Protein AF-0000000073405275 (afdb_homodimer)

pLDDT: mean 96.32, std 6.4, range [46.25, 98.94]

Radius of gyration: 22.39 Å; Cα contacts (8 Å, |Δi|>4): 841; chains: 2; bounding box: 41×74×59 Å

Secondary structure (DSSP, 8-state):
----SEEEEE-S---HHHHHHHTTT--EEEEEHHHHHHHHHHHHHHHHTS--SEEEEEEEE-S-HHHHHHHHHHHTTT-S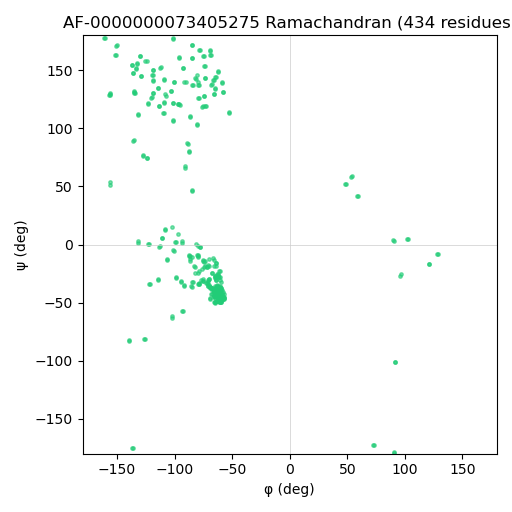EEEEESTT-IIIIIHHHHHHHHHTT-EEEEEEE-SSTT--GGGHHHHHHHHHHH--SEEEE-TT-HHHHHHHHHH-TTSEEEE--BSTTSBPTTHHHHTT-SEEEE-HHHHTSSSHHHHHHHHHHHHHHHHHHHHHHH-/----SEEEEE-S---HHHHHHHTTT--EEEE-HHHHHHHHHHHHHHHHTS--SEEEEEEEE-S-HHHHHHHHHHHTTT-SEEEEEGGG-IIIIIHHHHHHHHHTT-EEEEEEE-SSTT--GGGHHHHHHHHHHH--SEEEE-TT-HHHHHHHHHH-TTSEEEE--BSTTSBPTTHHHHTT-SEEEE-HHHHTSSSHHHHHHHHHHHHHHHHHHHHHHH-

Nearest PDB structures (foldseek):
  4dbd-assembly1_A-2  TM=9.816E-01  e=1.666E-25  Saccharolobus solfataricus 98/2
  3ve9-assembly1_B  TM=9.575E-01  e=3.473E-22  Metallosphaera sedula DSM 5348
  3li1-assembly1_B  TM=9.166E-01  e=6.851E-17  Methanothermobacter thermautotrophicus str. Delta H
  3nqc-assembly1_A  TM=9.061E-01  e=9.723E-17  Methanothermobacter thermautotrophicus
  3lhw-assembly1_B  TM=9.179E-01  e=1.742E-16  Methanothermobacter thermautotrophicus str. Delta H

InterPro domains:
  IPR001754 Orotidine 5'-phosphate decarboxylase domain [PF00215] (5-199)
  IPR001754 Orotidine 5'-phosphate decarboxylase domain [SM00934] (5-203)
  IPR011060 Ribulose-phosphate binding barrel [SSF51366] (3-207)
  IPR013785 Aldolase-type TIM barrel [G3DSA:3.20.20.70] (2-218)
  IPR014732 Orotidine 5'-phosphate decarboxylase [PTHR32119] (3-201)
  IPR018089 Orotidine 5'-phosphate decarboxylase, active site [PS00156] (55-68)

Organism: Sulfolobus acidocaldarius (strain ATCC 33909 / DSM 639 / JCM 8929 / NBRC 15157 / NCIMB 11770) (NCBI:txid330779)

Sequence (438 aa):
MEKARIILALDKILPINLLKDFTTHINKIKISYVTLLEGGLGYLKDIRKLDWDEIIFDLKLADIDSTMISIVKNLEQFADSYISHSFIGYEGALDKLKNYLDSRNKGLYLVLSMSHKGWNDDYYKYLKSIVNVTKPKGIVVGATKPLMLKLARSDFPNTIIISPGVGVQGAKIGEAICNGADYEIIGRSIYDSGEPLKTLIEFIDNQKVTINECKVRQTMEKARIILALDKILPINLLKDFTTHINKIKISYVTLLEGGLGYLKDIRKLDWDEIIFDLKLADIDSTMISIVKNLEQFADSYISHSFIGYEGALDKLKNYLDSRNKGLYLVLSMSHKGWNDDYYKYLKSIVNVTKPKGIVVGATKPLMLKLARSDFPNTIIISPGVGVQGAKIGEAICNGADYEIIGRSIYDSGEPLKTLIEFIDNQKVTINECKVRQT

Solvent-accessible surface area (backbone atoms only — not comparable to full-atom values): 22194 Å² total; per-residue (Å²): 127,89,63,46,59,42,27,40,41,37,63,52,88,70,60,66,68,57,54,53,59,45,43,79,50,29,36,36,36,30,38,29,58,43,23,47,71,73,44,38,68,67,47,47,54,58,57,61,73,46,76,59,79,37,36,30,34,49,64,39,42,63,60,47,22,72,61,48,43,50,42,47,65,75,44,49,94,66,41,44,26,38,30,26,47,32,78,52,28,40,51,58,14,44,52,55,38,49,53,54,33,53,77,66,76,33,42,39,29,31,45,66,40,65,50,46,79,24,40,67,71,87,48,40,69,61,36,49,54,39,47,66,72,65,61,51,60,23,36,29,36,15,29,57,34,54,69,58,27,39,49,48,29,68,77,37,76,86,50,44,26,39,17,38,31,38,51,84,71,62,17,58,69,28,49,37,48,65,27,49,28,62,27,39,31,39,32,61,72,28,68,68,41,98,50,34,70,61,43,45,54,50,49,48,53,46,23,53,51,40,40,55,52,47,55,55,69,77,97,126,88,63,46,57,41,29,40,40,37,64,53,87,70,61,67,69,57,54,53,58,46,43,79,51,27,36,37,36,31,39,28,60,42,22,46,72,74,46,38,68,68,47,47,54,59,57,60,72,44,78,60,80,36,36,31,34,49,64,39,42,64,60,48,22,71,60,48,44,50,42,48,65,75,43,47,93,65,41,43,25,37,30,29,47,32,78,54,25,40,50,57,15,44,52,55,36,50,53,54,32,52,76,67,76,32,40,39,29,32,45,67,40,65,49,47,80,24,40,65,70,86,46,39,67,61,35,50,54,41,47,68,73,64,62,53,60,24,36,29,37,14,29,58,34,53,68,58,27,40,51,49,29,69,77,36,76,84,49,45,26,39,18,39,31,40,49,84,70,61,18,59,68,29,49,37,47,66,28,50,29,63,27,39,31,40,30,61,71,29,69,70,41,98,49,34,70,60,43,45,54,48,49,48,52,47,23,54,52,40,40,55,53,45,55,54,69,75,98

Foldseek 3Di:
DPAFLEEAECQDDDDLVVLLLCVVRHAHYEYEVNHCVVPPPVSLVSNQPHRHPFYEYEHQAQDFQVVVLVVCVVCVVRGQEYEYELVSADPRHLVNNLVSCVVVNHFYEYEQADQDPPTDNVCNVVSLVSCVVNVTQAYEHELNCLVVLLVVCVSPVPHAYEYECDDPNDHDAQSSVLSRHSHYYDYCQQPVDPHRSVSVVVSSVRNVVSNVVSVVVVD/DPAFQEEAEPQDDDDLVVLLLCVVRHAHYEYEVNHCVVVPPVSLVSNQPHRHPFYEYEHQAQDFQVVVLVVCVVCVVRGQEYEYELVNADPRHLVNNLVSCVVVNHFYEYEQADADPPTDNVCNVVSLVSCVVNVTQAYEHELNCLVVLLVVCVSPVPHAYEYECDDPNDHDAQSSVLSRHSHYYDYCQQPVDPHNSVSVVVSSVRNVVSNVVSVVVVD

Structure (mmCIF, N/CA/C/O backbone):
data_AF-0000000073405275-model_v1
#
loop_
_entity.id
_entity.type
_entity.pdbx_description
1 polymer "Orotidine 5'-phosphate decarboxylase"
#
loop_
_atom_site.group_PDB
_atom_site.id
_atom_site.type_symbol
_atom_site.label_atom_id
_atom_site.label_alt_id
_atom_site.label_comp_id
_atom_site.label_asym_id
_atom_site.label_entity_id
_atom_site.label_seq_id
_atom_site.pdbx_PDB_ins_code
_atom_site.Cartn_x
_atom_site.Cartn_y
_atom_site.Cartn_z
_atom_site.occupancy
_atom_site.B_iso_or_equiv
_atom_site.auth_seq_id
_atom_site.auth_comp_id
_atom_site.auth_asym_id
_atom_site.auth_atom_id
_atom_site.pdbx_PDB_model_num
ATOM 1 N N . MET A 1 1 ? -1.025 -35.688 -7.875 1 46.25 1 MET A N 1
ATOM 2 C CA . MET A 1 1 ? -1.124 -34.969 -9.141 1 46.25 1 MET A CA 1
ATOM 3 C C . MET A 1 1 ? -0.434 -33.625 -9.047 1 46.25 1 MET A C 1
ATOM 5 O O . MET A 1 1 ? -0.536 -32.938 -8.023 1 46.25 1 MET A O 1
ATOM 9 N N . GLU A 1 2 ? 0.557 -33.375 -9.906 1 62.47 2 GLU A N 1
ATOM 10 C CA . GLU A 1 2 ? 1.338 -32.156 -9.852 1 62.47 2 GLU A CA 1
ATOM 11 C C . GLU A 1 2 ? 0.432 -30.922 -9.852 1 62.47 2 GLU A C 1
ATOM 13 O O . GLU A 1 2 ? -0.482 -30.812 -10.672 1 62.47 2 GLU A O 1
ATOM 18 N N . LYS A 1 3 ? 0.371 -30.141 -8.781 1 78.44 3 LYS A N 1
ATOM 19 C CA . LYS A 1 3 ? -0.537 -29 -8.664 1 78.44 3 LYS A CA 1
ATOM 20 C C . LYS A 1 3 ? -0.188 -27.906 -9.68 1 78.44 3 LYS A C 1
ATOM 22 O O . LYS A 1 3 ? 0.967 -27.781 -10.094 1 78.44 3 LYS A O 1
ATOM 27 N N . ALA A 1 4 ? -1.257 -27.312 -10.133 1 90.88 4 ALA A N 1
ATOM 28 C CA . ALA A 1 4 ? -1.198 -26.328 -11.211 1 90.88 4 ALA A CA 1
ATOM 29 C C . ALA A 1 4 ? -0.367 -25.125 -10.789 1 90.88 4 ALA A C 1
ATOM 31 O O . ALA A 1 4 ? -0.192 -24.859 -9.602 1 90.88 4 ALA A O 1
ATOM 32 N N . ARG A 1 5 ? 0.29 -24.5 -11.742 1 97 5 ARG A N 1
ATOM 33 C CA . ARG A 1 5 ? 1.104 -23.312 -11.523 1 97 5 ARG A CA 1
ATOM 34 C C . ARG A 1 5 ? 0.249 -22.047 -11.562 1 97 5 ARG A C 1
ATOM 36 O O . ARG A 1 5 ? 0.575 -21.094 -12.266 1 97 5 ARG A O 1
ATOM 43 N N . ILE A 1 6 ? -0.882 -22.188 -10.82 1 98.19 6 ILE A N 1
ATOM 44 C CA . ILE A 1 6 ? -1.828 -21.078 -10.711 1 98.19 6 ILE A CA 1
ATOM 45 C C . ILE A 1 6 ? -1.973 -20.672 -9.25 1 98.19 6 ILE A C 1
ATOM 47 O O . ILE A 1 6 ? -2.127 -21.516 -8.375 1 98.19 6 ILE A O 1
ATOM 51 N N . ILE A 1 7 ? -1.786 -19.406 -8.945 1 98.69 7 ILE A N 1
ATOM 52 C CA . ILE A 1 7 ? -2.148 -18.812 -7.668 1 98.69 7 ILE A CA 1
ATOM 53 C C . ILE A 1 7 ? -3.51 -18.125 -7.793 1 98.69 7 ILE A C 1
ATOM 55 O O . ILE A 1 7 ? -3.697 -17.25 -8.633 1 98.69 7 ILE A O 1
ATOM 59 N N . LEU A 1 8 ? -4.449 -18.516 -7.027 1 98.38 8 LEU A N 1
ATOM 60 C CA . LEU A 1 8 ? -5.762 -17.875 -7.051 1 98.38 8 LEU A CA 1
ATOM 61 C C . LEU A 1 8 ? -5.723 -16.531 -6.348 1 98.38 8 LEU A C 1
ATOM 63 O O . LEU A 1 8 ? -5.371 -16.438 -5.172 1 98.38 8 LEU A O 1
ATOM 67 N N . ALA A 1 9 ? -6.027 -15.484 -7.098 1 98.25 9 ALA A N 1
ATOM 68 C CA . ALA A 1 9 ? -6.168 -14.164 -6.5 1 98.25 9 ALA A CA 1
ATOM 69 C C . ALA A 1 9 ? -7.535 -14 -5.844 1 98.25 9 ALA A C 1
ATOM 71 O O . ALA A 1 9 ? -8.539 -13.781 -6.527 1 98.25 9 ALA A O 1
ATOM 72 N N . LEU A 1 10 ? -7.562 -14.07 -4.59 1 97.69 10 LEU A N 1
ATOM 73 C CA . LEU A 1 10 ? -8.797 -13.906 -3.832 1 97.69 10 LEU A CA 1
ATOM 74 C C . LEU A 1 10 ? -9.039 -12.438 -3.488 1 97.69 10 LEU A C 1
ATOM 76 O O . LEU A 1 10 ? -8.719 -11.992 -2.385 1 97.69 10 LEU A O 1
ATOM 80 N N . ASP A 1 11 ? -9.664 -11.695 -4.348 1 95.75 11 ASP A N 1
ATOM 81 C CA . ASP A 1 11 ? -9.898 -10.266 -4.191 1 95.75 11 ASP A CA 1
ATOM 82 C C . ASP A 1 11 ? -11.367 -9.969 -3.904 1 95.75 11 ASP A C 1
ATOM 84 O O . ASP A 1 11 ? -11.844 -8.852 -4.129 1 95.75 11 ASP A O 1
ATOM 88 N N . LYS A 1 12 ? -12.117 -10.938 -3.602 1 94.81 12 LYS A N 1
ATOM 89 C CA . LYS A 1 12 ? -13.484 -10.859 -3.102 1 94.81 12 LYS A CA 1
ATOM 90 C C . LYS A 1 12 ? -13.805 -12.047 -2.195 1 94.81 12 LYS A C 1
ATOM 92 O O . LYS A 1 12 ? -13.031 -13 -2.111 1 94.81 12 LYS A O 1
ATOM 97 N N . ILE A 1 13 ? -14.938 -11.984 -1.562 1 97.12 13 ILE A N 1
ATOM 98 C CA . ILE A 1 13 ? -15.359 -13.078 -0.697 1 97.12 13 ILE A CA 1
ATOM 99 C C . ILE A 1 13 ? -15.938 -14.211 -1.545 1 97.12 13 ILE A C 1
ATOM 101 O O . ILE A 1 13 ? -16.828 -13.984 -2.375 1 97.12 13 ILE A O 1
ATOM 105 N N . LEU A 1 14 ? -15.43 -15.391 -1.374 1 98 14 LEU A N 1
ATOM 106 C CA . LEU A 1 14 ? -15.938 -16.609 -1.996 1 98 14 LEU A CA 1
ATOM 107 C C . LEU A 1 14 ? -16.391 -17.609 -0.94 1 98 14 LEU A C 1
ATOM 109 O O . LEU A 1 14 ? -15.859 -17.625 0.172 1 98 14 LEU A O 1
ATOM 113 N N . PRO A 1 15 ? -17.375 -18.453 -1.252 1 97.88 15 PRO A N 1
ATOM 114 C CA . PRO A 1 15 ? -17.781 -19.5 -0.307 1 97.88 15 PRO A CA 1
ATOM 115 C C . PRO A 1 15 ? -16.641 -20.438 0.059 1 97.88 15 PRO A C 1
ATOM 117 O O . PRO A 1 15 ? -15.883 -20.859 -0.818 1 97.88 15 PRO A O 1
ATOM 120 N N . ILE A 1 16 ? -16.594 -20.781 1.341 1 98.44 16 ILE A N 1
ATOM 121 C CA . ILE A 1 16 ? -15.508 -21.609 1.853 1 98.44 16 ILE A CA 1
ATOM 122 C C . ILE A 1 16 ? -15.539 -22.984 1.177 1 98.44 16 ILE A C 1
ATOM 124 O O . ILE A 1 16 ? -14.492 -23.562 0.906 1 98.44 16 ILE A O 1
ATOM 128 N N . ASN A 1 17 ? -16.703 -23.469 0.895 1 98.06 17 ASN A N 1
ATOM 129 C CA . ASN A 1 17 ? -16.812 -24.766 0.237 1 98.06 17 ASN A CA 1
ATOM 130 C C . ASN A 1 17 ? -16.219 -24.734 -1.169 1 98.06 17 ASN A C 1
ATOM 132 O O . ASN A 1 17 ? -15.633 -25.734 -1.628 1 98.06 17 ASN A O 1
ATOM 136 N N . LEU A 1 18 ? -16.406 -23.656 -1.854 1 98.31 18 LEU A N 1
ATOM 137 C CA . LEU A 1 18 ? -15.797 -23.5 -3.172 1 98.31 18 LEU A CA 1
ATOM 138 C C . LEU A 1 18 ? -14.281 -23.484 -3.068 1 98.31 18 LEU A C 1
ATOM 140 O O . LEU A 1 18 ? -13.586 -24.109 -3.873 1 98.31 18 LEU A O 1
ATOM 144 N N . LEU A 1 19 ? -13.734 -22.75 -2.115 1 98.56 19 LEU A N 1
ATOM 145 C CA . LEU A 1 19 ? -12.289 -22.688 -1.894 1 98.56 19 LEU A CA 1
ATOM 146 C C . LEU A 1 19 ? -11.734 -24.062 -1.562 1 98.56 19 LEU A C 1
ATOM 148 O O . LEU A 1 19 ? -10.633 -24.422 -2.002 1 98.56 19 LEU A O 1
ATOM 152 N N . LYS A 1 20 ? -12.508 -24.766 -0.779 1 98.19 20 LYS A N 1
ATOM 153 C CA . LYS A 1 20 ? -12.109 -26.125 -0.471 1 98.19 20 LYS A CA 1
ATOM 154 C C . LYS A 1 20 ? -11.977 -26.969 -1.742 1 98.19 20 LYS A C 1
ATOM 156 O O . LYS A 1 20 ? -11.016 -27.719 -1.9 1 98.19 20 LYS A O 1
ATOM 161 N N . ASP A 1 21 ? -12.945 -26.812 -2.596 1 97.62 21 ASP A N 1
ATOM 162 C CA . ASP A 1 21 ? -12.883 -27.516 -3.875 1 97.62 21 ASP A CA 1
ATOM 163 C C . ASP A 1 21 ? -11.641 -27.094 -4.668 1 97.62 21 ASP A C 1
ATOM 165 O O . ASP A 1 21 ? -11 -27.938 -5.312 1 97.62 21 ASP A O 1
ATOM 169 N N . PHE A 1 22 ? -11.281 -25.859 -4.68 1 97.81 22 PHE A N 1
ATOM 170 C CA . PHE A 1 22 ? -10.117 -25.344 -5.402 1 97.81 22 PHE A CA 1
ATOM 171 C C . PHE A 1 22 ? -8.836 -26 -4.91 1 97.81 22 PHE A C 1
ATOM 173 O O . PHE A 1 22 ? -7.906 -26.203 -5.684 1 97.81 22 PHE A O 1
ATOM 180 N N . THR A 1 23 ? -8.773 -26.359 -3.607 1 97.06 23 THR A N 1
ATOM 181 C CA . THR A 1 23 ? -7.555 -26.906 -3.016 1 97.06 23 THR A CA 1
ATOM 182 C C . THR A 1 23 ? -7.195 -28.25 -3.65 1 97.06 23 THR A C 1
ATOM 184 O O . THR A 1 23 ? -6.051 -28.703 -3.549 1 97.06 23 THR A O 1
ATOM 187 N N . THR A 1 24 ? -8.102 -28.859 -4.281 1 96.19 24 THR A N 1
ATOM 188 C CA . THR A 1 24 ? -7.832 -30.125 -4.934 1 96.19 24 THR A CA 1
ATOM 189 C C . THR A 1 24 ? -7.043 -29.922 -6.223 1 96.19 24 THR A C 1
ATOM 191 O O . THR A 1 24 ? -6.457 -30.859 -6.754 1 96.19 24 THR A O 1
ATOM 194 N N . HIS A 1 25 ? -6.969 -28.672 -6.703 1 96.75 25 HIS A N 1
ATOM 195 C CA . HIS A 1 25 ? -6.395 -28.406 -8.016 1 96.75 25 HIS A CA 1
ATOM 196 C C . HIS A 1 25 ? -5.219 -27.438 -7.918 1 96.75 25 HIS A C 1
ATOM 198 O O . HIS A 1 25 ? -4.309 -27.469 -8.75 1 96.75 25 HIS A O 1
ATOM 204 N N . ILE A 1 26 ? -5.281 -26.484 -6.977 1 97.44 26 ILE A N 1
ATOM 205 C CA . ILE A 1 26 ? -4.23 -25.5 -6.777 1 97.44 26 ILE A CA 1
ATOM 206 C C . ILE A 1 26 ? -3.842 -25.453 -5.301 1 97.44 26 ILE A C 1
ATOM 208 O O . ILE A 1 26 ? -4.602 -25.891 -4.438 1 97.44 26 ILE A O 1
ATOM 212 N N . ASN A 1 27 ? -2.635 -24.859 -5.016 1 96.69 27 ASN A N 1
ATOM 213 C CA . ASN A 1 27 ? -2.162 -24.969 -3.639 1 96.69 27 ASN A CA 1
ATOM 214 C C . ASN A 1 27 ? -1.715 -23.625 -3.086 1 96.69 27 ASN A C 1
ATOM 216 O O . ASN A 1 27 ? -1.189 -23.547 -1.975 1 96.69 27 ASN A O 1
ATOM 220 N N . LYS A 1 28 ? -1.845 -22.578 -3.895 1 98.56 28 LYS A N 1
ATOM 221 C CA . LYS A 1 28 ? -1.475 -21.25 -3.443 1 98.56 28 LYS A CA 1
ATOM 222 C C . LYS A 1 28 ? -2.598 -20.25 -3.703 1 98.56 28 LYS A C 1
ATOM 224 O O . LYS A 1 28 ? -3.281 -20.328 -4.727 1 98.56 28 LYS A O 1
ATOM 229 N N . ILE A 1 29 ? -2.76 -19.312 -2.818 1 98.75 29 ILE A N 1
ATOM 230 C CA . ILE A 1 29 ? -3.713 -18.219 -3.002 1 98.75 29 ILE A CA 1
ATOM 231 C C . ILE A 1 29 ? -3.078 -16.891 -2.57 1 98.75 29 ILE A C 1
ATOM 233 O O . ILE A 1 29 ? -2.107 -16.891 -1.809 1 98.75 29 ILE A O 1
ATOM 237 N N . LYS A 1 30 ? -3.539 -15.898 -3.09 1 98.75 30 LYS A N 1
ATOM 238 C CA . LYS A 1 30 ? -3.191 -14.57 -2.602 1 98.75 30 LYS A CA 1
ATOM 239 C C . LYS A 1 30 ? -4.43 -13.82 -2.115 1 98.75 30 LYS A C 1
ATOM 241 O O . LYS A 1 30 ? -5.504 -13.93 -2.713 1 98.75 30 LYS A O 1
ATOM 246 N N . ILE A 1 31 ? -4.305 -13.086 -1.056 1 98.44 31 ILE A N 1
ATOM 247 C CA . ILE A 1 31 ? -5.387 -12.344 -0.413 1 98.44 31 ILE A CA 1
ATOM 248 C C . ILE A 1 31 ? -5.066 -10.852 -0.428 1 98.44 31 ILE A C 1
ATOM 250 O O . ILE A 1 31 ? -3.963 -10.438 -0.064 1 98.44 31 ILE A O 1
ATOM 254 N N . SER A 1 32 ? -6 -10.047 -0.867 1 97.25 32 SER A N 1
ATOM 255 C CA . SER A 1 32 ? -5.82 -8.602 -0.912 1 97.25 32 SER A CA 1
ATOM 256 C C . SER A 1 32 ? -6.527 -7.922 0.257 1 97.25 32 SER A C 1
ATOM 258 O O . SER A 1 32 ? -7.238 -8.57 1.023 1 97.25 32 SER A O 1
ATOM 260 N N . TYR A 1 33 ? -6.363 -6.598 0.333 1 96.75 33 TYR A N 1
ATOM 261 C CA . TYR A 1 33 ? -7.051 -5.824 1.358 1 96.75 33 TYR A CA 1
ATOM 262 C C . TYR A 1 33 ? -8.562 -5.871 1.156 1 96.75 33 TYR A C 1
ATOM 264 O O . TYR A 1 33 ? -9.328 -5.773 2.119 1 96.75 33 TYR A O 1
ATOM 272 N N . VAL A 1 34 ? -8.992 -6.031 -0.076 1 96.69 34 VAL A N 1
ATOM 273 C CA . VAL A 1 34 ? -10.422 -6.09 -0.358 1 96.69 34 VAL A CA 1
ATOM 274 C C . VAL A 1 34 ? -11.047 -7.258 0.398 1 96.69 34 VAL A C 1
ATOM 276 O O . VAL A 1 34 ? -12.047 -7.086 1.104 1 96.69 34 VAL A O 1
ATOM 279 N N . THR A 1 35 ? -10.406 -8.398 0.262 1 97.12 35 THR A N 1
ATOM 280 C CA . THR A 1 35 ? -10.883 -9.594 0.95 1 97.12 35 THR A CA 1
ATOM 281 C C . THR A 1 35 ? -10.773 -9.43 2.463 1 97.12 35 THR A C 1
ATOM 283 O O . THR A 1 35 ? -11.664 -9.844 3.203 1 97.12 35 THR A O 1
ATOM 286 N N . LEU A 1 36 ? -9.719 -8.844 2.92 1 96.44 36 LEU A N 1
ATOM 287 C CA . LEU A 1 36 ? -9.508 -8.617 4.344 1 96.44 36 LEU A CA 1
ATOM 288 C C . LEU A 1 36 ? -10.586 -7.707 4.918 1 96.44 36 LEU A C 1
ATOM 290 O O . LEU A 1 36 ? -11.156 -8 5.973 1 96.44 36 LEU A O 1
ATOM 294 N N . LEU A 1 37 ? -10.906 -6.645 4.207 1 95.31 37 LEU A N 1
ATOM 295 C CA . LEU A 1 37 ? -11.859 -5.645 4.668 1 95.31 37 LEU A CA 1
ATOM 296 C C . LEU A 1 37 ? -13.281 -6.207 4.656 1 95.31 37 LEU A C 1
ATOM 298 O O . LEU A 1 37 ? -14.062 -5.945 5.57 1 95.31 37 LEU A O 1
ATOM 302 N N . GLU A 1 38 ? -13.594 -7.031 3.703 1 95.5 38 GLU A N 1
ATOM 303 C CA . GLU A 1 38 ? -14.953 -7.539 3.543 1 95.5 38 GLU A CA 1
ATOM 304 C C . GLU A 1 38 ? -15.188 -8.773 4.402 1 95.5 38 GLU A C 1
ATOM 306 O O . GLU A 1 38 ? -16.281 -8.961 4.949 1 95.5 38 GLU A O 1
ATOM 311 N N . GLY A 1 39 ? -14.18 -9.586 4.543 1 95.44 39 GLY A N 1
ATOM 312 C CA . GLY A 1 39 ? -14.344 -10.875 5.191 1 95.44 39 GLY A CA 1
ATOM 313 C C . GLY A 1 39 ? -14.008 -10.852 6.668 1 95.44 39 GLY A C 1
ATOM 314 O O . GLY A 1 39 ? -14.508 -11.672 7.441 1 95.44 39 GLY A O 1
ATOM 315 N N . GLY A 1 40 ? -13.055 -10 7.004 1 93.19 40 GLY A N 1
ATOM 316 C CA . GLY A 1 40 ? -12.641 -9.922 8.398 1 93.19 40 GLY A CA 1
ATOM 317 C C . GLY A 1 40 ? -11.828 -11.125 8.844 1 93.19 40 GLY A C 1
ATOM 318 O O . GLY A 1 40 ? -11.453 -11.969 8.031 1 93.19 40 GLY A O 1
ATOM 319 N N . LEU A 1 41 ? -11.562 -11.18 10.156 1 92.88 41 LEU A N 1
ATOM 320 C CA . LEU A 1 41 ? -10.695 -12.203 10.734 1 92.88 41 LEU A CA 1
ATOM 321 C C . LEU A 1 41 ? -11.359 -13.578 10.68 1 92.88 41 LEU A C 1
ATOM 323 O O . LEU A 1 41 ? -10.68 -14.594 10.516 1 92.88 41 LEU A O 1
ATOM 327 N N . GLY A 1 42 ? -12.641 -13.625 10.875 1 95.44 42 GLY A N 1
ATOM 328 C CA . GLY A 1 42 ? -13.352 -14.891 10.805 1 95.44 42 GLY A CA 1
ATOM 329 C C . GLY A 1 42 ? -13.18 -15.594 9.469 1 95.44 42 GLY A C 1
ATOM 330 O O . GLY A 1 42 ? -12.922 -16.797 9.422 1 95.44 42 GLY A O 1
ATOM 331 N N . TYR A 1 43 ? -13.32 -14.828 8.406 1 97.69 43 TYR A N 1
ATOM 332 C CA . TYR A 1 43 ? -13.141 -15.375 7.062 1 97.69 43 TYR A CA 1
ATOM 333 C C . TYR A 1 43 ? -11.719 -15.883 6.867 1 97.69 43 TYR A C 1
ATOM 335 O O . TYR A 1 43 ? -11.516 -16.953 6.285 1 97.69 43 TYR A O 1
ATOM 343 N N . LEU A 1 44 ? -10.742 -15.164 7.379 1 97.75 44 LEU A N 1
ATOM 344 C CA . LEU A 1 44 ? -9.336 -15.555 7.266 1 97.75 44 LEU A CA 1
ATOM 345 C C . LEU A 1 44 ? -9.07 -16.844 8.031 1 97.75 44 LEU A C 1
ATOM 347 O O . LEU A 1 44 ? -8.297 -17.688 7.57 1 97.75 44 LEU A O 1
ATOM 351 N N . LYS A 1 45 ? -9.664 -16.953 9.156 1 98 45 LYS A N 1
ATOM 352 C CA . LYS A 1 45 ? -9.531 -18.188 9.953 1 98 45 LYS A CA 1
ATOM 353 C C . LYS A 1 45 ? -10.039 -19.391 9.172 1 98 45 LYS A C 1
ATOM 355 O O . LYS A 1 45 ? -9.406 -20.453 9.195 1 98 45 LYS A O 1
ATOM 360 N N . ASP A 1 46 ? -11.141 -19.219 8.578 1 98.5 46 ASP A N 1
ATOM 361 C CA . ASP A 1 46 ? -11.734 -20.312 7.801 1 98.5 46 ASP A CA 1
ATOM 362 C C . ASP A 1 46 ? -10.852 -20.688 6.609 1 98.5 46 ASP A C 1
ATOM 364 O O . ASP A 1 46 ? -10.703 -21.859 6.289 1 98.5 46 ASP A O 1
ATOM 368 N N . ILE A 1 47 ? -10.273 -19.719 5.949 1 98.5 47 ILE A N 1
ATOM 369 C CA . ILE A 1 47 ? -9.375 -19.953 4.824 1 98.5 47 ILE A CA 1
ATOM 370 C C . ILE A 1 47 ? -8.148 -20.734 5.293 1 98.5 47 ILE A C 1
ATOM 372 O O . ILE A 1 47 ? -7.695 -21.656 4.613 1 98.5 47 ILE A O 1
ATOM 376 N N . ARG A 1 48 ? -7.641 -20.328 6.418 1 98.19 48 ARG A N 1
ATOM 377 C CA . ARG A 1 48 ? -6.414 -20.906 6.961 1 98.19 48 ARG A CA 1
ATOM 378 C C . ARG A 1 48 ? -6.594 -22.391 7.273 1 98.19 48 ARG A C 1
ATOM 380 O O . ARG A 1 48 ? -5.633 -23.156 7.242 1 98.19 48 ARG A O 1
ATOM 387 N N . LYS A 1 49 ? -7.805 -22.828 7.523 1 98.25 49 LYS A N 1
ATOM 388 C CA . LYS A 1 49 ? -8.094 -24.219 7.852 1 98.25 49 LYS A CA 1
ATOM 389 C C . LYS A 1 49 ? -7.988 -25.109 6.617 1 98.25 49 LYS A C 1
ATOM 391 O O . LYS A 1 49 ? -7.914 -26.344 6.73 1 98.25 49 LYS A O 1
ATOM 396 N N . LEU A 1 50 ? -8.039 -24.531 5.48 1 98.38 50 LEU A N 1
ATOM 397 C CA . LEU A 1 50 ? -7.973 -25.297 4.238 1 98.38 50 LEU A CA 1
ATOM 398 C C . LEU A 1 50 ? -6.535 -25.688 3.918 1 98.38 50 LEU A C 1
ATOM 400 O O . LEU A 1 50 ? -5.598 -25.156 4.508 1 98.38 50 LEU A O 1
ATOM 404 N N . ASP A 1 51 ? -6.289 -26.609 2.965 1 96.38 51 ASP A N 1
ATOM 405 C CA . ASP A 1 51 ? -4.988 -27.219 2.689 1 96.38 51 ASP A CA 1
ATOM 406 C C . ASP A 1 51 ? -4.223 -26.422 1.636 1 96.38 51 ASP A C 1
ATOM 408 O O . ASP A 1 51 ? -3.93 -26.938 0.554 1 96.38 51 ASP A O 1
ATOM 412 N N . TRP A 1 52 ? -3.816 -25.203 1.993 1 98.12 52 TRP A N 1
ATOM 413 C CA . TRP A 1 52 ? -2.984 -24.375 1.13 1 98.12 52 TRP A CA 1
ATOM 414 C C . TRP A 1 52 ? -1.505 -24.594 1.428 1 98.12 52 TRP A C 1
ATOM 416 O O . TRP A 1 52 ? -1.103 -24.656 2.592 1 98.12 52 TRP A O 1
ATOM 426 N N . ASP A 1 53 ? -0.675 -24.641 0.42 1 97.81 53 ASP A N 1
ATOM 427 C CA . ASP A 1 53 ? 0.775 -24.672 0.588 1 97.81 53 ASP A CA 1
ATOM 428 C C . ASP A 1 53 ? 1.312 -23.297 0.968 1 97.81 53 ASP A C 1
ATOM 430 O O . ASP A 1 53 ? 2.336 -23.188 1.647 1 97.81 53 ASP A O 1
ATOM 434 N N . GLU A 1 54 ? 0.596 -22.297 0.451 1 98.62 54 GLU A N 1
ATOM 435 C CA . GLU A 1 54 ? 1.043 -20.922 0.716 1 98.62 54 GLU A CA 1
ATOM 436 C C . GLU A 1 54 ? -0.108 -19.938 0.587 1 98.62 54 GLU A C 1
ATOM 438 O O . GLU A 1 54 ? -0.855 -19.969 -0.393 1 98.62 54 GLU A O 1
ATOM 443 N N . ILE A 1 55 ? -0.268 -19.141 1.531 1 98.88 55 ILE A N 1
ATOM 444 C CA . ILE A 1 55 ? -1.166 -17.984 1.513 1 98.88 55 ILE A CA 1
ATOM 445 C C . ILE A 1 55 ? -0.351 -16.703 1.464 1 98.88 55 ILE A C 1
ATOM 447 O O . ILE A 1 55 ? 0.355 -16.359 2.418 1 98.88 55 ILE A O 1
ATOM 451 N N . ILE A 1 56 ? -0.455 -16 0.358 1 98.94 56 ILE A N 1
ATOM 452 C CA . ILE A 1 56 ? 0.298 -14.781 0.129 1 98.94 56 ILE A CA 1
ATOM 453 C C . ILE A 1 56 ? -0.602 -13.57 0.37 1 98.94 56 ILE A C 1
ATOM 455 O O . ILE A 1 56 ? -1.67 -13.453 -0.235 1 98.94 56 ILE A O 1
ATOM 459 N N . PHE A 1 57 ? -0.23 -12.734 1.26 1 98.88 57 PHE A N 1
ATOM 460 C CA . PHE A 1 57 ? -0.957 -11.484 1.425 1 98.88 57 PHE A CA 1
ATOM 461 C C . PHE A 1 57 ? -0.414 -10.414 0.483 1 98.88 57 PHE A C 1
ATOM 463 O O . PHE A 1 57 ? 0.72 -9.961 0.643 1 98.88 57 PHE A O 1
ATOM 470 N N . ASP A 1 58 ? -1.25 -10.109 -0.475 1 98.75 58 ASP A N 1
ATOM 471 C CA . ASP A 1 58 ? -0.92 -9.062 -1.437 1 98.75 58 ASP A CA 1
ATOM 472 C C . ASP A 1 58 ? -1.364 -7.691 -0.929 1 98.75 58 ASP A C 1
ATOM 474 O O . ASP A 1 58 ? -2.359 -7.141 -1.404 1 98.75 58 ASP A O 1
ATOM 478 N N . LEU A 1 59 ? -0.595 -7.121 -0.061 1 98.31 59 LEU A N 1
ATOM 479 C CA . LEU A 1 59 ? -0.952 -5.883 0.615 1 98.31 59 LEU A CA 1
ATOM 480 C C . LEU A 1 59 ? -0.249 -4.691 -0.027 1 98.31 59 LEU A C 1
ATOM 482 O O . LEU A 1 59 ? -0.4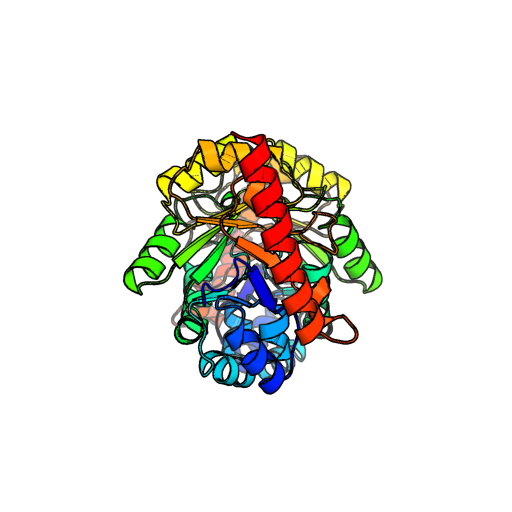78 -3.543 0.365 1 98.31 59 LEU A O 1
ATOM 486 N N . LYS A 1 60 ? 0.613 -5.031 -0.97 1 98.75 60 LYS A N 1
ATOM 487 C CA . LYS A 1 60 ? 1.398 -3.982 -1.612 1 98.75 60 LYS A CA 1
ATOM 488 C C . LYS A 1 60 ? 2.031 -3.057 -0.576 1 98.75 60 LYS A C 1
ATOM 490 O O . LYS A 1 60 ? 1.903 -1.835 -0.669 1 98.75 60 LYS A O 1
ATOM 495 N N . LEU A 1 61 ? 2.729 -3.629 0.378 1 98.88 61 LEU A N 1
ATOM 496 C CA . LEU A 1 61 ? 3.379 -2.826 1.407 1 98.88 61 LEU A CA 1
ATOM 497 C C . LEU A 1 61 ? 4.348 -1.824 0.785 1 98.88 61 LEU A C 1
ATOM 499 O O . LEU A 1 61 ? 5.148 -2.186 -0.079 1 98.88 61 LEU A O 1
ATOM 503 N N . ALA A 1 62 ? 4.238 -0.565 1.221 1 98.75 62 ALA A N 1
ATOM 504 C CA . ALA A 1 62 ? 5.023 0.507 0.614 1 98.75 62 ALA A CA 1
ATOM 505 C C . ALA A 1 62 ? 5.199 1.674 1.582 1 98.75 62 ALA A C 1
ATOM 507 O O . ALA A 1 62 ? 4.93 2.824 1.232 1 98.75 62 ALA A O 1
ATOM 508 N N . ASP A 1 63 ? 5.645 1.438 2.787 1 98.44 63 ASP A N 1
ATOM 509 C CA . ASP A 1 63 ? 5.828 2.422 3.852 1 98.44 63 ASP A CA 1
ATOM 510 C C . ASP A 1 63 ? 7.164 2.217 4.562 1 98.44 63 ASP A C 1
ATOM 512 O O . ASP A 1 63 ? 7.98 1.398 4.137 1 98.44 63 ASP A O 1
ATOM 516 N N . ILE A 1 64 ? 7.402 2.969 5.59 1 97.94 64 ILE A N 1
ATOM 517 C CA . ILE A 1 64 ? 8.586 2.752 6.414 1 97.94 64 ILE A CA 1
ATOM 518 C C . ILE A 1 64 ? 8.445 1.438 7.18 1 97.94 64 ILE A C 1
ATOM 520 O O . ILE A 1 64 ? 7.348 0.903 7.312 1 97.94 64 ILE A O 1
ATOM 524 N N . ASP A 1 65 ? 9.555 0.932 7.699 1 98.25 65 ASP A N 1
ATOM 525 C CA . ASP A 1 65 ? 9.664 -0.39 8.305 1 98.25 65 ASP A CA 1
ATOM 526 C C . ASP A 1 65 ? 8.719 -0.528 9.5 1 98.25 65 ASP A C 1
ATOM 528 O O . ASP A 1 65 ? 7.969 -1.501 9.586 1 98.25 65 ASP A O 1
ATOM 532 N N . SER A 1 66 ? 8.617 0.479 10.375 1 96.5 66 SER A N 1
ATOM 533 C CA . SER A 1 66 ? 7.805 0.367 11.586 1 96.5 66 SER A CA 1
ATOM 534 C C . SER A 1 66 ? 6.336 0.145 11.25 1 96.5 66 SER A C 1
ATOM 536 O O . SER A 1 66 ? 5.676 -0.702 11.852 1 96.5 66 SER A O 1
ATOM 538 N N . THR A 1 67 ? 5.852 0.844 10.242 1 97.31 67 THR A N 1
ATOM 539 C CA . THR A 1 67 ? 4.461 0.711 9.82 1 97.31 67 THR A CA 1
ATOM 540 C C . THR A 1 67 ? 4.219 -0.654 9.18 1 97.31 67 THR A C 1
ATOM 542 O O . THR A 1 67 ? 3.268 -1.352 9.539 1 97.31 67 THR A O 1
ATOM 545 N N . MET A 1 68 ? 5.117 -1.057 8.289 1 98.62 68 MET A N 1
ATOM 546 C CA . MET A 1 68 ? 4.93 -2.324 7.586 1 98.62 68 MET A CA 1
ATOM 547 C C . MET A 1 68 ? 5.008 -3.498 8.555 1 98.62 68 MET A C 1
ATOM 549 O O . MET A 1 68 ? 4.203 -4.43 8.477 1 98.62 68 MET A O 1
ATOM 553 N N . ILE A 1 69 ? 5.918 -3.443 9.484 1 98.69 69 ILE A N 1
ATOM 554 C CA . ILE A 1 69 ? 6.074 -4.508 10.469 1 98.69 69 ILE A CA 1
ATOM 555 C C . ILE A 1 69 ? 4.832 -4.578 11.359 1 98.69 69 ILE A C 1
ATOM 557 O O . ILE A 1 69 ? 4.34 -5.668 11.664 1 98.69 69 ILE A O 1
ATOM 561 N N . SER A 1 70 ? 4.285 -3.432 11.734 1 98.06 70 SER A N 1
ATOM 562 C CA . SER A 1 70 ? 3.059 -3.418 12.523 1 98.06 70 SER A CA 1
ATOM 563 C C . SER A 1 70 ? 1.904 -4.066 11.773 1 98.06 70 SER A C 1
ATOM 565 O O . SER A 1 70 ? 1.106 -4.801 12.359 1 98.06 70 SER A O 1
ATOM 567 N N . ILE A 1 71 ? 1.828 -3.822 10.492 1 98.12 71 ILE A N 1
ATOM 568 C CA . ILE A 1 71 ? 0.771 -4.395 9.672 1 98.12 71 ILE A CA 1
ATOM 569 C C . ILE A 1 71 ? 0.917 -5.914 9.625 1 98.12 71 ILE A C 1
ATOM 571 O O . ILE A 1 71 ? -0.041 -6.645 9.898 1 98.12 71 ILE A O 1
ATOM 575 N N . VAL A 1 72 ? 2.158 -6.395 9.32 1 98.44 72 VAL A N 1
ATOM 576 C CA . VAL A 1 72 ? 2.33 -7.832 9.125 1 98.44 72 VAL A CA 1
ATOM 577 C C . VAL A 1 72 ? 2.193 -8.555 10.461 1 98.44 72 VAL A C 1
ATOM 579 O O . VAL A 1 72 ? 1.715 -9.695 10.508 1 98.44 72 VAL A O 1
ATOM 582 N N . LYS A 1 73 ? 2.559 -7.887 11.539 1 97.62 73 LYS A N 1
ATOM 583 C CA . LYS A 1 73 ? 2.387 -8.469 12.859 1 97.62 73 LYS A CA 1
ATOM 584 C C . LYS A 1 73 ? 0.917 -8.766 13.148 1 97.62 73 LYS A C 1
ATOM 586 O O . LYS A 1 73 ? 0.59 -9.789 13.758 1 97.62 73 LYS A O 1
ATOM 591 N N . ASN A 1 74 ? 0.026 -7.945 12.688 1 96.38 74 ASN A N 1
ATOM 592 C CA . ASN A 1 74 ? -1.407 -8.094 12.914 1 96.38 74 ASN A CA 1
ATOM 593 C C . ASN A 1 74 ? -1.979 -9.266 12.125 1 96.38 74 ASN A C 1
ATOM 595 O O . ASN A 1 74 ? -3.047 -9.789 12.461 1 96.38 74 ASN A O 1
ATOM 599 N N . LEU A 1 75 ? -1.249 -9.727 11.117 1 97.31 75 LEU A N 1
ATOM 600 C CA . LEU A 1 75 ? -1.835 -10.68 10.18 1 97.31 75 LEU A CA 1
ATOM 601 C C . LEU A 1 75 ? -1.006 -11.961 10.109 1 97.31 75 LEU A C 1
ATOM 603 O O . LEU A 1 75 ? -1.329 -12.875 9.352 1 97.31 75 LEU A O 1
ATOM 607 N N . GLU A 1 76 ? 0.051 -12.039 10.859 1 96.81 76 GLU A N 1
ATOM 608 C CA . GLU A 1 76 ? 1.108 -13.031 10.68 1 96.81 76 GLU A CA 1
ATOM 609 C C . GLU A 1 76 ? 0.571 -14.445 10.852 1 96.81 76 GLU A C 1
ATOM 611 O O . GLU A 1 76 ? 1.068 -15.383 10.227 1 96.81 76 GLU A O 1
ATOM 616 N N . GLN A 1 77 ? -0.471 -14.656 11.625 1 97.06 77 GLN A N 1
ATOM 617 C CA . GLN A 1 77 ? -0.993 -16 11.867 1 97.06 77 GLN A CA 1
ATOM 618 C C . GLN A 1 77 ? -1.739 -16.531 10.648 1 97.06 77 GLN A C 1
ATOM 620 O O . GLN A 1 77 ? -1.99 -17.734 10.539 1 97.06 77 GLN A O 1
ATOM 625 N N . PHE A 1 78 ? -2.045 -15.641 9.742 1 98.06 78 PHE A N 1
ATOM 626 C CA . PHE A 1 78 ? -2.873 -16.031 8.609 1 98.06 78 PHE A CA 1
ATOM 627 C C . PHE A 1 78 ? -2.039 -16.125 7.336 1 98.06 78 PHE A C 1
ATOM 629 O O . PHE A 1 78 ? -2.49 -16.688 6.328 1 98.06 78 PHE A O 1
ATOM 636 N N . ALA A 1 79 ? -0.84 -15.633 7.316 1 98.31 79 ALA A N 1
ATOM 637 C CA . ALA A 1 79 ? -0.087 -15.453 6.078 1 98.31 79 ALA A CA 1
ATOM 638 C C . ALA A 1 79 ? 1.198 -16.281 6.094 1 98.31 79 ALA A C 1
ATOM 640 O O . ALA A 1 79 ? 1.832 -16.438 7.141 1 98.31 79 ALA A O 1
ATOM 641 N N . ASP A 1 80 ? 1.57 -16.766 4.93 1 98.81 80 ASP A N 1
ATOM 642 C CA . ASP A 1 80 ? 2.873 -17.406 4.754 1 98.81 80 ASP A CA 1
ATOM 643 C C . ASP A 1 80 ? 3.877 -16.438 4.137 1 98.81 80 ASP A C 1
ATOM 645 O O . ASP A 1 80 ? 5.086 -16.562 4.34 1 98.81 80 ASP A O 1
ATOM 649 N N . SER A 1 81 ? 3.379 -15.5 3.363 1 98.94 81 SER A N 1
ATOM 650 C CA . SER A 1 81 ? 4.211 -14.547 2.639 1 98.94 81 SER A CA 1
ATOM 651 C C . SER A 1 81 ? 3.475 -13.227 2.42 1 98.94 81 SER A C 1
ATOM 653 O O . SER A 1 81 ? 2.254 -13.156 2.582 1 98.94 81 SER A O 1
ATOM 655 N N . TYR A 1 82 ? 4.234 -12.203 2.094 1 98.94 82 TYR A N 1
ATOM 656 C CA . TYR A 1 82 ? 3.703 -10.867 1.844 1 98.94 82 TYR A CA 1
ATOM 657 C C . TYR A 1 82 ? 4.297 -10.273 0.572 1 98.94 82 TYR A C 1
ATOM 659 O O . TYR A 1 82 ? 5.418 -10.617 0.186 1 98.94 82 TYR A O 1
ATOM 667 N N . ILE A 1 83 ? 3.539 -9.406 -0.079 1 98.94 83 ILE A N 1
ATOM 668 C CA . ILE A 1 83 ? 4.043 -8.672 -1.236 1 98.94 83 ILE A CA 1
ATOM 669 C C . ILE A 1 83 ? 4.285 -7.211 -0.858 1 98.94 83 ILE A C 1
ATOM 671 O O . ILE A 1 83 ? 3.42 -6.566 -0.26 1 98.94 83 ILE A O 1
ATOM 675 N N . SER A 1 84 ? 5.438 -6.691 -1.123 1 98.94 84 SER A N 1
ATOM 676 C CA . SER A 1 84 ? 5.82 -5.289 -0.97 1 98.94 84 SER A CA 1
ATOM 677 C C . SER A 1 84 ? 6.348 -4.715 -2.281 1 98.94 84 SER A C 1
ATOM 679 O O . SER A 1 84 ? 6.746 -5.465 -3.178 1 98.94 84 SER A O 1
ATOM 681 N N . HIS A 1 85 ? 6.285 -3.457 -2.367 1 98.94 85 HIS A N 1
ATOM 682 C CA . HIS A 1 85 ? 6.914 -2.801 -3.508 1 98.94 85 HIS A CA 1
ATOM 683 C C . HIS A 1 85 ? 8.422 -2.656 -3.297 1 98.94 85 HIS A C 1
ATOM 685 O O . HIS A 1 85 ? 8.867 -2.348 -2.191 1 98.94 85 HIS A O 1
ATOM 691 N N . SER A 1 86 ? 9.148 -2.756 -4.371 1 98.75 86 SER A N 1
ATOM 692 C CA . SER A 1 86 ? 10.594 -2.543 -4.324 1 98.75 86 SER A CA 1
ATOM 693 C C . SER A 1 86 ? 10.938 -1.058 -4.375 1 98.75 86 SER A C 1
ATOM 695 O O . SER A 1 86 ? 11.969 -0.635 -3.854 1 98.75 86 SER A O 1
ATOM 697 N N . PHE A 1 87 ? 10.086 -0.218 -4.914 1 98.5 87 PHE A N 1
ATOM 698 C CA . PHE A 1 87 ? 10.445 1.163 -5.215 1 98.5 87 PHE A CA 1
ATOM 699 C C . PHE A 1 87 ? 10.625 1.966 -3.932 1 98.5 87 PHE A C 1
ATOM 701 O O . PHE A 1 87 ? 11.18 3.064 -3.951 1 98.5 87 PHE A O 1
ATOM 708 N N . ILE A 1 88 ? 10.195 1.414 -2.768 1 98.56 88 ILE A N 1
ATOM 709 C CA . ILE A 1 88 ? 10.258 2.174 -1.523 1 98.56 88 ILE A CA 1
ATOM 710 C C . ILE A 1 88 ? 11.68 2.135 -0.97 1 98.56 88 ILE A C 1
ATOM 712 O O . ILE A 1 88 ? 12.008 2.863 -0.03 1 98.56 88 ILE A O 1
ATOM 716 N N . GLY A 1 89 ? 12.547 1.263 -1.542 1 98.75 89 GLY A N 1
ATOM 717 C CA . GLY A 1 89 ? 13.945 1.271 -1.148 1 98.75 89 GLY A CA 1
ATOM 718 C C . GLY A 1 89 ? 14.25 0.331 0.004 1 98.75 89 GLY A C 1
ATOM 719 O O . GLY A 1 89 ? 13.352 -0.34 0.516 1 98.75 89 GLY A O 1
ATOM 720 N N . TYR A 1 90 ? 15.523 0.333 0.385 1 98.75 90 TYR A N 1
ATOM 721 C CA . TYR A 1 90 ? 16.031 -0.707 1.272 1 98.75 90 TYR A CA 1
ATOM 722 C C . TYR A 1 90 ? 16.172 -0.188 2.699 1 98.75 90 TYR A C 1
ATOM 724 O O . TYR A 1 90 ? 15.352 -0.502 3.562 1 98.75 90 TYR A O 1
ATOM 732 N N . GLU A 1 91 ? 16.969 0.802 2.996 1 98.5 91 GLU A N 1
ATOM 733 C CA . GLU A 1 91 ? 17.297 1.267 4.344 1 98.5 91 GLU A CA 1
ATOM 734 C C . GLU A 1 91 ? 16.109 2.016 4.961 1 98.5 91 GLU A C 1
ATOM 736 O O . GLU A 1 91 ? 15.641 3.004 4.402 1 98.5 91 GLU A O 1
ATOM 741 N N . GLY A 1 92 ? 15.625 1.485 6.059 1 98.06 92 GLY A N 1
ATOM 742 C CA . GLY A 1 92 ? 14.523 2.119 6.762 1 98.06 92 GLY A CA 1
ATOM 743 C C . GLY A 1 92 ? 13.156 1.646 6.289 1 98.06 92 GLY A C 1
ATOM 744 O O . GLY A 1 92 ? 12.133 2.16 6.73 1 98.06 92 GLY A O 1
ATOM 745 N N . ALA A 1 93 ? 13.203 0.677 5.367 1 98.56 93 ALA A N 1
ATOM 746 C CA . ALA A 1 93 ? 11.969 0.111 4.828 1 98.56 93 ALA A CA 1
ATOM 747 C C . ALA A 1 93 ? 12.086 -1.4 4.656 1 98.56 93 ALA A C 1
ATOM 749 O O . ALA A 1 93 ? 11.797 -2.162 5.582 1 98.56 93 ALA A O 1
ATOM 750 N N . LEU A 1 94 ? 12.688 -1.849 3.514 1 98.94 94 LEU A N 1
ATOM 751 C CA . LEU A 1 94 ? 12.688 -3.27 3.184 1 98.94 94 LEU A CA 1
ATOM 752 C C . LEU A 1 94 ? 13.695 -4.031 4.043 1 98.94 94 LEU A C 1
ATOM 754 O O . LEU A 1 94 ? 13.508 -5.219 4.316 1 98.94 94 LEU A O 1
ATOM 758 N N . ASP A 1 95 ? 14.812 -3.35 4.469 1 98.88 95 ASP A N 1
ATOM 759 C CA . ASP A 1 95 ? 15.844 -4.027 5.25 1 98.88 95 ASP A CA 1
ATOM 760 C C . ASP A 1 95 ? 15.266 -4.594 6.547 1 98.88 95 ASP A C 1
ATOM 762 O O . ASP A 1 95 ? 15.406 -5.785 6.824 1 98.88 95 ASP A O 1
ATOM 766 N N . LYS A 1 96 ? 14.5 -3.816 7.277 1 98.81 96 LYS A N 1
ATOM 767 C CA . LYS A 1 96 ? 13.953 -4.258 8.562 1 98.81 96 LYS A CA 1
ATOM 768 C C . LYS A 1 96 ? 12.734 -5.156 8.359 1 98.81 96 LYS A C 1
ATOM 770 O O . LYS A 1 96 ? 12.508 -6.082 9.141 1 98.81 96 LYS A O 1
ATOM 775 N N . LEU A 1 97 ? 11.953 -4.879 7.332 1 98.88 97 LEU A N 1
ATOM 776 C CA . LEU A 1 97 ? 10.836 -5.77 7.023 1 98.88 97 LEU A CA 1
ATOM 777 C C . LEU A 1 97 ? 11.328 -7.176 6.711 1 98.88 97 LEU A C 1
ATOM 779 O O . LEU A 1 97 ? 10.805 -8.156 7.238 1 98.88 97 LEU A O 1
ATOM 783 N N . LYS A 1 98 ? 12.344 -7.246 5.82 1 98.94 98 LYS A N 1
ATOM 784 C CA . LYS A 1 98 ? 12.93 -8.531 5.438 1 98.94 98 LYS A CA 1
ATOM 785 C C . LYS A 1 98 ? 13.461 -9.273 6.656 1 98.94 98 LYS A C 1
ATOM 787 O O . LYS A 1 98 ? 13.227 -10.477 6.805 1 98.94 98 LYS A O 1
ATOM 792 N N . ASN A 1 99 ? 14.18 -8.57 7.484 1 98.88 99 ASN A N 1
ATOM 793 C CA . ASN A 1 99 ? 14.727 -9.18 8.695 1 98.88 99 ASN A CA 1
ATOM 794 C C . ASN A 1 99 ? 13.625 -9.719 9.602 1 98.88 99 ASN A C 1
ATOM 796 O O . ASN A 1 99 ? 13.734 -10.828 10.133 1 98.88 99 ASN A O 1
ATOM 800 N N . TYR A 1 100 ? 12.602 -8.969 9.797 1 98.88 100 TYR A N 1
ATOM 801 C CA . TYR A 1 100 ? 11.484 -9.391 10.633 1 98.88 100 TYR A CA 1
ATOM 802 C C . TYR A 1 100 ? 10.82 -10.641 10.062 1 98.88 100 TYR A C 1
ATOM 804 O O . TYR A 1 100 ? 10.578 -11.602 10.797 1 98.88 100 TYR A O 1
ATOM 812 N N . LEU A 1 101 ? 10.5 -10.641 8.766 1 98.88 101 LEU A N 1
ATOM 813 C CA . LEU A 1 101 ? 9.82 -11.766 8.133 1 98.88 101 LEU A CA 1
ATOM 814 C C . LEU A 1 101 ? 10.688 -13.023 8.18 1 98.88 101 LEU A C 1
ATOM 816 O O . LEU A 1 101 ? 10.188 -14.117 8.445 1 98.88 101 LEU A O 1
ATOM 820 N N . ASP A 1 102 ? 11.992 -12.867 7.93 1 98.81 102 ASP A N 1
ATOM 821 C CA . ASP A 1 102 ? 12.914 -14 8.016 1 98.81 102 ASP A CA 1
ATOM 822 C C . ASP A 1 102 ? 12.898 -14.617 9.414 1 98.81 102 ASP A C 1
ATOM 824 O O . ASP A 1 102 ? 12.891 -15.836 9.555 1 98.81 102 ASP A O 1
ATOM 828 N N . SER A 1 103 ? 12.891 -13.742 10.391 1 98.69 103 SER A N 1
ATOM 829 C CA . SER A 1 103 ? 12.906 -14.227 11.766 1 98.69 103 SER A CA 1
ATOM 830 C C . SER A 1 103 ? 11.641 -15.008 12.094 1 98.69 103 SER A C 1
ATOM 832 O O . SER A 1 103 ? 11.617 -15.766 13.07 1 98.69 103 SER A O 1
ATOM 834 N N . ARG A 1 104 ? 10.602 -14.898 11.289 1 98.44 104 ARG A N 1
ATOM 835 C CA . ARG A 1 104 ? 9.328 -15.57 11.508 1 98.44 104 ARG A CA 1
ATOM 836 C C . ARG A 1 104 ? 9.109 -16.656 10.461 1 98.44 104 ARG A C 1
ATOM 838 O O . ARG A 1 104 ? 8.016 -17.234 10.375 1 98.44 104 ARG A O 1
ATOM 845 N N . ASN A 1 105 ? 10.117 -16.906 9.617 1 98.31 105 ASN A N 1
ATOM 846 C CA . ASN A 1 105 ? 10.039 -17.891 8.531 1 98.31 105 ASN A CA 1
ATOM 847 C C . ASN A 1 105 ? 8.906 -17.562 7.566 1 98.31 105 ASN A C 1
ATOM 849 O O . ASN A 1 105 ? 8.117 -18.438 7.207 1 98.31 105 ASN A O 1
ATOM 853 N N . LYS A 1 106 ? 8.805 -16.312 7.293 1 98.81 106 LYS A N 1
ATOM 854 C CA . LYS A 1 106 ? 7.809 -15.852 6.332 1 98.81 106 LYS A CA 1
ATOM 855 C C . LYS A 1 106 ? 8.469 -15.305 5.07 1 98.81 106 LYS A C 1
ATOM 857 O O . LYS A 1 106 ? 9.586 -14.789 5.125 1 98.81 106 LYS A O 1
ATOM 862 N N . GLY A 1 107 ? 7.754 -15.398 3.945 1 98.81 107 GLY A N 1
ATOM 863 C CA . GLY A 1 107 ? 8.305 -14.977 2.666 1 98.81 107 GLY A CA 1
ATOM 864 C C . GLY A 1 107 ? 7.988 -13.539 2.322 1 98.81 107 GLY A C 1
ATOM 865 O O . GLY A 1 107 ? 6.973 -12.992 2.76 1 98.81 107 GLY A O 1
ATOM 866 N N . LEU A 1 108 ? 8.875 -12.953 1.549 1 98.94 108 LEU A N 1
ATOM 867 C CA . LEU A 1 108 ? 8.68 -11.625 0.978 1 98.94 108 LEU A CA 1
ATOM 868 C C . LEU A 1 108 ? 8.781 -11.672 -0.542 1 98.94 108 LEU A C 1
ATOM 870 O O . LEU A 1 108 ? 9.75 -12.195 -1.089 1 98.94 108 LEU A O 1
ATOM 874 N N . TYR A 1 109 ? 7.723 -11.258 -1.199 1 98.94 109 TYR A N 1
ATOM 875 C CA . TYR A 1 109 ? 7.758 -11 -2.635 1 98.94 109 TYR A CA 1
ATOM 876 C C . TYR A 1 109 ? 7.883 -9.508 -2.918 1 98.94 109 TYR A C 1
ATOM 878 O O . TYR A 1 109 ? 7.246 -8.688 -2.252 1 98.94 109 TYR A O 1
ATOM 886 N N . LEU A 1 110 ? 8.695 -9.156 -3.922 1 98.94 110 LEU A N 1
ATOM 887 C CA . LEU A 1 110 ? 8.844 -7.754 -4.289 1 98.94 110 LEU A CA 1
ATOM 888 C C . LEU A 1 110 ? 8.297 -7.496 -5.691 1 98.94 110 LEU A C 1
ATOM 890 O O . LEU A 1 110 ? 8.57 -8.258 -6.617 1 98.94 110 LEU A O 1
ATOM 894 N N . VAL A 1 111 ? 7.562 -6.484 -5.84 1 98.88 111 VAL A N 1
ATOM 895 C CA . VAL A 1 111 ? 7.051 -6.074 -7.145 1 98.88 111 VAL A CA 1
ATOM 896 C C . VAL A 1 111 ? 8.172 -5.445 -7.965 1 98.88 111 VAL A C 1
ATOM 898 O O . VAL A 1 111 ? 8.812 -4.488 -7.527 1 98.88 111 VAL A O 1
ATOM 901 N N . LEU A 1 112 ? 8.336 -5.934 -9.125 1 98.5 112 LEU A N 1
ATOM 902 C CA . LEU A 1 112 ? 9.383 -5.426 -10.008 1 98.5 112 LEU A CA 1
ATOM 903 C C . LEU A 1 112 ? 8.773 -4.758 -11.234 1 98.5 112 LEU A C 1
ATOM 905 O O . LEU A 1 112 ? 9.398 -3.883 -11.844 1 98.5 112 LEU A O 1
ATOM 909 N N . SER A 1 113 ? 7.609 -5.266 -11.617 1 98.25 113 SER A N 1
ATOM 910 C CA . SER A 1 113 ? 6.898 -4.727 -12.773 1 98.25 113 SER A CA 1
ATOM 911 C C . SER A 1 113 ? 5.406 -5.023 -12.688 1 98.25 113 SER A C 1
ATOM 913 O O . SER A 1 113 ? 5.004 -6.18 -12.523 1 98.25 113 SER A O 1
ATOM 915 N N . MET A 1 114 ? 4.633 -3.971 -12.844 1 97.94 114 MET A N 1
ATOM 916 C CA . MET A 1 114 ? 3.188 -4.168 -12.758 1 97.94 114 MET A CA 1
ATOM 917 C C . MET A 1 114 ? 2.578 -4.344 -14.148 1 97.94 114 MET A C 1
ATOM 919 O O . MET A 1 114 ? 3.17 -3.928 -15.148 1 97.94 114 MET A O 1
ATOM 923 N N . SER A 1 115 ? 1.419 -4.879 -14.18 1 96.62 115 SER A N 1
ATOM 924 C CA . SER A 1 115 ? 0.814 -5.367 -15.414 1 96.62 115 SER A CA 1
ATOM 925 C C . SER A 1 115 ? 0.143 -4.23 -16.188 1 96.62 115 SER A C 1
ATOM 927 O O . SER A 1 115 ? -0.117 -4.355 -17.375 1 96.62 115 SER A O 1
ATOM 929 N N . HIS A 1 116 ? -0.137 -3.109 -15.484 1 96.81 116 HIS A N 1
ATOM 930 C CA . HIS A 1 116 ? -0.949 -2.08 -16.125 1 96.81 116 HIS A CA 1
ATOM 931 C C . HIS A 1 116 ? -0.091 -1.151 -16.969 1 96.81 116 HIS A C 1
ATOM 933 O O . HIS A 1 116 ? 1.113 -1.023 -16.734 1 96.81 116 HIS A O 1
ATOM 939 N N . LYS A 1 117 ? -0.686 -0.444 -17.891 1 95.38 117 LYS A N 1
ATOM 940 C CA . LYS A 1 117 ? -0.026 0.361 -18.922 1 95.38 117 LYS A CA 1
ATOM 941 C C . LYS A 1 117 ? 0.764 1.507 -18.297 1 95.38 117 LYS A C 1
ATOM 943 O O . LYS A 1 117 ? 1.817 1.893 -18.797 1 95.38 117 LYS A O 1
ATOM 948 N N . GLY A 1 118 ? 0.326 1.979 -17.203 1 97.44 118 GLY A N 1
ATOM 949 C CA . GLY A 1 118 ? 0.903 3.176 -16.609 1 97.44 118 GLY A CA 1
ATOM 950 C C . GLY A 1 118 ? 2.189 2.906 -15.852 1 97.44 118 GLY A C 1
ATOM 951 O O . GLY A 1 118 ? 2.885 3.84 -15.445 1 97.44 118 GLY A O 1
ATOM 952 N N . TRP A 1 119 ? 2.533 1.666 -15.664 1 97.94 119 TRP A N 1
ATOM 953 C CA . TRP A 1 119 ? 3.787 1.336 -14.992 1 97.94 119 TRP A CA 1
ATOM 954 C C . TRP A 1 119 ? 4.98 1.722 -15.859 1 97.94 119 TRP A C 1
ATOM 956 O O . TRP A 1 119 ? 4.98 1.489 -17.062 1 97.94 119 TRP A O 1
ATOM 966 N N . ASN A 1 120 ? 5.969 2.293 -15.242 1 97.06 120 ASN A N 1
ATOM 967 C CA . ASN A 1 120 ? 7.168 2.725 -15.953 1 97.06 120 ASN A CA 1
ATOM 968 C C . ASN A 1 120 ? 8.32 1.738 -15.766 1 97.06 120 ASN A C 1
ATOM 970 O O . ASN A 1 120 ? 8.977 1.742 -14.727 1 97.06 120 ASN A O 1
ATOM 974 N N . ASP A 1 121 ? 8.641 1.007 -16.75 1 96.81 121 ASP A N 1
ATOM 975 C CA . ASP A 1 121 ? 9.68 -0.017 -16.656 1 96.81 121 ASP A CA 1
ATOM 976 C C . ASP A 1 121 ? 11.07 0.594 -16.812 1 96.81 121 ASP A C 1
ATOM 978 O O . ASP A 1 121 ? 12.078 -0.102 -16.672 1 96.81 121 ASP A O 1
ATOM 982 N N . ASP A 1 122 ? 11.133 1.922 -17 1 95.69 122 ASP A N 1
ATOM 983 C CA . ASP A 1 122 ? 12.422 2.586 -17.125 1 95.69 122 ASP A CA 1
ATOM 984 C C . ASP A 1 122 ? 13.211 2.508 -15.82 1 95.69 122 ASP A C 1
ATOM 986 O O . ASP A 1 122 ? 14.43 2.713 -15.805 1 95.69 122 ASP A O 1
ATOM 990 N N . TYR A 1 123 ? 12.547 2.139 -14.797 1 95.44 123 TYR A N 1
ATOM 991 C CA . TYR A 1 123 ? 13.211 2.131 -13.5 1 95.44 123 TYR A CA 1
ATOM 992 C C . TYR A 1 123 ? 13.609 0.716 -13.102 1 95.44 123 TYR A C 1
ATOM 994 O O . TYR A 1 123 ? 14 0.474 -11.953 1 95.44 123 TYR A O 1
ATOM 1002 N N . TYR A 1 124 ? 13.594 -0.142 -14.023 1 97.81 124 TYR A N 1
ATOM 1003 C CA . TYR A 1 124 ? 13.891 -1.549 -13.773 1 97.81 124 TYR A CA 1
ATOM 1004 C C . TYR A 1 124 ? 15.273 -1.712 -13.156 1 97.81 124 TYR A C 1
ATOM 1006 O O . TYR A 1 124 ? 15.461 -2.521 -12.242 1 97.81 124 TYR A O 1
ATOM 1014 N N . LYS A 1 125 ? 16.266 -0.964 -13.633 1 97.94 125 LYS A N 1
ATOM 1015 C CA . LYS A 1 125 ? 17.625 -1.096 -13.109 1 97.94 125 LYS A CA 1
ATOM 1016 C C . LYS A 1 125 ? 17.672 -0.806 -11.617 1 97.94 125 LYS A C 1
ATOM 1018 O O . LYS A 1 125 ? 18.328 -1.522 -10.859 1 97.94 125 LYS A O 1
ATOM 1023 N N . TYR A 1 126 ? 16.984 0.247 -11.219 1 98.19 126 TYR A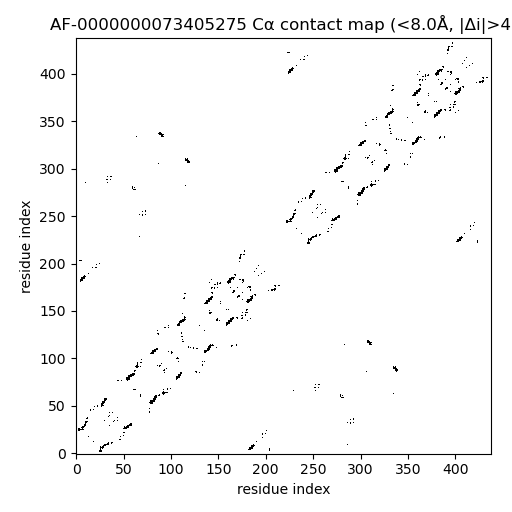 N 1
ATOM 1024 C CA . TYR A 1 126 ? 16.906 0.587 -9.805 1 98.19 126 TYR A CA 1
ATOM 1025 C C . TYR A 1 126 ? 16.203 -0.511 -9.016 1 98.19 126 TYR A C 1
ATOM 1027 O O . TYR A 1 126 ? 16.703 -0.972 -7.988 1 98.19 126 TYR A O 1
ATOM 1035 N N . LEU A 1 127 ? 15.102 -0.919 -9.508 1 98.62 127 LEU A N 1
ATOM 1036 C CA . LEU A 1 127 ? 14.32 -1.938 -8.812 1 98.62 127 LEU A CA 1
ATOM 1037 C C . LEU A 1 127 ? 15.102 -3.242 -8.711 1 98.62 127 LEU A C 1
ATOM 1039 O O . LEU A 1 127 ? 15.047 -3.93 -7.684 1 98.62 127 LEU A O 1
ATOM 1043 N N . LYS A 1 128 ? 15.836 -3.572 -9.781 1 98.75 128 LYS A N 1
ATOM 1044 C CA . LYS A 1 128 ? 16.719 -4.738 -9.773 1 98.75 128 LYS A CA 1
ATOM 1045 C C . LYS A 1 128 ? 17.734 -4.648 -8.641 1 98.75 128 LYS A C 1
ATOM 1047 O O . LYS A 1 128 ? 17.984 -5.637 -7.949 1 98.75 128 LYS A O 1
ATOM 1052 N N . SER A 1 129 ? 18.344 -3.508 -8.469 1 98.75 129 SER A N 1
ATOM 1053 C CA . SER A 1 129 ? 19.328 -3.326 -7.41 1 98.75 129 SER A CA 1
ATOM 1054 C C . SER A 1 129 ? 18.703 -3.543 -6.035 1 98.75 129 SER A C 1
ATOM 1056 O O . SER A 1 129 ? 19.359 -4.078 -5.133 1 98.75 129 SER A O 1
ATOM 1058 N N . ILE A 1 130 ? 17.469 -3.109 -5.828 1 98.88 130 ILE A N 1
ATOM 1059 C CA . ILE A 1 130 ? 16.766 -3.299 -4.566 1 98.88 130 ILE A CA 1
ATOM 1060 C C . ILE A 1 130 ? 16.516 -4.789 -4.328 1 98.88 130 ILE A C 1
ATOM 1062 O O . ILE A 1 130 ? 16.703 -5.281 -3.211 1 98.88 130 ILE A O 1
ATOM 1066 N N . VAL A 1 131 ? 16.094 -5.512 -5.371 1 98.81 131 VAL A N 1
ATOM 1067 C CA . VAL A 1 131 ? 15.883 -6.949 -5.262 1 98.81 131 VAL A CA 1
ATOM 1068 C C . VAL A 1 131 ? 17.188 -7.645 -4.883 1 98.81 131 VAL A C 1
ATOM 1070 O O . VAL A 1 131 ? 17.203 -8.531 -4.023 1 98.81 131 VAL A O 1
ATOM 1073 N N . ASN A 1 132 ? 18.312 -7.223 -5.496 1 98.81 132 ASN A N 1
ATOM 1074 C CA . ASN A 1 132 ? 19.609 -7.82 -5.254 1 98.81 132 ASN A CA 1
ATOM 1075 C C . ASN A 1 132 ? 20.031 -7.688 -3.793 1 98.81 132 ASN A C 1
ATOM 1077 O O . ASN A 1 132 ? 20.625 -8.609 -3.221 1 98.81 132 ASN A O 1
ATOM 1081 N N . VAL A 1 133 ? 19.734 -6.559 -3.209 1 98.75 133 VAL A N 1
ATOM 1082 C CA . VAL A 1 133 ? 20.188 -6.32 -1.842 1 98.75 133 VAL A CA 1
ATOM 1083 C C . VAL A 1 133 ? 19.203 -6.938 -0.857 1 98.75 133 VAL A C 1
ATOM 1085 O O . VAL A 1 133 ? 19.594 -7.441 0.196 1 98.75 133 VAL A O 1
ATOM 1088 N N . THR A 1 134 ? 17.891 -6.984 -1.178 1 98.88 134 THR A N 1
ATOM 1089 C CA . THR A 1 134 ? 16.859 -7.457 -0.267 1 98.88 134 THR A CA 1
ATOM 1090 C C . THR A 1 134 ? 16.828 -8.984 -0.234 1 98.88 134 THR A C 1
ATOM 1092 O O . THR A 1 134 ? 16.484 -9.578 0.787 1 98.88 134 THR A O 1
ATOM 1095 N N . LYS A 1 135 ? 17.141 -9.656 -1.383 1 98.69 135 LYS A N 1
ATOM 1096 C CA . LYS A 1 135 ? 17.109 -11.102 -1.54 1 98.69 135 LYS A CA 1
ATOM 1097 C C . LYS A 1 135 ? 15.758 -11.68 -1.119 1 98.69 135 LYS A C 1
ATOM 1099 O O . LYS A 1 135 ? 15.695 -12.562 -0.261 1 98.69 135 LYS A O 1
ATOM 1104 N N . PRO A 1 136 ? 14.688 -11.234 -1.751 1 98.88 136 PRO A N 1
ATOM 1105 C CA . PRO A 1 136 ? 13.359 -11.742 -1.41 1 98.88 136 PRO A CA 1
ATOM 1106 C C . PRO A 1 136 ? 13.156 -13.195 -1.815 1 98.88 136 PRO A C 1
ATOM 1108 O O . PRO A 1 136 ? 13.977 -13.758 -2.549 1 98.88 136 PRO A O 1
ATOM 1111 N N . LYS A 1 137 ? 12.062 -13.82 -1.302 1 98.81 137 LYS A N 1
ATOM 1112 C CA . LYS A 1 137 ? 11.641 -15.156 -1.708 1 98.81 137 LYS A CA 1
ATOM 1113 C C . LYS A 1 137 ? 11.297 -15.195 -3.193 1 98.81 137 LYS A C 1
ATOM 1115 O O . LYS A 1 137 ? 11.562 -16.188 -3.873 1 98.81 137 LYS A O 1
ATOM 1120 N N . GLY A 1 138 ? 10.688 -14.109 -3.668 1 98.94 138 GLY A N 1
ATOM 1121 C CA . GLY A 1 138 ? 10.273 -14.023 -5.059 1 98.94 138 GLY A CA 1
ATOM 1122 C C . GLY A 1 138 ? 10.039 -12.602 -5.527 1 98.94 138 GLY A C 1
ATOM 1123 O O . GLY A 1 138 ? 10.203 -11.656 -4.758 1 98.94 138 GLY A O 1
ATOM 1124 N N . ILE A 1 139 ? 9.711 -12.523 -6.828 1 98.94 139 ILE A N 1
ATOM 1125 C CA . ILE A 1 139 ? 9.43 -11.219 -7.422 1 98.94 139 ILE A CA 1
ATOM 1126 C C . ILE A 1 139 ? 8.141 -11.289 -8.234 1 98.94 139 ILE A C 1
ATOM 1128 O O . ILE A 1 139 ? 7.715 -12.375 -8.648 1 98.94 139 ILE A O 1
ATOM 1132 N N . VAL A 1 140 ? 7.508 -10.172 -8.406 1 98.94 140 VAL A N 1
ATOM 1133 C CA . VAL A 1 140 ? 6.262 -10.039 -9.156 1 98.94 140 VAL A CA 1
ATOM 1134 C C . VAL A 1 140 ? 6.527 -9.297 -10.469 1 98.94 140 VAL A C 1
ATOM 1136 O O . VAL A 1 140 ? 7.047 -8.18 -10.461 1 98.94 140 VAL A O 1
ATOM 1139 N N . VAL A 1 141 ? 6.215 -9.906 -11.57 1 98.81 141 VAL A N 1
ATOM 1140 C CA . VAL A 1 141 ? 6.324 -9.32 -12.898 1 98.81 141 VAL A CA 1
ATOM 1141 C C . VAL A 1 141 ? 5.059 -9.617 -13.703 1 98.81 141 VAL A C 1
ATOM 1143 O O . VAL A 1 141 ? 4.637 -10.773 -13.805 1 98.81 141 VAL A O 1
ATOM 1146 N N . GLY A 1 142 ? 4.488 -8.625 -14.289 1 98.25 142 GLY A N 1
ATOM 1147 C CA . GLY A 1 142 ? 3.209 -8.758 -14.969 1 98.25 142 GLY A CA 1
ATOM 1148 C C . GLY A 1 142 ? 3.273 -9.656 -16.188 1 98.25 142 GLY A C 1
ATOM 1149 O O . GLY A 1 142 ? 4.219 -9.578 -16.984 1 98.25 142 GLY A O 1
ATOM 1150 N N . ALA A 1 143 ? 2.26 -10.414 -16.391 1 98 143 ALA A N 1
ATOM 1151 C CA . ALA A 1 143 ? 2.162 -11.336 -17.516 1 98 143 ALA A CA 1
ATOM 1152 C C . ALA A 1 143 ? 1.943 -10.578 -18.828 1 98 143 ALA A C 1
ATOM 1154 O O . ALA A 1 143 ? 2.184 -11.109 -19.906 1 98 143 ALA A O 1
ATOM 1155 N N . THR A 1 144 ? 1.502 -9.375 -18.719 1 97.44 144 THR A N 1
ATOM 1156 C CA . THR A 1 144 ? 1.244 -8.531 -19.875 1 97.44 144 THR A CA 1
ATOM 1157 C C . THR A 1 144 ? 2.549 -7.965 -20.438 1 97.44 144 THR A C 1
ATOM 1159 O O . THR A 1 144 ? 2.543 -7.27 -21.453 1 97.44 144 THR A O 1
ATOM 1162 N N . LYS A 1 145 ? 3.645 -8.281 -19.781 1 97.12 145 LYS A N 1
ATOM 1163 C CA . LYS A 1 145 ? 4.953 -7.762 -20.156 1 97.12 145 LYS A CA 1
ATOM 1164 C C . LYS A 1 145 ? 5.941 -8.898 -20.422 1 97.12 145 LYS A C 1
ATOM 1166 O O . LYS A 1 145 ? 6.922 -9.062 -19.688 1 97.12 145 LYS A O 1
ATOM 1171 N N . PRO A 1 146 ? 5.781 -9.555 -21.547 1 97.06 146 PRO A N 1
ATOM 1172 C CA . PRO A 1 146 ? 6.609 -10.734 -21.828 1 97.06 146 PRO A CA 1
ATOM 1173 C C . PRO A 1 146 ? 8.102 -10.414 -21.844 1 97.06 146 PRO A C 1
ATOM 1175 O O . PRO A 1 146 ? 8.906 -11.203 -21.344 1 97.06 146 PRO A O 1
ATOM 1178 N N . LEU A 1 147 ? 8.5 -9.297 -22.344 1 97.62 147 LEU A N 1
ATOM 1179 C CA . LEU A 1 147 ? 9.914 -8.938 -22.422 1 97.62 147 LEU A CA 1
ATOM 1180 C C . LEU A 1 147 ? 10.484 -8.688 -21.016 1 97.62 147 LEU A C 1
ATOM 1182 O O . LEU A 1 147 ? 11.633 -9.031 -20.75 1 97.62 147 LEU A O 1
ATOM 1186 N N . MET A 1 148 ? 9.68 -8.094 -20.156 1 98.31 148 MET A N 1
ATOM 1187 C CA . MET A 1 148 ? 10.102 -7.859 -18.781 1 98.31 148 MET A CA 1
ATOM 1188 C C . MET A 1 148 ? 10.258 -9.18 -18.016 1 98.31 148 MET A C 1
ATOM 1190 O O . MET A 1 148 ? 11.164 -9.328 -17.203 1 98.31 148 MET A O 1
ATOM 1194 N N . LEU A 1 149 ? 9.367 -10.094 -18.297 1 98.56 149 LEU A N 1
ATOM 1195 C CA . LEU A 1 149 ? 9.445 -11.406 -17.672 1 98.56 149 LEU A CA 1
ATOM 1196 C C . LEU A 1 149 ? 10.742 -12.109 -18.047 1 98.56 149 LEU A C 1
ATOM 1198 O O . LEU A 1 149 ? 11.438 -12.648 -17.188 1 98.56 149 LEU A O 1
ATOM 1202 N N . LYS A 1 150 ? 11.062 -12.078 -19.297 1 98.5 150 LYS A N 1
ATOM 1203 C CA . LYS A 1 150 ? 12.297 -12.695 -19.781 1 98.5 150 LYS A CA 1
ATOM 1204 C C . LYS A 1 150 ? 13.516 -12.031 -19.141 1 98.5 150 LYS A C 1
ATOM 1206 O O . LYS A 1 150 ? 14.453 -12.719 -18.719 1 98.5 150 LYS A O 1
ATOM 1211 N N . LEU A 1 151 ? 13.461 -10.742 -19.109 1 98.75 151 LEU A N 1
ATOM 1212 C CA . LEU A 1 151 ? 14.562 -9.977 -18.516 1 98.75 151 LEU A CA 1
ATOM 1213 C C . LEU A 1 151 ? 14.734 -10.328 -17.047 1 98.75 151 LEU A C 1
ATOM 1215 O O . LEU A 1 151 ? 15.852 -10.562 -16.594 1 98.75 151 LEU A O 1
ATOM 1219 N N . ALA A 1 152 ? 13.688 -10.336 -16.266 1 98.81 152 ALA A N 1
ATOM 1220 C CA . ALA A 1 152 ? 13.727 -10.664 -14.844 1 98.81 152 ALA A CA 1
ATOM 1221 C C . ALA A 1 152 ? 14.25 -12.078 -14.625 1 98.81 152 ALA A C 1
ATOM 1223 O O . ALA A 1 152 ? 15.055 -12.312 -13.719 1 98.81 152 ALA A O 1
ATOM 1224 N N . ARG A 1 153 ? 13.805 -13.016 -15.422 1 98.75 153 ARG A N 1
ATOM 1225 C CA . ARG A 1 153 ? 14.266 -14.398 -15.297 1 98.75 153 ARG A CA 1
ATOM 1226 C C . ARG A 1 153 ? 15.766 -14.492 -15.547 1 98.75 153 ARG A C 1
ATOM 1228 O O . ARG A 1 153 ? 16.484 -15.195 -14.82 1 98.75 153 ARG A O 1
ATOM 1235 N N . SER A 1 154 ? 16.188 -13.812 -16.547 1 98.69 154 SER A N 1
ATOM 1236 C CA . SER A 1 154 ? 17.625 -13.789 -16.844 1 98.69 154 SER A CA 1
ATOM 1237 C C . SER A 1 154 ? 18.406 -13.219 -15.672 1 98.69 154 SER A C 1
ATOM 1239 O O . SER A 1 154 ? 19.469 -13.75 -15.312 1 98.69 154 SER A O 1
ATOM 1241 N N . ASP A 1 155 ? 17.984 -12.164 -15.102 1 98.75 155 ASP A N 1
ATOM 1242 C CA . ASP A 1 155 ? 18.672 -11.469 -14.023 1 98.75 155 ASP A CA 1
ATOM 1243 C C . ASP A 1 155 ? 18.609 -12.258 -12.719 1 98.75 155 ASP A C 1
ATOM 1245 O O . ASP A 1 155 ? 19.516 -12.188 -11.891 1 98.75 155 ASP A O 1
ATOM 1249 N N . PHE A 1 156 ? 17.469 -12.969 -12.547 1 98.75 156 PHE A N 1
ATOM 1250 C CA . PHE A 1 156 ? 17.234 -13.719 -11.32 1 98.75 156 PHE A CA 1
ATOM 1251 C C . PHE A 1 156 ? 16.875 -15.164 -11.633 1 98.75 156 PHE A C 1
ATOM 1253 O O . PHE A 1 156 ? 15.742 -15.602 -11.375 1 98.75 156 PHE A O 1
ATOM 1260 N N . PRO A 1 157 ? 17.781 -16.016 -11.984 1 98.38 157 PRO A N 1
ATOM 1261 C CA . PRO A 1 157 ? 17.516 -17.359 -12.508 1 98.38 157 PRO A CA 1
ATOM 1262 C C . PRO A 1 157 ? 16.906 -18.281 -11.461 1 98.38 157 PRO A C 1
ATOM 1264 O O . PRO A 1 157 ? 16.188 -19.219 -11.805 1 98.38 157 PRO A O 1
ATOM 1267 N N . ASN A 1 158 ? 17.141 -18 -10.203 1 98 158 ASN A N 1
ATOM 1268 C CA . ASN A 1 158 ? 16.703 -18.938 -9.172 1 98 158 ASN A CA 1
ATOM 1269 C C . ASN A 1 158 ? 15.602 -18.359 -8.305 1 98 158 ASN A C 1
ATOM 1271 O O . ASN A 1 158 ? 15.133 -19 -7.359 1 98 158 ASN A O 1
ATOM 1275 N N . THR A 1 159 ? 15.203 -17.125 -8.539 1 98.75 159 THR A N 1
ATOM 1276 C CA . THR A 1 159 ? 14.172 -16.453 -7.75 1 98.75 159 THR A CA 1
ATOM 1277 C C . THR A 1 159 ? 12.781 -16.797 -8.273 1 98.75 159 THR A C 1
ATOM 1279 O O . THR A 1 159 ? 12.562 -16.859 -9.484 1 98.75 159 THR A O 1
ATOM 1282 N N . ILE A 1 160 ? 11.844 -17.062 -7.379 1 98.88 160 ILE A N 1
ATOM 1283 C CA . ILE A 1 160 ? 10.477 -17.359 -7.785 1 98.88 160 ILE A CA 1
ATOM 1284 C C . ILE A 1 160 ? 9.852 -16.125 -8.43 1 98.88 160 ILE A C 1
ATOM 1286 O O . ILE A 1 160 ? 9.961 -15.016 -7.906 1 98.88 160 ILE A O 1
ATOM 1290 N N . ILE A 1 161 ? 9.273 -16.297 -9.602 1 98.94 161 ILE A N 1
ATOM 1291 C CA . ILE A 1 161 ? 8.562 -15.211 -10.273 1 98.94 161 ILE A CA 1
ATOM 1292 C C . ILE A 1 161 ? 7.074 -15.539 -10.336 1 98.94 161 ILE A C 1
ATOM 1294 O O . ILE A 1 161 ? 6.68 -16.562 -10.891 1 98.94 161 ILE A O 1
ATOM 1298 N N . ILE A 1 162 ? 6.25 -14.711 -9.734 1 98.94 162 ILE A N 1
ATOM 1299 C CA . ILE A 1 162 ? 4.801 -14.844 -9.82 1 98.94 162 ILE A CA 1
ATOM 1300 C C . ILE A 1 162 ? 4.23 -13.711 -10.672 1 98.94 162 ILE A C 1
ATOM 1302 O O . ILE A 1 162 ? 4.73 -12.578 -10.633 1 98.94 162 ILE A O 1
ATOM 1306 N N . SER A 1 163 ? 3.205 -14.055 -11.477 1 98.81 163 SER A N 1
ATOM 1307 C CA . SER A 1 163 ? 2.859 -13.125 -12.555 1 98.81 163 SER A CA 1
ATOM 1308 C C . SER A 1 163 ? 1.359 -12.859 -12.594 1 98.81 163 SER A C 1
ATOM 1310 O O . SER A 1 163 ? 0.577 -13.727 -12.977 1 98.81 163 SER A O 1
ATOM 1312 N N . PRO A 1 164 ? 0.967 -11.68 -12.289 1 98.25 164 PRO A N 1
ATOM 1313 C CA . PRO A 1 164 ? -0.428 -11.266 -12.445 1 98.25 164 PRO A CA 1
ATOM 1314 C C . PRO A 1 164 ? -0.739 -10.781 -13.867 1 98.25 164 PRO A C 1
ATOM 1316 O O . PRO A 1 164 ? 0.171 -10.625 -14.68 1 98.25 164 PRO A O 1
ATOM 1319 N N . GLY A 1 165 ? -1.998 -10.547 -14.133 1 96.06 165 GLY A N 1
ATOM 1320 C CA . GLY A 1 165 ? -2.391 -9.914 -15.383 1 96.06 165 GLY A CA 1
ATOM 1321 C C . GLY A 1 165 ? -2.934 -10.891 -16.406 1 96.06 165 GLY A C 1
ATOM 1322 O O . GLY A 1 165 ? -3.229 -10.508 -17.547 1 96.06 165 GLY A O 1
ATOM 1323 N N . VAL A 1 166 ? -3.086 -12.148 -16.031 1 95.75 166 VAL A N 1
ATOM 1324 C CA . VAL A 1 166 ? -3.623 -13.164 -16.922 1 95.75 166 VAL A CA 1
ATOM 1325 C C . VAL A 1 166 ? -5.145 -13.047 -16.984 1 95.75 166 VAL A C 1
ATOM 1327 O O . VAL A 1 166 ? -5.805 -12.867 -15.961 1 95.75 166 VAL A O 1
ATOM 1330 N N . GLY A 1 167 ? -5.738 -13.156 -18.219 1 91 167 GLY A N 1
ATOM 1331 C CA . GLY A 1 167 ? -7.18 -13.109 -18.375 1 91 167 GLY A CA 1
ATOM 1332 C C . GLY A 1 167 ? -7.707 -11.711 -18.625 1 91 167 GLY A C 1
ATOM 1333 O O . GLY A 1 167 ? -7.57 -11.18 -19.734 1 91 167 GLY A O 1
ATOM 1334 N N . VAL A 1 168 ? -8.258 -11.031 -17.609 1 83.12 168 VAL A N 1
ATOM 1335 C CA . VAL A 1 168 ? -8.969 -9.766 -17.719 1 83.12 168 VAL A CA 1
ATOM 1336 C C . VAL A 1 168 ? -8.031 -8.68 -18.25 1 83.12 168 VAL A C 1
ATOM 1338 O O . VAL A 1 168 ? -8.438 -7.832 -19.047 1 83.12 168 VAL A O 1
ATOM 1341 N N . GLN A 1 169 ? -6.793 -8.75 -17.828 1 84.56 169 GLN A N 1
ATOM 1342 C CA . GLN A 1 169 ? -5.836 -7.723 -18.234 1 84.56 169 GLN A CA 1
ATOM 1343 C C . GLN A 1 169 ? -5.215 -8.047 -19.594 1 84.56 169 GLN A C 1
ATOM 1345 O O . GLN A 1 169 ? -4.445 -7.254 -20.141 1 84.56 169 GLN A O 1
ATOM 1350 N N . GLY A 1 170 ? -5.438 -9.242 -20.078 1 88.38 170 GLY A N 1
ATOM 1351 C CA . GLY A 1 170 ? -5.172 -9.445 -21.5 1 88.38 170 GLY A CA 1
ATOM 1352 C C . GLY A 1 170 ? -4.141 -10.523 -21.766 1 88.38 170 GLY A C 1
ATOM 1353 O O . GLY A 1 170 ? -4.004 -10.992 -22.891 1 88.38 170 GLY A O 1
ATOM 1354 N N . ALA A 1 171 ? -3.363 -10.922 -20.781 1 93.56 171 ALA A N 1
ATOM 1355 C CA . ALA A 1 171 ? -2.361 -11.953 -21.031 1 93.56 171 ALA A CA 1
ATOM 1356 C C . ALA A 1 171 ? -3.014 -13.328 -21.172 1 93.56 171 ALA A C 1
ATOM 1358 O O . ALA A 1 171 ? -3.961 -13.648 -20.453 1 93.56 171 ALA A O 1
ATOM 1359 N N . LYS A 1 172 ? -2.477 -14.109 -22.047 1 94.44 172 LYS A N 1
ATOM 1360 C CA . LYS A 1 172 ? -2.963 -15.469 -22.266 1 94.44 172 LYS A CA 1
ATOM 1361 C C . LYS A 1 172 ? -2.4 -16.438 -21.219 1 94.44 172 LYS A C 1
ATOM 1363 O O . LYS A 1 172 ? -1.217 -16.359 -20.891 1 94.44 172 LYS A O 1
ATOM 1368 N N . ILE A 1 173 ? -3.254 -17.359 -20.828 1 96.56 173 ILE A N 1
ATOM 1369 C CA . ILE A 1 173 ? -2.854 -18.312 -19.797 1 96.56 173 ILE A CA 1
ATOM 1370 C C . ILE A 1 173 ? -1.716 -19.188 -20.328 1 96.56 173 ILE A C 1
ATOM 1372 O O . ILE A 1 173 ? -1.741 -19.625 -21.484 1 96.56 173 ILE A O 1
ATOM 1376 N N . GLY A 1 174 ? -0.717 -19.359 -19.5 1 96.75 174 GLY A N 1
ATOM 1377 C CA . GLY A 1 174 ? 0.434 -20.172 -19.859 1 96.75 174 GLY A CA 1
ATOM 1378 C C . GLY A 1 174 ? 1.59 -19.344 -20.406 1 96.75 174 GLY A C 1
ATOM 1379 O O . GLY A 1 174 ? 2.75 -19.75 -20.297 1 96.75 174 GLY A O 1
ATOM 1380 N N . GLU A 1 175 ? 1.348 -18.219 -20.984 1 96.38 175 GLU A N 1
ATOM 1381 C CA . GLU A 1 175 ? 2.371 -17.422 -21.656 1 96.38 175 GLU A CA 1
ATOM 1382 C C . GLU A 1 175 ? 3.381 -16.859 -20.656 1 96.38 175 GLU A C 1
ATOM 1384 O O . GLU A 1 175 ? 4.566 -16.719 -20.969 1 96.38 175 GLU A O 1
ATOM 1389 N N . ALA A 1 176 ? 2.879 -16.438 -19.484 1 98.06 176 ALA A N 1
ATOM 1390 C CA . ALA A 1 176 ? 3.807 -15.93 -18.484 1 98.06 176 ALA A CA 1
ATOM 1391 C C . ALA A 1 176 ? 4.844 -16.984 -18.109 1 98.06 176 ALA A C 1
ATOM 1393 O O . ALA A 1 176 ? 6.016 -16.672 -17.891 1 98.06 176 ALA A O 1
ATOM 1394 N N . ILE A 1 177 ? 4.426 -18.234 -18 1 97.56 177 ILE A N 1
ATOM 1395 C CA . ILE A 1 177 ? 5.328 -19.344 -17.672 1 97.56 177 ILE A CA 1
ATOM 1396 C C . ILE A 1 177 ? 6.344 -19.531 -18.797 1 97.56 177 ILE A C 1
ATOM 1398 O O . ILE A 1 177 ? 7.539 -19.672 -18.547 1 97.56 177 ILE A O 1
ATOM 1402 N N . CYS A 1 178 ? 5.859 -19.406 -20.016 1 96.75 178 CYS A N 1
ATOM 1403 C CA . CYS A 1 178 ? 6.723 -19.516 -21.188 1 96.75 178 CYS A CA 1
ATOM 1404 C C . CYS A 1 178 ? 7.785 -18.422 -21.188 1 96.75 178 CYS A C 1
ATOM 1406 O O . CYS A 1 178 ? 8.891 -18.625 -21.688 1 96.75 178 CYS A O 1
ATOM 1408 N N . ASN A 1 179 ? 7.441 -17.344 -20.578 1 97.25 179 ASN A N 1
ATOM 1409 C CA . ASN A 1 179 ? 8.336 -16.188 -20.609 1 97.25 179 ASN A CA 1
ATOM 1410 C C . ASN A 1 179 ? 9.156 -16.094 -19.328 1 97.25 179 ASN A C 1
ATOM 1412 O O . ASN A 1 179 ? 9.891 -15.117 -19.141 1 97.25 179 ASN A O 1
ATOM 1416 N N . GLY A 1 180 ? 9.008 -17.078 -18.344 1 97.5 180 GLY A N 1
ATOM 1417 C CA . GLY A 1 180 ? 9.961 -17.109 -17.25 1 97.5 180 GLY A CA 1
ATOM 1418 C C . GLY A 1 180 ? 9.289 -17.141 -15.883 1 97.5 180 GLY A C 1
ATOM 1419 O O . GLY A 1 180 ? 9.953 -17.375 -14.867 1 97.5 180 GLY A O 1
ATOM 1420 N N . ALA A 1 181 ? 8.008 -16.969 -15.828 1 98.56 181 ALA A N 1
ATOM 1421 C CA . ALA A 1 181 ? 7.32 -17 -14.539 1 98.56 181 ALA A CA 1
ATOM 1422 C C . ALA A 1 181 ? 7.219 -18.422 -13.992 1 98.56 181 ALA A C 1
ATOM 1424 O O . ALA A 1 181 ? 7.266 -19.375 -14.758 1 98.56 181 ALA A O 1
ATOM 1425 N N . ASP A 1 182 ? 7.141 -18.531 -12.734 1 98.31 182 ASP A N 1
ATOM 1426 C CA . ASP A 1 182 ? 6.902 -19.828 -12.094 1 98.31 182 ASP A CA 1
ATOM 1427 C C . ASP A 1 182 ? 5.41 -20.062 -11.875 1 98.31 182 ASP A C 1
ATOM 1429 O O . ASP A 1 182 ? 4.941 -21.203 -11.938 1 98.31 182 ASP A O 1
ATOM 1433 N N . TYR A 1 183 ? 4.691 -19 -11.57 1 98.5 183 TYR A N 1
ATOM 1434 C CA . TYR A 1 183 ? 3.254 -19.078 -11.336 1 98.5 183 TYR A CA 1
ATOM 1435 C C . TYR A 1 183 ? 2.521 -17.938 -12.031 1 98.5 183 TYR A C 1
ATOM 1437 O O . TYR A 1 183 ? 3.07 -16.844 -12.18 1 98.5 183 TYR A O 1
ATOM 1445 N N . GLU A 1 184 ? 1.312 -18.219 -12.453 1 98.56 184 GLU A N 1
ATOM 1446 C CA . GLU A 1 184 ? 0.377 -17.203 -12.93 1 98.56 184 GLU A CA 1
ATOM 1447 C C . GLU A 1 184 ? -0.686 -16.891 -11.883 1 98.56 184 GLU A C 1
ATOM 1449 O O . GLU A 1 184 ? -1.244 -17.797 -11.266 1 98.56 184 GLU A O 1
ATOM 1454 N N . ILE A 1 185 ? -0.931 -15.656 -11.617 1 98.62 185 ILE A N 1
ATOM 1455 C CA . ILE A 1 185 ? -1.952 -15.211 -10.672 1 98.62 185 ILE A CA 1
ATOM 1456 C C . ILE A 1 185 ? -3.24 -14.883 -11.422 1 98.62 185 ILE A C 1
ATOM 1458 O O . ILE A 1 185 ? -3.254 -14.008 -12.297 1 98.62 185 ILE A O 1
ATOM 1462 N N . ILE A 1 186 ? -4.301 -15.562 -11.086 1 97.94 186 ILE A N 1
ATOM 1463 C CA . ILE A 1 186 ? -5.574 -15.406 -11.781 1 97.94 186 ILE A CA 1
ATOM 1464 C C . ILE A 1 186 ? -6.707 -15.312 -10.758 1 97.94 186 ILE A C 1
ATOM 1466 O O . ILE A 1 186 ? -6.766 -16.094 -9.812 1 97.94 186 ILE A O 1
ATOM 1470 N N . GLY A 1 187 ? -7.562 -14.336 -10.922 1 96.81 187 GLY A N 1
ATOM 1471 C CA . GLY A 1 187 ? -8.672 -14.148 -10 1 96.81 187 GLY A CA 1
ATOM 1472 C C . GLY A 1 187 ? -10.016 -14.086 -10.688 1 96.81 187 GLY A C 1
ATOM 1473 O O . GLY A 1 187 ? -10.648 -15.117 -10.922 1 96.81 187 GLY A O 1
ATOM 1474 N N . ARG A 1 188 ? -10.453 -13.023 -11.234 1 94.62 188 ARG A N 1
ATOM 1475 C CA . ARG A 1 188 ? -11.773 -12.672 -11.75 1 94.62 188 ARG A CA 1
ATOM 1476 C C . ARG A 1 188 ? -12.172 -13.578 -12.914 1 94.62 188 ARG A C 1
ATOM 1478 O O . ARG A 1 188 ? -13.344 -13.945 -13.047 1 94.62 188 ARG A O 1
ATOM 1485 N N . SER A 1 189 ? -11.227 -13.859 -13.711 1 96.25 189 SER A N 1
ATOM 1486 C CA . SER A 1 189 ? -11.523 -14.711 -14.859 1 96.25 189 SER A CA 1
ATOM 1487 C C . SER A 1 189 ? -12.023 -16.078 -14.414 1 96.25 189 SER A C 1
ATOM 1489 O O . SER A 1 189 ? -12.719 -16.766 -15.164 1 96.25 189 SER A O 1
ATOM 1491 N N . ILE A 1 190 ? -11.664 -16.422 -13.164 1 97.31 190 ILE A N 1
ATOM 1492 C CA . ILE A 1 190 ? -12.094 -17.719 -12.633 1 97.31 190 ILE A CA 1
ATOM 1493 C C . ILE A 1 190 ? -13.398 -17.547 -11.852 1 97.31 190 ILE A C 1
ATOM 1495 O O . ILE A 1 190 ? -14.445 -18.047 -12.258 1 97.31 190 ILE A O 1
ATOM 1499 N N . TYR A 1 191 ? -13.398 -16.656 -10.812 1 96.06 191 TYR A N 1
ATOM 1500 C CA . TYR A 1 191 ? -14.5 -16.703 -9.859 1 96.06 191 TYR A CA 1
ATOM 1501 C C . TYR A 1 191 ? -15.664 -15.844 -10.32 1 96.06 191 TYR A C 1
ATOM 1503 O O . TYR A 1 191 ? -16.766 -15.938 -9.773 1 96.06 191 TYR A O 1
ATOM 1511 N N . ASP A 1 192 ? -15.484 -15.031 -11.359 1 95.12 192 ASP A N 1
ATOM 1512 C CA . ASP A 1 192 ? -16.625 -14.289 -11.891 1 95.12 192 ASP A CA 1
ATOM 1513 C C . ASP A 1 192 ? -17.281 -15.047 -13.039 1 95.12 192 ASP A C 1
ATOM 1515 O O . ASP A 1 192 ? -18.297 -14.609 -13.586 1 95.12 192 ASP A O 1
ATOM 1519 N N . SER A 1 193 ? -16.797 -16.156 -13.297 1 94.75 193 SER A N 1
ATOM 1520 C CA . SER A 1 193 ? -17.406 -17 -14.32 1 94.75 193 SER A CA 1
ATOM 1521 C C . SER A 1 193 ? -18.688 -17.641 -13.805 1 94.75 193 SER A C 1
ATOM 1523 O O . SER A 1 193 ? -18.969 -17.625 -12.609 1 94.75 193 SER A O 1
ATOM 1525 N N . GLY A 1 194 ? -19.547 -18.141 -14.688 1 94.19 194 GLY A N 1
ATOM 1526 C CA . GLY A 1 194 ? -20.766 -18.828 -14.297 1 94.19 194 GLY A CA 1
ATOM 1527 C C . GLY A 1 194 ? -20.516 -20.125 -13.562 1 94.19 194 GLY A C 1
ATOM 1528 O O . GLY A 1 194 ? -21.328 -20.562 -12.75 1 94.19 194 GLY A O 1
ATOM 1529 N N . GLU A 1 195 ? -19.344 -20.781 -13.82 1 97.62 195 GLU A N 1
ATOM 1530 C CA . GLU A 1 195 ? -18.922 -22.016 -13.195 1 97.62 195 GLU A CA 1
ATOM 1531 C C . GLU A 1 195 ? -17.453 -21.969 -12.781 1 97.62 195 GLU A C 1
ATOM 1533 O O . GLU A 1 195 ? -16.594 -22.547 -13.445 1 97.62 195 GLU A O 1
ATOM 1538 N N . PRO A 1 196 ? -17.125 -21.531 -11.609 1 98.06 196 PRO A N 1
ATOM 1539 C CA . PRO A 1 196 ? -15.742 -21.219 -11.234 1 98.06 196 PRO A CA 1
ATOM 1540 C C . PRO A 1 196 ? -14.852 -22.453 -11.203 1 98.06 196 PRO A C 1
ATOM 1542 O O . PRO A 1 196 ? -13.727 -22.422 -11.703 1 98.06 196 PRO A O 1
ATOM 1545 N N . LEU A 1 197 ? -15.336 -23.547 -10.617 1 97.69 197 LEU A N 1
ATOM 1546 C CA . LEU A 1 197 ? -14.516 -24.75 -10.531 1 97.69 197 LEU A CA 1
ATOM 1547 C C . LEU A 1 197 ? -14.227 -25.312 -11.922 1 97.69 197 LEU A C 1
ATOM 1549 O O . LEU A 1 197 ? -13.094 -25.703 -12.211 1 97.69 197 LEU A O 1
ATOM 1553 N N . LYS A 1 198 ? -15.203 -25.344 -12.766 1 97.94 198 LYS A N 1
ATOM 1554 C CA . LYS A 1 198 ? -15.023 -25.797 -14.141 1 97.94 198 LYS A CA 1
ATOM 1555 C C . LYS A 1 198 ? -14.031 -24.906 -14.883 1 97.94 198 LYS A C 1
ATOM 1557 O O . LYS A 1 198 ? -13.18 -25.406 -15.625 1 97.94 198 LYS A O 1
ATOM 1562 N N . THR A 1 199 ? -14.188 -23.656 -14.68 1 97.88 199 THR A N 1
ATOM 1563 C CA . THR A 1 199 ? -13.305 -22.688 -15.32 1 97.88 199 THR A CA 1
ATOM 1564 C C . THR A 1 199 ? -11.867 -22.891 -14.867 1 97.88 199 THR A C 1
ATOM 1566 O O . THR A 1 199 ? -10.938 -22.859 -15.68 1 97.88 199 THR A O 1
ATOM 1569 N N . LEU A 1 200 ? -11.664 -23.125 -13.586 1 97.69 200 LEU A N 1
ATOM 1570 C CA . LEU A 1 200 ? -10.32 -23.391 -13.062 1 97.69 200 LEU A CA 1
ATOM 1571 C C . LEU A 1 200 ? -9.703 -24.609 -13.734 1 97.69 200 LEU A C 1
ATOM 1573 O O . LEU A 1 200 ? -8.539 -24.562 -14.156 1 97.69 200 LEU A O 1
ATOM 1577 N N . ILE A 1 201 ? -10.469 -25.656 -13.836 1 97.31 201 ILE A N 1
ATOM 1578 C CA . ILE A 1 201 ? -9.977 -26.891 -14.43 1 97.31 201 ILE A CA 1
ATOM 1579 C C . ILE A 1 201 ? -9.609 -26.656 -15.898 1 97.31 201 ILE A C 1
ATOM 1581 O O . ILE A 1 201 ? -8.562 -27.094 -16.359 1 97.31 201 ILE A O 1
ATOM 1585 N N . GLU A 1 202 ? -10.469 -25.906 -16.562 1 97.12 202 GLU A N 1
ATOM 1586 C CA . GLU A 1 202 ? -10.195 -25.547 -17.953 1 97.12 202 GLU A CA 1
ATOM 1587 C C . GLU A 1 202 ? -8.906 -24.734 -18.062 1 97.12 202 GLU A C 1
ATOM 1589 O O . GLU A 1 202 ? -8.117 -24.938 -18.984 1 97.12 202 GLU A O 1
ATOM 1594 N N . PHE A 1 203 ? -8.727 -23.781 -17.219 1 97.31 203 PHE A N 1
ATOM 1595 C CA . PHE A 1 203 ? -7.539 -22.938 -17.219 1 97.31 203 PHE A CA 1
ATOM 1596 C C . PHE A 1 203 ? -6.285 -23.766 -16.984 1 97.31 203 PHE A C 1
ATOM 1598 O O . PHE A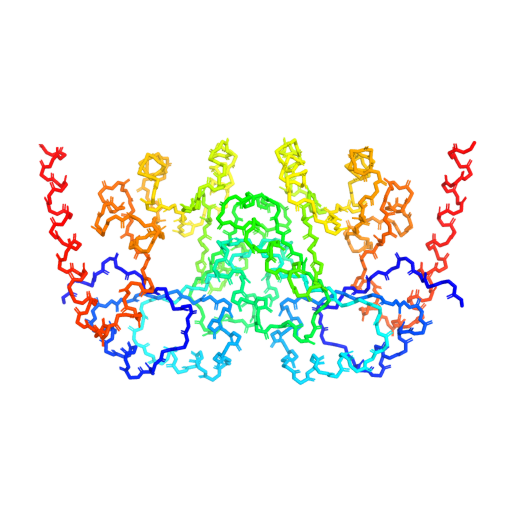 1 203 ? -5.246 -23.531 -17.594 1 97.31 203 PHE A O 1
ATOM 1605 N N . ILE A 1 204 ? -6.355 -24.766 -16.062 1 97.31 204 ILE A N 1
ATOM 1606 C CA . ILE A 1 204 ? -5.234 -25.656 -15.773 1 97.31 204 ILE A CA 1
ATOM 1607 C C . ILE A 1 204 ? -4.855 -26.422 -17.031 1 97.31 204 ILE A C 1
ATOM 1609 O O . ILE A 1 204 ? -3.678 -26.516 -17.375 1 97.31 204 ILE A O 1
ATOM 1613 N N . ASP A 1 205 ? -5.859 -26.891 -17.688 1 96.75 205 ASP A N 1
ATOM 1614 C CA . ASP A 1 205 ? -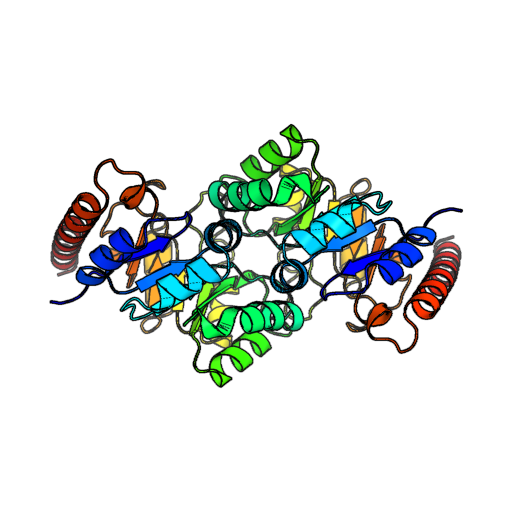5.621 -27.641 -18.922 1 96.75 205 ASP A CA 1
ATOM 1615 C C . ASP A 1 205 ? -5.012 -26.75 -20 1 96.75 205 ASP A C 1
ATOM 1617 O O . ASP A 1 205 ? -4.066 -27.141 -20.672 1 96.75 205 ASP A O 1
ATOM 1621 N N . ASN A 1 206 ? -5.594 -25.578 -20.156 1 96.38 206 ASN A N 1
ATOM 1622 C CA . ASN A 1 206 ? -5.086 -24.625 -21.125 1 96.38 206 ASN A CA 1
ATOM 1623 C C . ASN A 1 206 ? -3.645 -24.219 -20.828 1 96.38 206 ASN A C 1
ATOM 1625 O O . ASN A 1 206 ? -2.842 -24.031 -21.734 1 96.38 206 ASN A O 1
ATOM 1629 N N . GLN A 1 207 ? -3.344 -24.031 -19.562 1 96.62 207 GLN A N 1
ATOM 1630 C CA . GLN A 1 207 ? -1.985 -23.703 -19.156 1 96.62 207 GLN A CA 1
ATOM 1631 C C . GLN A 1 207 ? -0.999 -24.781 -19.578 1 96.62 207 GLN A C 1
ATOM 1633 O O . GLN A 1 207 ? 0.067 -24.484 -20.125 1 96.62 207 GLN A O 1
ATOM 1638 N N . LYS A 1 208 ? -1.374 -26.062 -19.359 1 94.81 208 LYS A N 1
ATOM 1639 C CA . LYS A 1 208 ? -0.532 -27.203 -19.719 1 94.81 208 LYS A CA 1
ATOM 1640 C C . LYS A 1 208 ? -0.272 -27.234 -21.219 1 94.81 208 LYS A C 1
ATOM 1642 O O . LYS A 1 208 ? 0.855 -27.484 -21.656 1 94.81 208 LYS A O 1
ATOM 1647 N N . VAL A 1 209 ? -1.265 -26.953 -21.922 1 95.25 209 VAL A N 1
ATOM 1648 C CA . VAL A 1 209 ? -1.16 -26.969 -23.375 1 95.25 209 VAL A CA 1
ATOM 1649 C C . VAL A 1 209 ? -0.195 -25.891 -23.844 1 95.25 209 VAL A C 1
ATOM 1651 O O . VAL A 1 209 ? 0.699 -26.156 -24.656 1 95.25 209 VAL A O 1
ATOM 1654 N N . THR A 1 210 ? -0.432 -24.703 -23.328 1 94.81 210 THR A N 1
ATOM 1655 C CA . THR A 1 210 ? 0.403 -23.578 -23.719 1 94.81 210 THR A CA 1
ATOM 1656 C C . THR A 1 210 ? 1.862 -23.828 -23.359 1 94.81 210 THR A C 1
ATOM 1658 O O . THR A 1 210 ? 2.766 -23.531 -24.141 1 94.81 210 THR A O 1
ATOM 1661 N N . ILE A 1 211 ? 2.125 -24.359 -22.203 1 93.62 211 ILE A N 1
ATOM 1662 C CA . ILE A 1 211 ? 3.477 -24.641 -21.719 1 93.62 211 ILE A CA 1
ATOM 1663 C C . ILE A 1 211 ? 4.141 -25.672 -22.641 1 93.62 211 ILE A C 1
ATOM 1665 O O . ILE A 1 211 ? 5.32 -25.531 -22.969 1 93.62 211 ILE A O 1
ATOM 1669 N N . ASN A 1 212 ? 3.41 -26.656 -23.031 1 92.94 212 ASN A N 1
ATOM 1670 C CA . ASN A 1 212 ? 3.934 -27.688 -23.922 1 92.94 212 ASN A CA 1
ATOM 1671 C C . ASN A 1 212 ? 4.289 -27.109 -25.297 1 92.94 212 ASN A C 1
ATOM 1673 O O . ASN A 1 212 ? 5.273 -27.531 -25.906 1 92.94 212 ASN A O 1
ATOM 1677 N N . GLU A 1 213 ? 3.492 -26.188 -25.672 1 92 213 GLU A N 1
ATOM 1678 C CA . GLU A 1 213 ? 3.729 -25.562 -26.969 1 92 213 GLU A CA 1
ATOM 1679 C C . GLU A 1 213 ? 5.008 -24.734 -26.969 1 92 213 GLU A C 1
ATOM 1681 O O . GLU A 1 213 ? 5.746 -24.703 -27.953 1 92 213 GLU A O 1
ATOM 1686 N N . CYS A 1 214 ? 5.207 -24 -25.906 1 89.38 214 CYS A N 1
ATOM 1687 C CA . CYS A 1 214 ? 6.379 -23.141 -25.891 1 89.38 214 CYS A CA 1
ATOM 1688 C C . CYS A 1 214 ? 7.637 -23.922 -25.562 1 89.38 214 CYS A C 1
ATOM 1690 O O . CYS A 1 214 ? 8.742 -23.531 -25.953 1 89.38 214 CYS A O 1
ATOM 1692 N N . LYS A 1 215 ? 7.711 -25.016 -24.953 1 84.44 215 LYS A N 1
ATOM 1693 C CA . LYS A 1 215 ? 8.867 -25.891 -24.781 1 84.44 215 LYS A CA 1
ATOM 1694 C C . LYS A 1 215 ? 9.367 -26.422 -26.109 1 84.44 215 LYS A C 1
ATOM 1696 O O . LYS A 1 215 ? 10.57 -26.531 -26.328 1 84.44 215 LYS A O 1
ATOM 1701 N N . VAL A 1 216 ? 8.438 -26.688 -26.922 1 75.56 216 VAL A N 1
ATOM 1702 C CA . VAL A 1 216 ? 8.773 -27.219 -28.25 1 75.56 216 VAL A CA 1
ATOM 1703 C C . VAL A 1 216 ? 9.422 -26.125 -29.094 1 75.56 216 VAL A C 1
ATOM 1705 O O . VAL A 1 216 ? 10.383 -26.375 -29.828 1 75.56 216 VAL A O 1
ATOM 1708 N N . ARG A 1 217 ? 8.984 -24.875 -28.906 1 71.38 217 ARG A N 1
ATOM 1709 C CA . ARG A 1 217 ? 9.5 -23.734 -29.672 1 71.38 217 ARG A CA 1
ATOM 1710 C C . ARG A 1 217 ? 10.93 -23.406 -29.25 1 71.38 217 ARG A C 1
ATOM 1712 O O . ARG A 1 217 ? 11.719 -22.891 -30.047 1 71.38 217 ARG A O 1
ATOM 1719 N N . GLN A 1 218 ? 11.258 -23.641 -28.031 1 66.69 218 GLN A N 1
ATOM 1720 C CA . GLN A 1 218 ? 12.578 -23.281 -27.516 1 66.69 218 GLN A CA 1
ATOM 1721 C C . GLN A 1 218 ? 13.586 -24.391 -27.781 1 66.69 218 GLN A C 1
ATOM 1723 O O . GLN A 1 218 ? 14.797 -24.156 -27.703 1 66.69 218 GLN A O 1
ATOM 1728 N N . THR A 1 219 ? 13.133 -25.641 -28.188 1 54.72 219 THR A N 1
ATOM 1729 C CA . THR A 1 219 ? 14.023 -26.719 -28.594 1 54.72 219 THR A CA 1
ATOM 1730 C C . THR A 1 219 ? 14.297 -26.688 -30.094 1 54.72 219 THR A C 1
ATOM 1732 O O . THR A 1 219 ? 13.406 -26.359 -30.875 1 54.72 219 THR A O 1
ATOM 1735 N N . MET B 1 1 ? -9.867 30.109 17.297 1 46.88 1 MET B N 1
ATOM 1736 C CA . MET B 1 1 ? -8.414 30 17.391 1 46.88 1 MET B CA 1
ATOM 1737 C C . MET B 1 1 ? -7.848 29.219 16.203 1 46.88 1 MET B C 1
ATOM 1739 O O . MET B 1 1 ? -8.43 28.234 15.773 1 46.88 1 MET B O 1
ATOM 1743 N N . GLU B 1 2 ? -6.938 29.859 15.453 1 63.78 2 GLU B N 1
ATOM 1744 C CA . GLU B 1 2 ? -6.383 29.25 14.25 1 63.78 2 GLU B CA 1
ATOM 1745 C C . GLU B 1 2 ? -5.816 27.859 14.547 1 63.78 2 GLU B C 1
ATOM 1747 O O . GLU B 1 2 ? -5.07 27.688 15.508 1 63.78 2 GLU B O 1
ATOM 1752 N N . LYS B 1 3 ? -6.379 26.797 14.016 1 79.19 3 LYS B N 1
ATOM 1753 C CA . LYS B 1 3 ? -5.949 25.422 14.305 1 79.19 3 LYS B CA 1
ATOM 1754 C C . LYS B 1 3 ? -4.527 25.188 13.805 1 79.19 3 LYS B C 1
ATOM 1756 O O . LYS B 1 3 ? -4.086 25.812 12.844 1 79.19 3 LYS B O 1
ATOM 1761 N N . ALA B 1 4 ? -3.863 24.406 14.594 1 90.88 4 ALA B N 1
ATOM 1762 C CA . ALA B 1 4 ? -2.447 24.109 14.383 1 90.88 4 ALA B CA 1
ATOM 1763 C C . ALA B 1 4 ? -2.23 23.391 13.055 1 90.88 4 ALA B C 1
ATOM 1765 O O . ALA B 1 4 ? -3.148 22.75 12.531 1 90.88 4 ALA B O 1
ATOM 1766 N N . ARG B 1 5 ? -1.09 23.609 12.43 1 97.06 5 ARG B N 1
ATOM 1767 C CA . ARG B 1 5 ? -0.71 22.969 11.172 1 97.06 5 ARG B CA 1
ATOM 1768 C C . ARG B 1 5 ? -0.079 21.609 11.414 1 97.06 5 ARG B C 1
ATOM 1770 O O . ARG B 1 5 ? 0.999 21.312 10.891 1 97.06 5 ARG B O 1
ATOM 1777 N N . ILE B 1 6 ? -0.796 20.859 12.297 1 98.25 6 ILE B N 1
ATOM 1778 C CA . ILE B 1 6 ? -0.371 19.516 12.648 1 98.25 6 ILE B CA 1
ATOM 1779 C C . ILE B 1 6 ? -1.466 18.516 12.273 1 98.25 6 ILE B C 1
ATOM 1781 O O . ILE B 1 6 ? -2.643 18.734 12.562 1 98.25 6 ILE B O 1
ATOM 1785 N N . ILE B 1 7 ? -1.136 17.516 11.523 1 98.75 7 ILE B N 1
ATOM 1786 C CA . ILE B 1 7 ? -1.972 16.344 11.305 1 98.75 7 ILE B CA 1
ATOM 1787 C C . ILE B 1 7 ? -1.548 15.211 12.242 1 98.75 7 ILE B C 1
ATOM 1789 O O . ILE B 1 7 ? -0.388 14.797 12.242 1 98.75 7 ILE B O 1
ATOM 1793 N N . LEU B 1 8 ? -2.426 14.75 13.055 1 98.44 8 LEU B N 1
ATOM 1794 C CA . LEU B 1 8 ? -2.109 13.648 13.953 1 98.44 8 LEU B CA 1
ATOM 1795 C C . LEU B 1 8 ? -2.086 12.32 13.195 1 98.44 8 LEU B C 1
ATOM 1797 O O . LEU B 1 8 ? -3.084 11.938 12.586 1 98.44 8 LEU B O 1
ATOM 1801 N N . ALA B 1 9 ? -0.94 11.68 13.195 1 98.31 9 ALA B N 1
ATOM 1802 C CA . ALA B 1 9 ? -0.84 10.336 12.625 1 98.31 9 ALA B CA 1
ATOM 1803 C C . ALA B 1 9 ? -1.346 9.281 13.609 1 98.31 9 ALA B C 1
ATOM 1805 O O . ALA B 1 9 ? -0.639 8.914 14.555 1 98.31 9 ALA B O 1
ATOM 1806 N N . LEU B 1 10 ? -2.48 8.812 13.391 1 97.75 10 LEU B N 1
ATOM 1807 C CA . LEU B 1 10 ? -3.08 7.793 14.242 1 97.75 10 LEU B CA 1
ATOM 1808 C C . LEU B 1 10 ? -2.697 6.395 13.766 1 97.75 10 LEU B C 1
ATOM 1810 O O . LEU B 1 10 ? -3.465 5.75 13.047 1 97.75 10 LEU B O 1
ATOM 1814 N N . ASP B 1 11 ? -1.59 5.875 14.195 1 95.94 11 ASP B N 1
ATOM 1815 C CA . ASP B 1 11 ? -1.061 4.582 13.773 1 95.94 11 ASP B CA 1
ATOM 1816 C C . ASP B 1 11 ? -1.18 3.547 14.898 1 95.94 11 ASP B C 1
ATOM 1818 O O . ASP B 1 11 ? -0.452 2.553 14.906 1 95.94 11 ASP B O 1
ATOM 1822 N N . LYS B 1 12 ? -1.907 3.826 15.867 1 94.81 12 LYS B N 1
ATOM 1823 C CA . LYS B 1 12 ? -2.309 2.922 16.938 1 94.81 12 LYS B CA 1
ATOM 1824 C C . LYS B 1 12 ? -3.67 3.312 17.516 1 94.81 12 LYS B C 1
ATOM 1826 O O . LYS B 1 12 ? -4.191 4.387 17.203 1 94.81 12 LYS B O 1
ATOM 1831 N N . ILE B 1 13 ? -4.199 2.467 18.344 1 97.25 13 ILE B N 1
ATOM 1832 C CA . ILE B 1 13 ? -5.48 2.76 18.984 1 97.25 13 ILE B CA 1
ATOM 1833 C C . ILE B 1 13 ? -5.273 3.721 20.141 1 97.25 13 ILE B C 1
ATOM 1835 O O . ILE B 1 13 ? -4.441 3.475 21.016 1 97.25 13 ILE B O 1
ATOM 1839 N N . LEU B 1 14 ? -5.98 4.805 20.141 1 98.06 14 LEU B N 1
ATOM 1840 C CA . LEU B 1 14 ? -6.012 5.77 21.234 1 98.06 14 LEU B CA 1
ATOM 1841 C C . LEU B 1 14 ? -7.418 5.891 21.812 1 98.06 14 LEU B C 1
ATOM 1843 O O . LEU B 1 14 ? -8.406 5.695 21.109 1 98.06 14 LEU B O 1
ATOM 1847 N N . PRO B 1 15 ? -7.543 6.211 23.109 1 97.94 15 PRO B N 1
ATOM 1848 C CA . PRO B 1 15 ? -8.875 6.438 23.672 1 97.94 15 PRO B CA 1
ATOM 1849 C C . PRO B 1 15 ? -9.633 7.559 22.969 1 97.94 15 PRO B C 1
ATOM 1851 O O . PRO B 1 15 ? -9.062 8.617 22.688 1 97.94 15 PRO B O 1
ATOM 1854 N N . ILE B 1 16 ? -10.93 7.32 22.781 1 98.5 16 ILE B N 1
ATOM 1855 C CA . ILE B 1 16 ? -11.773 8.266 22.047 1 98.5 16 ILE B CA 1
ATOM 1856 C C . ILE B 1 16 ? -11.82 9.594 22.797 1 98.5 16 ILE B C 1
ATOM 1858 O O . ILE B 1 16 ? -11.859 10.664 22.172 1 98.5 16 ILE B O 1
ATOM 1862 N N . ASN B 1 17 ? -11.82 9.547 24.094 1 98.06 17 ASN B N 1
ATOM 1863 C CA . ASN B 1 17 ? -11.852 10.781 24.875 1 98.06 17 ASN B CA 1
ATOM 1864 C C . ASN B 1 17 ? -10.594 11.617 24.656 1 98.06 17 ASN B C 1
ATOM 1866 O O . ASN B 1 17 ? -10.656 12.844 24.656 1 98.06 17 ASN B O 1
ATOM 1870 N N . LEU B 1 18 ? -9.484 10.969 24.547 1 98.38 18 LEU B N 1
ATOM 1871 C CA . LEU B 1 18 ? -8.242 11.68 24.234 1 98.38 18 LEU B CA 1
ATOM 1872 C C . LEU B 1 18 ? -8.312 12.336 22.859 1 98.38 18 LEU B C 1
ATOM 1874 O O . LEU B 1 18 ? -7.895 13.484 22.703 1 98.38 18 LEU B O 1
ATOM 1878 N N . LEU B 1 19 ? -8.805 11.633 21.859 1 98.56 19 LEU B N 1
ATOM 1879 C CA . LEU B 1 19 ? -8.961 12.172 20.516 1 98.56 19 LEU B CA 1
ATOM 1880 C C . LEU B 1 19 ? -9.898 13.367 20.516 1 98.56 19 LEU B C 1
ATOM 1882 O O . LEU B 1 19 ? -9.672 14.344 19.797 1 98.56 19 LEU B O 1
ATOM 1886 N N . LYS B 1 20 ? -10.922 13.219 21.312 1 98.25 20 LYS B N 1
ATOM 1887 C CA . LYS B 1 20 ? -11.836 14.344 21.453 1 98.25 20 LYS B CA 1
ATOM 1888 C C . LYS B 1 20 ? -11.109 15.578 21.984 1 98.25 20 LYS B C 1
ATOM 1890 O O . LYS B 1 20 ? -11.328 16.688 21.484 1 98.25 20 LYS B O 1
ATOM 1895 N N . ASP B 1 21 ? -10.289 15.359 22.953 1 97.69 21 ASP B N 1
ATOM 1896 C CA . ASP B 1 21 ? -9.5 16.469 23.484 1 97.69 21 ASP B CA 1
ATOM 1897 C C . ASP B 1 21 ? -8.602 17.062 22.406 1 97.69 21 ASP B C 1
ATOM 1899 O O . ASP B 1 21 ? -8.422 18.281 22.344 1 97.69 21 ASP B O 1
ATOM 1903 N N . PHE B 1 22 ? -7.996 16.266 21.562 1 97.88 22 PHE B N 1
ATOM 1904 C CA . PHE B 1 22 ? -7.109 16.719 20.5 1 97.88 22 PHE B CA 1
ATOM 1905 C C . PHE B 1 22 ? -7.848 17.625 19.531 1 97.88 22 PHE B C 1
ATOM 1907 O O . PHE B 1 22 ? -7.258 18.562 18.969 1 97.88 22 PHE B O 1
ATOM 1914 N N . THR B 1 23 ? -9.172 17.422 19.344 1 97.19 23 THR B N 1
ATOM 1915 C CA . THR B 1 23 ? -9.938 18.172 18.359 1 97.19 23 THR B CA 1
ATOM 1916 C C . THR B 1 23 ? -10.008 19.641 18.734 1 97.19 23 THR B C 1
ATOM 1918 O O . THR B 1 23 ? -10.305 20.5 17.891 1 97.19 23 THR B O 1
ATOM 1921 N N . THR B 1 24 ? -9.742 19.938 19.938 1 96.31 24 THR B N 1
ATOM 1922 C CA . THR B 1 24 ? -9.766 21.328 20.375 1 96.31 24 THR B CA 1
ATOM 1923 C C . THR B 1 24 ? -8.531 22.078 19.875 1 96.31 24 THR B C 1
ATOM 1925 O O . THR B 1 24 ? -8.5 23.312 19.859 1 96.31 24 THR B O 1
ATOM 1928 N N . HIS B 1 25 ? -7.508 21.328 19.406 1 96.94 25 HIS B N 1
ATOM 1929 C CA . HIS B 1 25 ? -6.223 21.938 19.078 1 96.94 25 HIS B CA 1
ATOM 1930 C C . HIS B 1 25 ? -5.848 21.703 17.625 1 96.94 25 HIS B C 1
ATOM 1932 O O . HIS B 1 25 ? -5.125 22.5 17.031 1 96.94 25 HIS B O 1
ATOM 1938 N N . ILE B 1 26 ? -6.223 20.547 17.094 1 97.5 26 ILE B N 1
ATOM 1939 C CA . ILE B 1 26 ? -5.93 20.188 15.703 1 97.5 26 ILE B CA 1
ATOM 1940 C C . ILE B 1 26 ? -7.207 19.703 15.016 1 97.5 26 ILE B C 1
ATOM 1942 O O . ILE B 1 26 ? -8.18 19.344 15.672 1 97.5 26 ILE B O 1
ATOM 1946 N N . ASN B 1 27 ? -7.176 19.703 13.641 1 96.75 27 ASN B N 1
ATOM 1947 C CA . ASN B 1 27 ? -8.445 19.438 12.969 1 96.75 27 ASN B CA 1
ATOM 1948 C C . ASN B 1 27 ? -8.289 18.391 11.875 1 96.75 27 ASN B C 1
ATOM 1950 O O . ASN B 1 27 ? -9.227 18.141 11.109 1 96.75 27 ASN B O 1
ATOM 1954 N N . LYS B 1 28 ? -7.098 17.844 11.734 1 98.62 28 LYS B N 1
ATOM 1955 C CA . LYS B 1 28 ? -6.859 16.781 10.75 1 98.62 28 LYS B CA 1
ATOM 1956 C C . LYS B 1 28 ? -6.16 15.586 11.383 1 98.62 28 LYS B C 1
ATOM 1958 O O . LYS B 1 28 ? -5.301 15.75 12.25 1 98.62 28 LYS B O 1
ATOM 1963 N N . ILE B 1 29 ? -6.492 14.414 10.938 1 98.75 29 ILE B N 1
ATOM 1964 C CA . ILE B 1 29 ? -5.82 13.195 11.367 1 98.75 29 ILE B CA 1
ATOM 1965 C C . ILE B 1 29 ? -5.574 12.289 10.156 1 98.75 29 ILE B C 1
ATOM 1967 O O . ILE B 1 29 ? -6.234 12.43 9.125 1 98.75 29 ILE B O 1
ATOM 1971 N N . LYS B 1 30 ? -4.648 11.516 10.266 1 98.81 30 LYS B N 1
ATOM 1972 C CA . LYS B 1 30 ? -4.438 10.445 9.297 1 98.81 30 LYS B CA 1
ATOM 1973 C C . LYS B 1 30 ? -4.516 9.078 9.961 1 98.81 30 LYS B C 1
ATOM 1975 O O . LYS B 1 30 ? -4.047 8.898 11.094 1 98.81 30 LYS B O 1
ATOM 1980 N N . ILE B 1 31 ? -5.105 8.133 9.312 1 98.5 31 ILE B N 1
ATOM 1981 C CA . ILE B 1 31 ? -5.328 6.777 9.805 1 98.5 31 ILE B CA 1
ATOM 1982 C C . ILE B 1 31 ? -4.609 5.773 8.914 1 98.5 31 ILE B C 1
ATOM 1984 O O . ILE B 1 31 ? -4.73 5.828 7.684 1 98.5 31 ILE B O 1
ATOM 1988 N N . SER B 1 32 ? -3.852 4.879 9.508 1 97.38 32 SER B N 1
ATOM 1989 C CA . SER B 1 32 ? -3.133 3.852 8.758 1 97.38 32 SER B CA 1
ATOM 1990 C C . SER B 1 32 ? -3.854 2.51 8.836 1 97.38 32 SER B C 1
ATOM 1992 O O . SER B 1 32 ? -4.844 2.371 9.555 1 97.38 32 SER B O 1
ATOM 1994 N N . TYR B 1 33 ? -3.289 1.523 8.125 1 96.88 33 TYR B N 1
ATOM 1995 C CA . TYR B 1 33 ? -3.834 0.172 8.18 1 96.88 33 TYR B CA 1
ATOM 1996 C C . TYR B 1 33 ? -3.691 -0.417 9.578 1 96.88 33 TYR B C 1
ATOM 1998 O O . TYR B 1 33 ? -4.496 -1.254 9.992 1 96.88 33 TYR B O 1
ATOM 2006 N N . VAL B 1 34 ? -2.688 0.021 10.312 1 96.94 34 VAL B N 1
ATOM 2007 C CA . VAL B 1 34 ? -2.479 -0.488 11.664 1 96.94 34 VAL B CA 1
ATOM 2008 C C . VAL B 1 34 ? -3.701 -0.185 12.523 1 96.94 34 VAL B C 1
ATOM 2010 O O . VAL B 1 34 ? -4.254 -1.081 13.164 1 96.94 34 VAL B O 1
ATOM 2013 N N . THR B 1 35 ? -4.117 1.062 12.461 1 97.25 35 THR B N 1
ATOM 2014 C CA . THR B 1 35 ? -5.289 1.483 13.219 1 97.25 35 THR B CA 1
ATOM 2015 C C . THR B 1 35 ? -6.543 0.776 12.711 1 97.25 35 THR B C 1
ATOM 2017 O O . THR B 1 35 ? -7.398 0.376 13.5 1 97.25 35 THR B O 1
ATOM 2020 N N . LEU B 1 36 ? -6.668 0.626 11.43 1 96.56 36 LEU B N 1
ATOM 2021 C CA . LEU B 1 36 ? -7.816 -0.043 10.82 1 96.56 36 LEU B CA 1
ATOM 2022 C C . LEU B 1 36 ? -7.895 -1.498 11.273 1 96.56 36 LEU B C 1
ATOM 2024 O O . LEU B 1 36 ? -8.969 -1.976 11.656 1 96.56 36 LEU B O 1
ATOM 2028 N N . LEU B 1 37 ? -6.762 -2.178 11.273 1 95.44 37 LEU B N 1
ATOM 2029 C CA . LEU B 1 37 ? -6.707 -3.598 11.602 1 95.44 37 LEU B CA 1
ATOM 2030 C C . LEU B 1 37 ? -6.965 -3.822 13.086 1 95.44 37 LEU B C 1
ATOM 2032 O O . LEU B 1 37 ? -7.652 -4.773 13.469 1 95.44 37 LEU B O 1
ATOM 2036 N N . GLU B 1 38 ? -6.504 -2.939 13.922 1 95.69 38 GLU B N 1
ATOM 2037 C CA . GLU B 1 38 ? -6.609 -3.117 15.367 1 95.69 38 GLU B CA 1
ATOM 2038 C C . GLU B 1 38 ? -7.957 -2.621 15.883 1 95.69 38 GLU B C 1
ATOM 2040 O O . GLU B 1 38 ? -8.531 -3.217 16.797 1 95.69 38 GLU B O 1
ATOM 2045 N N . GLY B 1 39 ? -8.453 -1.568 15.305 1 95.56 39 GLY B N 1
ATOM 2046 C CA . GLY B 1 39 ? -9.633 -0.91 15.836 1 95.56 39 GLY B CA 1
ATOM 2047 C C . GLY B 1 39 ? -10.922 -1.385 15.188 1 95.56 39 GLY B C 1
ATOM 2048 O O . GLY B 1 39 ? -11.992 -1.306 15.797 1 95.56 39 GLY B O 1
ATOM 2049 N N . GLY B 1 40 ? -10.805 -1.745 13.93 1 93.31 40 GLY B N 1
ATOM 2050 C CA . GLY B 1 40 ? -11.992 -2.189 13.211 1 93.31 40 GLY B CA 1
ATOM 2051 C C . GLY B 1 40 ? -12.953 -1.059 12.883 1 93.31 40 GLY B C 1
ATOM 2052 O O . GLY B 1 40 ? -12.633 0.113 13.102 1 93.31 40 GLY B O 1
ATOM 2053 N N . LEU B 1 41 ? -14.125 -1.427 12.367 1 93.12 41 LEU B N 1
ATOM 2054 C CA . LEU B 1 41 ? -15.109 -0.463 11.891 1 93.12 41 LEU B CA 1
ATOM 2055 C C . LEU B 1 41 ? -15.719 0.315 13.055 1 93.12 41 LEU B C 1
ATOM 2057 O O . LEU B 1 41 ? -16.047 1.496 12.914 1 93.12 41 LEU B O 1
ATOM 2061 N N . GLY B 1 42 ? -15.93 -0.321 14.164 1 95.5 42 GLY B N 1
ATOM 2062 C CA . GLY B 1 42 ? -16.469 0.36 15.328 1 95.5 42 GLY B CA 1
ATOM 2063 C C . GLY B 1 42 ? -15.625 1.536 15.773 1 95.5 42 GLY B C 1
ATOM 2064 O O . GLY B 1 42 ? -16.156 2.613 16.062 1 95.5 42 GLY B O 1
ATOM 2065 N N . TYR B 1 43 ? -14.32 1.312 15.82 1 97.75 43 TYR B N 1
ATOM 2066 C CA . TYR B 1 43 ? -13.391 2.375 16.203 1 97.75 43 TYR B CA 1
ATOM 2067 C C . TYR B 1 43 ? -13.445 3.525 15.195 1 97.75 43 TYR B C 1
ATOM 2069 O O . TYR B 1 43 ? -13.438 4.695 15.586 1 97.75 43 TYR B O 1
ATOM 2077 N N . LEU B 1 44 ? -13.562 3.213 13.922 1 97.81 44 LEU B N 1
ATOM 2078 C CA . LEU B 1 44 ? -13.633 4.223 12.875 1 97.81 44 LEU B CA 1
ATOM 2079 C C . LEU B 1 44 ? -14.914 5.043 13 1 97.81 44 LEU B C 1
ATOM 2081 O O . LEU B 1 44 ? -14.906 6.254 12.766 1 97.81 44 LEU B O 1
ATOM 2085 N N . LYS B 1 45 ? -15.961 4.379 13.312 1 98 45 LYS B N 1
ATOM 2086 C CA . LYS B 1 45 ? -17.234 5.062 13.523 1 98 45 LYS B CA 1
ATOM 2087 C C . LYS B 1 45 ? -17.125 6.086 14.648 1 98 45 LYS B C 1
ATOM 2089 O O . LYS B 1 45 ? -17.641 7.203 14.531 1 98 45 LYS B O 1
ATOM 2094 N N . ASP B 1 46 ? -16.531 5.68 15.695 1 98.56 46 ASP B N 1
ATOM 2095 C CA . ASP B 1 46 ? -16.375 6.562 16.844 1 98.56 46 ASP B CA 1
ATOM 2096 C C . ASP B 1 46 ? -15.492 7.766 16.484 1 98.56 46 ASP B C 1
ATOM 2098 O O . ASP B 1 46 ? -15.773 8.891 16.922 1 98.56 46 ASP B O 1
ATOM 2102 N N . ILE B 1 47 ? -14.453 7.559 15.734 1 98.56 47 ILE B N 1
ATOM 2103 C CA . ILE B 1 47 ? -13.57 8.633 15.297 1 98.56 47 ILE B CA 1
ATOM 2104 C C . ILE B 1 47 ? -14.344 9.625 14.43 1 98.56 47 ILE B C 1
ATOM 2106 O O . ILE B 1 47 ? -14.18 10.836 14.57 1 98.56 47 ILE B O 1
ATOM 2110 N N . ARG B 1 48 ? -15.148 9.094 13.562 1 98.19 48 ARG B N 1
ATOM 2111 C CA . ARG B 1 48 ? -15.898 9.898 12.594 1 98.19 48 ARG B CA 1
ATOM 2112 C C . ARG B 1 48 ? -16.875 10.836 13.297 1 98.19 48 ARG B C 1
ATOM 2114 O O . ARG B 1 48 ? -17.203 11.898 12.773 1 98.19 48 ARG B O 1
ATOM 2121 N N . LYS B 1 49 ? -17.297 10.5 14.492 1 98.25 49 LYS B N 1
ATOM 2122 C CA . LYS B 1 49 ? -18.25 11.305 15.25 1 98.25 49 LYS B CA 1
ATOM 2123 C C . LYS B 1 49 ? -17.578 12.555 15.805 1 98.25 49 LYS B C 1
ATOM 2125 O O . LYS B 1 49 ? -18.266 13.5 16.234 1 98.25 49 LYS B O 1
ATOM 2130 N N . LEU B 1 50 ? -16.312 12.547 15.875 1 98.38 50 LEU B N 1
ATOM 2131 C CA . LEU B 1 50 ? -15.57 13.688 16.422 1 98.38 50 LEU B CA 1
ATOM 2132 C C . LEU B 1 50 ? -15.477 14.812 15.383 1 98.38 50 LEU B C 1
ATOM 2134 O O . LEU B 1 50 ? -15.727 14.594 14.195 1 98.38 50 LEU B O 1
ATOM 2138 N N . ASP B 1 51 ? -15.07 16.047 15.75 1 96.5 51 ASP B N 1
ATOM 2139 C CA . ASP B 1 51 ? -15.109 17.25 14.922 1 96.5 51 ASP B CA 1
ATOM 2140 C C . ASP B 1 51 ? -13.805 17.422 14.148 1 96.5 51 ASP B C 1
ATOM 2142 O O . ASP B 1 51 ? -13.102 18.422 14.336 1 96.5 51 ASP B O 1
ATOM 2146 N N . TRP B 1 52 ? -13.531 16.5 13.234 1 98.19 52 TRP B N 1
ATOM 2147 C CA . TRP B 1 52 ? -12.375 16.609 12.352 1 98.19 52 TRP B CA 1
ATOM 2148 C C . TRP B 1 52 ? -12.734 17.359 11.07 1 98.19 52 TRP B C 1
ATOM 2150 O O . TRP B 1 52 ? -13.789 17.109 10.477 1 98.19 52 TRP B O 1
ATOM 2160 N N . ASP B 1 53 ? -11.867 18.203 10.594 1 97.81 53 ASP B N 1
ATOM 2161 C CA . ASP B 1 53 ? -12.023 18.844 9.289 1 97.81 53 ASP B CA 1
ATOM 2162 C C . ASP B 1 53 ? -11.703 17.875 8.156 1 97.81 53 ASP B C 1
ATOM 2164 O O . ASP B 1 53 ? -12.242 18 7.059 1 97.81 53 ASP B O 1
ATOM 2168 N N . GLU B 1 54 ? -10.773 16.969 8.484 1 98.69 54 GLU B N 1
ATOM 2169 C CA . GLU B 1 54 ? -10.359 16 7.465 1 98.69 54 GLU B CA 1
ATOM 2170 C C . GLU B 1 54 ? -9.781 14.742 8.094 1 98.69 54 GLU B C 1
ATOM 2172 O O . GLU B 1 54 ? -8.93 14.82 8.992 1 98.69 54 GLU B O 1
ATOM 2177 N N . ILE B 1 55 ? -10.234 13.656 7.68 1 98.88 55 ILE B N 1
ATOM 2178 C CA . ILE B 1 55 ? -9.68 12.352 7.996 1 98.88 55 ILE B CA 1
ATOM 2179 C C . ILE B 1 55 ? -9.023 11.75 6.754 1 98.88 55 ILE B C 1
ATOM 2181 O O . ILE B 1 55 ? -9.703 11.43 5.777 1 98.88 55 ILE B O 1
ATOM 2185 N N . ILE B 1 56 ? -7.723 11.625 6.812 1 98.94 56 ILE B N 1
ATOM 2186 C CA . ILE B 1 56 ? -6.938 11.117 5.688 1 98.94 56 ILE B CA 1
ATOM 2187 C C . ILE B 1 56 ? -6.578 9.656 5.926 1 98.94 56 ILE B C 1
ATOM 2189 O O . ILE B 1 56 ? -5.996 9.312 6.957 1 98.94 56 ILE B O 1
ATOM 2193 N N . PHE B 1 57 ? -6.969 8.812 5.047 1 98.88 57 PHE B N 1
ATOM 2194 C CA . PHE B 1 57 ? -6.523 7.43 5.129 1 98.88 57 PHE B CA 1
ATOM 2195 C C . PHE B 1 57 ? -5.188 7.246 4.418 1 98.88 57 PHE B C 1
ATOM 2197 O O . PHE B 1 57 ? -5.109 7.363 3.193 1 98.88 57 PHE B O 1
ATOM 2204 N N . ASP B 1 58 ? -4.195 7.016 5.242 1 98.81 58 ASP B N 1
ATOM 2205 C CA . ASP B 1 58 ? -2.855 6.754 4.73 1 98.81 58 ASP B CA 1
ATOM 2206 C C . ASP B 1 58 ? -2.656 5.266 4.445 1 98.81 58 ASP B C 1
ATOM 2208 O O . ASP B 1 58 ? -1.983 4.566 5.203 1 98.81 58 ASP B O 1
ATOM 2212 N N . LEU B 1 59 ? -3.135 4.828 3.338 1 98.31 59 LEU B N 1
ATOM 2213 C CA . LEU B 1 59 ? -3.145 3.41 2.988 1 98.31 59 LEU B CA 1
ATOM 2214 C C . LEU B 1 59 ? -2.02 3.084 2.014 1 98.31 59 LEU B C 1
ATOM 2216 O O . LEU B 1 59 ? -1.828 1.923 1.645 1 98.31 59 LEU B O 1
ATOM 2220 N N . LYS B 1 60 ? -1.341 4.148 1.611 1 98.81 60 LYS B N 1
ATOM 2221 C CA . LYS B 1 60 ? -0.281 3.973 0.623 1 98.81 60 LYS B CA 1
ATOM 2222 C C . LYS B 1 60 ? -0.758 3.127 -0.553 1 98.81 60 LYS B C 1
ATOM 2224 O O . LYS B 1 60 ? -0.1 2.156 -0.935 1 98.81 60 LYS B O 1
ATOM 2229 N N . LEU B 1 61 ? -1.872 3.504 -1.137 1 98.88 61 LEU B N 1
ATOM 2230 C CA . LEU B 1 61 ? -2.406 2.758 -2.27 1 98.88 61 LEU B CA 1
ATOM 2231 C C . LEU B 1 61 ? -1.39 2.688 -3.404 1 98.88 61 LEU B C 1
ATOM 2233 O O . LEU B 1 61 ? -0.8 3.705 -3.777 1 98.88 61 LEU B O 1
ATOM 2237 N N . ALA B 1 62 ? -1.177 1.484 -3.924 1 98.75 62 ALA B N 1
ATOM 2238 C CA . ALA B 1 62 ? -0.151 1.263 -4.938 1 98.75 62 ALA B CA 1
ATOM 2239 C C . ALA B 1 62 ? -0.469 0.028 -5.777 1 98.75 62 ALA B C 1
ATOM 2241 O O . ALA B 1 62 ? 0.372 -0.861 -5.93 1 98.75 62 ALA B O 1
ATOM 2242 N N . ASP B 1 63 ? -1.636 -0.076 -6.363 1 98.38 63 ASP B N 1
ATOM 2243 C CA . ASP B 1 63 ? -2.117 -1.196 -7.164 1 98.38 63 ASP B CA 1
ATOM 2244 C C . ASP B 1 63 ? -2.832 -0.705 -8.422 1 98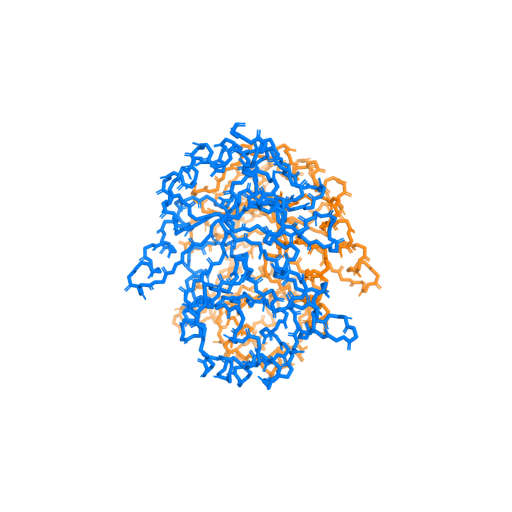.38 63 ASP B C 1
ATOM 2246 O O . ASP B 1 63 ? -2.83 0.492 -8.711 1 98.38 63 ASP B O 1
ATOM 2250 N N . ILE B 1 64 ? -3.387 -1.604 -9.172 1 97.88 64 ILE B N 1
ATOM 2251 C CA . ILE B 1 64 ? -4.215 -1.218 -10.312 1 97.88 64 ILE B CA 1
ATOM 2252 C C . ILE B 1 64 ? -5.5 -0.565 -9.82 1 97.88 64 ILE B C 1
ATOM 2254 O O . ILE B 1 64 ? -5.875 -0.721 -8.656 1 97.88 64 ILE B O 1
ATOM 2258 N N . ASP B 1 65 ? -6.184 0.134 -10.703 1 98.19 65 ASP B N 1
ATOM 2259 C CA . ASP B 1 65 ? -7.336 0.973 -10.391 1 98.19 65 ASP B CA 1
ATOM 2260 C C . ASP B 1 65 ? -8.461 0.149 -9.766 1 98.19 65 ASP B C 1
ATOM 2262 O O . ASP B 1 65 ? -9 0.518 -8.719 1 98.19 65 ASP B O 1
ATOM 2266 N N . SER B 1 66 ? -8.773 -1.047 -10.281 1 96.44 66 SER B N 1
ATOM 2267 C CA . SER B 1 66 ? -9.898 -1.834 -9.789 1 96.44 66 SER B CA 1
ATOM 2268 C C . SER B 1 66 ? -9.711 -2.219 -8.328 1 96.44 66 SER B C 1
ATOM 2270 O O . SER B 1 66 ? -10.648 -2.123 -7.527 1 96.44 66 SER B O 1
ATOM 2272 N N . THR B 1 67 ? -8.492 -2.58 -7.973 1 97.25 67 THR B N 1
ATOM 2273 C CA . THR B 1 67 ? -8.188 -2.963 -6.598 1 97.25 67 THR B CA 1
ATOM 2274 C C . THR B 1 67 ? -8.266 -1.753 -5.672 1 97.25 67 THR B C 1
ATOM 2276 O O . THR B 1 67 ? -8.914 -1.808 -4.625 1 97.25 67 THR B O 1
ATOM 2279 N N . MET B 1 68 ? -7.656 -0.646 -6.09 1 98.56 68 MET B N 1
ATOM 2280 C CA . MET B 1 68 ? -7.637 0.542 -5.242 1 98.56 68 MET B CA 1
ATOM 2281 C C . MET B 1 68 ? -9.047 1.093 -5.039 1 98.56 68 MET B C 1
ATOM 2283 O O . MET B 1 68 ? -9.414 1.469 -3.926 1 98.56 68 MET B O 1
ATOM 2287 N N . ILE B 1 69 ? -9.836 1.094 -6.07 1 98.62 69 ILE B N 1
ATOM 2288 C CA . ILE B 1 69 ? -11.211 1.59 -5.988 1 98.62 69 ILE B CA 1
ATOM 2289 C C . ILE B 1 69 ? -12.023 0.69 -5.066 1 98.62 69 ILE B C 1
ATOM 2291 O O . ILE B 1 69 ? -12.812 1.179 -4.25 1 98.62 69 ILE B O 1
ATOM 2295 N N . SER B 1 70 ? -11.828 -0.613 -5.145 1 97.94 70 SER B N 1
ATOM 2296 C CA . SER B 1 70 ? -12.523 -1.531 -4.25 1 97.94 70 SER B CA 1
ATOM 2297 C C . SER B 1 70 ? -12.164 -1.26 -2.791 1 97.94 70 SER B C 1
ATOM 2299 O O . SER B 1 70 ? -13.031 -1.31 -1.915 1 97.94 70 SER B O 1
ATOM 2301 N N . ILE B 1 71 ? -10.922 -0.96 -2.535 1 98.06 71 ILE B N 1
ATOM 2302 C CA . ILE B 1 71 ? -10.469 -0.673 -1.178 1 98.06 71 ILE B CA 1
ATOM 2303 C C . ILE B 1 71 ? -11.141 0.598 -0.667 1 98.06 71 ILE B C 1
ATOM 2305 O O . ILE B 1 71 ? -11.727 0.604 0.419 1 98.06 71 ILE B O 1
ATOM 2309 N N . VAL B 1 72 ? -11.086 1.684 -1.495 1 98.44 72 VAL B N 1
ATOM 2310 C CA . VAL B 1 72 ? -11.586 2.965 -1.006 1 98.44 72 VAL B CA 1
ATOM 2311 C C . VAL B 1 72 ? -13.109 2.918 -0.888 1 98.44 72 VAL B C 1
ATOM 2313 O O . VAL B 1 72 ? -13.688 3.555 -0.006 1 98.44 72 VAL B O 1
ATOM 2316 N N . LYS B 1 73 ? -13.742 2.131 -1.729 1 97.56 73 LYS B N 1
ATOM 2317 C CA . LYS B 1 73 ? -15.188 1.961 -1.638 1 97.56 73 LYS B CA 1
ATOM 2318 C C . LYS B 1 73 ? -15.586 1.378 -0.286 1 97.56 73 LYS B C 1
ATOM 2320 O O . LYS B 1 73 ? -16.609 1.764 0.284 1 97.56 73 LYS B O 1
ATOM 2325 N N . ASN B 1 74 ? -14.805 0.499 0.259 1 96.38 74 ASN B N 1
ATOM 2326 C CA . ASN B 1 74 ? -15.078 -0.157 1.532 1 96.38 74 ASN B CA 1
ATOM 2327 C C . ASN B 1 74 ? -14.938 0.81 2.705 1 96.38 74 ASN B C 1
ATOM 2329 O O . ASN B 1 74 ? -15.477 0.57 3.783 1 96.38 74 ASN B O 1
ATOM 2333 N N . LEU B 1 75 ? -14.242 1.926 2.479 1 97.38 75 LEU B N 1
ATOM 2334 C CA . LEU B 1 75 ? -13.867 2.775 3.604 1 97.38 75 LEU B CA 1
ATOM 2335 C C . LEU B 1 75 ? -14.406 4.191 3.42 1 97.38 75 LEU B C 1
ATOM 2337 O O . LEU B 1 75 ? -14.164 5.062 4.262 1 97.38 75 LEU B O 1
ATOM 2341 N N . GLU B 1 76 ? -15.102 4.449 2.344 1 96.81 76 GLU B N 1
ATOM 2342 C CA . GLU B 1 76 ? -15.398 5.793 1.866 1 96.81 76 GLU B CA 1
ATOM 2343 C C . GLU B 1 76 ? -16.234 6.57 2.887 1 96.81 76 GLU B C 1
ATOM 2345 O O . GLU B 1 76 ? -16.125 7.793 2.982 1 96.81 76 GLU B O 1
ATOM 2350 N N . GLN B 1 77 ? -17.016 5.918 3.725 1 97.06 77 GLN B N 1
ATOM 2351 C CA . GLN B 1 77 ? -17.859 6.613 4.688 1 97.06 77 GLN B CA 1
ATOM 2352 C C . GLN B 1 77 ? -17.047 7.176 5.84 1 97.06 77 GLN B C 1
ATOM 2354 O O . GLN B 1 77 ? -17.516 8.039 6.586 1 97.06 77 GLN B O 1
ATOM 2359 N N . PHE B 1 78 ? -15.828 6.711 5.949 1 98.12 78 PHE B N 1
ATOM 2360 C CA . PHE B 1 78 ? -15.016 7.098 7.098 1 98.12 78 PHE B CA 1
ATOM 2361 C C . PHE B 1 78 ? -13.93 8.086 6.688 1 98.12 78 PHE B C 1
ATOM 2363 O O . PHE B 1 78 ? -13.305 8.719 7.543 1 98.12 78 PHE B O 1
ATOM 2370 N N . ALA B 1 79 ? -13.68 8.281 5.426 1 98.38 79 ALA B N 1
ATOM 2371 C CA . ALA B 1 79 ? -12.5 9.016 4.969 1 98.38 79 ALA B CA 1
ATOM 2372 C C . ALA B 1 79 ? -12.898 10.25 4.172 1 98.38 79 ALA B C 1
ATOM 2374 O O . ALA B 1 79 ? -13.891 10.242 3.443 1 98.38 79 ALA B O 1
ATOM 2375 N N . ASP B 1 80 ? -12.094 11.289 4.305 1 98.88 80 ASP B N 1
ATOM 2376 C CA . ASP B 1 80 ? -12.234 12.469 3.459 1 98.88 80 ASP B CA 1
ATOM 2377 C C . ASP B 1 80 ? -11.227 12.445 2.312 1 98.88 80 ASP B C 1
ATOM 2379 O O . ASP B 1 80 ? -11.461 13.031 1.256 1 98.88 80 ASP B O 1
ATOM 2383 N N . SER B 1 81 ? -10.109 11.805 2.539 1 98.94 81 SER B N 1
ATOM 2384 C CA . SER B 1 81 ? -9.023 11.75 1.573 1 98.94 81 SER B CA 1
ATOM 2385 C C . SER B 1 81 ? -8.211 10.469 1.726 1 98.94 81 SER B C 1
ATOM 2387 O O . SER B 1 81 ? -8.32 9.773 2.736 1 98.94 81 SER B O 1
ATOM 2389 N N . TYR B 1 82 ? -7.438 10.164 0.704 1 98.94 82 TYR B N 1
ATOM 2390 C CA . TYR B 1 82 ? -6.59 8.984 0.675 1 98.94 82 TYR B CA 1
ATOM 2391 C C . TYR B 1 82 ? -5.188 9.328 0.188 1 98.94 82 TYR B C 1
ATOM 2393 O O . TYR B 1 82 ? -5.004 10.289 -0.566 1 98.94 82 TYR B O 1
ATOM 2401 N N . ILE B 1 83 ? -4.199 8.555 0.636 1 98.94 83 ILE B N 1
ATOM 2402 C CA . ILE B 1 83 ? -2.83 8.711 0.153 1 98.94 83 ILE B CA 1
ATOM 2403 C C . ILE B 1 83 ? -2.467 7.535 -0.752 1 98.94 83 ILE B C 1
ATOM 2405 O O . ILE B 1 83 ? -2.697 6.379 -0.397 1 98.94 83 ILE B O 1
ATOM 2409 N N . SER B 1 84 ? -1.962 7.781 -1.924 1 98.94 84 SER B N 1
ATOM 2410 C CA . SER B 1 84 ? -1.436 6.809 -2.875 1 98.94 84 SER B CA 1
ATOM 2411 C C . SER B 1 84 ? -0.008 7.152 -3.285 1 98.94 84 SER B C 1
ATOM 2413 O O . SER B 1 84 ? 0.433 8.297 -3.121 1 98.94 84 SER B O 1
ATOM 2415 N N . HIS B 1 85 ? 0.67 6.191 -3.736 1 98.88 85 HIS B N 1
ATOM 2416 C CA . HIS B 1 85 ? 1.983 6.453 -4.316 1 98.88 85 HIS B CA 1
ATOM 2417 C C . HIS B 1 85 ? 1.862 6.965 -5.746 1 98.88 85 HIS B C 1
ATOM 2419 O O . HIS B 1 85 ? 1.102 6.41 -6.547 1 98.88 85 HIS B O 1
ATOM 2425 N N . SER B 1 86 ? 2.672 7.926 -6.105 1 98.69 86 SER B N 1
ATOM 2426 C CA . SER B 1 86 ? 2.76 8.398 -7.484 1 98.69 86 SER B CA 1
ATOM 2427 C C . SER B 1 86 ? 3.553 7.422 -8.352 1 98.69 86 SER B C 1
ATOM 2429 O O . SER B 1 86 ? 3.344 7.352 -9.562 1 98.69 86 SER B O 1
ATOM 2431 N N . PHE B 1 87 ? 4.34 6.625 -7.793 1 98.44 87 PHE B N 1
ATOM 2432 C CA . PHE B 1 87 ? 5.293 5.766 -8.484 1 98.44 87 PHE B CA 1
ATOM 2433 C C . PHE B 1 87 ? 4.566 4.781 -9.398 1 98.44 87 PHE B C 1
ATOM 2435 O O . PHE B 1 87 ? 5.098 4.383 -10.438 1 98.44 87 PHE B O 1
ATOM 2442 N N . ILE B 1 88 ? 3.32 4.453 -9.086 1 98.5 88 ILE B N 1
ATOM 2443 C CA . ILE B 1 88 ? 2.619 3.369 -9.766 1 98.5 88 ILE B CA 1
ATOM 2444 C C . ILE B 1 88 ? 2.098 3.855 -11.109 1 98.5 88 ILE B C 1
ATOM 2446 O O . ILE B 1 88 ? 1.616 3.059 -11.922 1 98.5 88 ILE B O 1
ATOM 2450 N N . GLY B 1 89 ? 2.176 5.18 -11.367 1 98.69 89 GLY B N 1
ATOM 2451 C CA . GLY B 1 89 ? 1.831 5.676 -12.688 1 98.69 89 GLY B CA 1
ATOM 2452 C C . GLY B 1 89 ? 0.366 6.047 -12.82 1 98.69 89 GLY B C 1
ATOM 2453 O O . GLY B 1 89 ? -0.401 5.926 -11.867 1 98.69 89 GLY B O 1
ATOM 2454 N N . TYR B 1 90 ? 0.042 6.477 -14.023 1 98.69 90 TYR B N 1
ATOM 2455 C CA . TYR B 1 90 ? -1.232 7.156 -14.242 1 98.69 90 TYR B CA 1
ATOM 2456 C C . TYR B 1 90 ? -2.244 6.219 -14.891 1 98.69 90 TYR B C 1
ATOM 2458 O O . TYR B 1 90 ? -3.15 5.715 -14.227 1 98.69 90 TYR B O 1
ATOM 2466 N N . GLU B 1 91 ? -2.043 5.715 -16.078 1 98.5 91 GLU B N 1
ATOM 2467 C CA . GLU B 1 91 ? -3.016 4.953 -16.859 1 98.5 91 GLU B CA 1
ATOM 2468 C C . GLU B 1 91 ? -3.215 3.555 -16.281 1 98.5 91 GLU B C 1
ATOM 2470 O O . GLU B 1 91 ? -2.256 2.791 -16.141 1 98.5 91 GLU B O 1
ATOM 2475 N N . GLY B 1 92 ? -4.418 3.268 -15.875 1 98 92 GLY B N 1
ATOM 2476 C CA . GLY B 1 92 ? -4.746 1.958 -15.328 1 98 92 GLY B CA 1
ATOM 2477 C C . GLY B 1 92 ? -4.566 1.873 -13.828 1 98 92 GLY B C 1
ATOM 2478 O O . GLY B 1 92 ? -4.73 0.803 -13.234 1 98 92 GLY B O 1
ATOM 2479 N N . ALA B 1 93 ? -4.207 3.029 -13.25 1 98.56 93 ALA B N 1
ATOM 2480 C CA . ALA B 1 93 ? -4.008 3.105 -11.805 1 98.56 93 ALA B CA 1
ATOM 2481 C C . ALA B 1 93 ? -4.574 4.406 -11.242 1 98.56 93 ALA B C 1
ATOM 2483 O O . ALA B 1 93 ? -5.75 4.473 -10.875 1 98.56 93 ALA B O 1
ATOM 2484 N N . LEU B 1 94 ? -3.793 5.52 -11.344 1 98.94 94 LEU B N 1
ATOM 2485 C CA . LEU B 1 94 ? -4.168 6.762 -10.672 1 98.94 94 LEU B CA 1
ATOM 2486 C C . LEU B 1 94 ? -5.281 7.473 -11.438 1 98.94 94 LEU B C 1
ATOM 2488 O O . LEU B 1 94 ? -6.086 8.195 -10.844 1 98.94 94 LEU B O 1
ATOM 2492 N N . ASP B 1 95 ? -5.316 7.293 -12.797 1 98.88 95 ASP B N 1
ATOM 2493 C CA . ASP B 1 95 ? -6.32 7.988 -13.602 1 98.88 95 ASP B CA 1
ATOM 2494 C C . ASP B 1 95 ? -7.734 7.621 -13.148 1 98.88 95 ASP B C 1
ATOM 2496 O O . ASP B 1 95 ? -8.539 8.5 -12.844 1 98.88 95 ASP B O 1
ATOM 2500 N N . LYS B 1 96 ? -8.016 6.348 -12.969 1 98.81 96 LYS B N 1
ATOM 2501 C CA . LYS B 1 96 ? -9.359 5.91 -12.594 1 98.81 96 LYS B CA 1
ATOM 2502 C C . LYS B 1 96 ? -9.609 6.117 -11.102 1 98.81 96 LYS B C 1
ATOM 2504 O O . LYS B 1 96 ? -10.734 6.41 -10.695 1 98.81 96 LYS B O 1
ATOM 2509 N N . LEU B 1 97 ? -8.578 5.953 -10.297 1 98.88 97 LEU B N 1
ATOM 2510 C CA . LEU B 1 97 ? -8.727 6.246 -8.875 1 98.88 97 LEU B CA 1
ATOM 2511 C C . LEU B 1 97 ? -9.117 7.703 -8.656 1 98.88 97 LEU B C 1
ATOM 2513 O O . LEU B 1 97 ? -10.047 8 -7.91 1 98.88 97 LEU B O 1
ATOM 2517 N N . LYS B 1 98 ? -8.359 8.602 -9.32 1 98.94 98 LYS B N 1
ATOM 2518 C CA . LYS B 1 98 ? -8.625 10.039 -9.219 1 98.94 98 LYS B CA 1
ATOM 2519 C C . LYS B 1 98 ? -10.047 10.367 -9.648 1 98.94 98 LYS B C 1
ATOM 2521 O O . LYS B 1 98 ? -10.742 11.133 -8.977 1 98.94 98 LYS B O 1
ATOM 2526 N N . ASN B 1 99 ? -10.445 9.82 -10.758 1 98.88 99 ASN B N 1
ATOM 2527 C CA . ASN B 1 99 ? -11.797 10.047 -11.266 1 98.88 99 ASN B CA 1
ATOM 2528 C C . ASN B 1 99 ? -12.852 9.57 -10.273 1 98.88 99 ASN B C 1
ATOM 2530 O O . ASN B 1 99 ? -13.844 10.266 -10.039 1 98.88 99 ASN B O 1
ATOM 2534 N N . TYR B 1 100 ? -12.672 8.422 -9.734 1 98.88 100 TYR B N 1
ATOM 2535 C CA . TYR B 1 100 ? -13.617 7.875 -8.766 1 98.88 100 TYR B CA 1
ATOM 2536 C C . TYR B 1 100 ? -13.711 8.766 -7.531 1 98.88 100 TYR B C 1
ATOM 2538 O O . TYR B 1 100 ? -14.812 9.102 -7.082 1 98.88 100 TYR B O 1
ATOM 2546 N N . LEU B 1 101 ? -12.57 9.156 -6.953 1 98.88 101 LEU B N 1
ATOM 2547 C CA . LEU B 1 101 ? -12.539 9.977 -5.746 1 98.88 101 LEU B CA 1
ATOM 2548 C C . LEU B 1 101 ? -13.18 11.336 -6 1 98.88 101 LEU B C 1
ATOM 2550 O O . LEU B 1 101 ? -13.93 11.844 -5.164 1 98.88 101 LEU B O 1
ATOM 2554 N N . ASP B 1 102 ? -12.875 11.938 -7.16 1 98.81 102 ASP B N 1
ATOM 2555 C CA . ASP B 1 102 ? -13.477 13.219 -7.523 1 98.81 102 ASP B CA 1
ATOM 2556 C C . ASP B 1 102 ? -15 13.109 -7.57 1 98.81 102 ASP B C 1
ATOM 2558 O O . ASP B 1 102 ? -15.703 14 -7.09 1 98.81 102 ASP B O 1
ATOM 2562 N N . SER B 1 103 ? -15.445 12.023 -8.141 1 98.69 103 SER B N 1
ATOM 2563 C CA . SER B 1 103 ? -16.891 11.828 -8.273 1 98.69 103 SER B CA 1
ATOM 2564 C C . SER B 1 103 ? -17.562 11.711 -6.906 1 98.69 103 SER B C 1
ATOM 2566 O O . SER B 1 103 ? -18.781 11.875 -6.789 1 98.69 103 SER B O 1
ATOM 2568 N N . ARG B 1 104 ? -16.797 11.469 -5.859 1 98.44 104 ARG B N 1
ATOM 2569 C CA . ARG B 1 104 ? -17.312 11.305 -4.504 1 98.44 104 ARG B CA 1
ATOM 2570 C C . ARG B 1 104 ? -16.906 12.477 -3.617 1 98.44 104 ARG B C 1
ATOM 2572 O O . ARG B 1 104 ? -17.109 12.445 -2.402 1 98.44 104 ARG B O 1
ATOM 2579 N N . ASN B 1 105 ? -16.281 13.492 -4.203 1 98.31 105 ASN B N 1
ATOM 2580 C CA . ASN B 1 105 ? -15.781 14.664 -3.488 1 98.31 105 ASN B CA 1
ATOM 2581 C C . ASN B 1 105 ? -14.781 14.273 -2.406 1 98.31 105 ASN B C 1
ATOM 2583 O O . ASN B 1 105 ? -14.883 14.734 -1.267 1 98.31 105 ASN B O 1
ATOM 2587 N N . LYS B 1 106 ? -13.953 13.367 -2.775 1 98.81 106 LYS B N 1
ATOM 2588 C CA . LYS B 1 106 ? -12.883 12.93 -1.876 1 98.81 106 LYS B CA 1
ATOM 2589 C C . LYS B 1 106 ? -11.516 13.352 -2.402 1 98.81 106 LYS B C 1
ATOM 2591 O O . LYS B 1 106 ? -11.32 13.461 -3.613 1 98.81 106 LYS B O 1
ATOM 2596 N N . GLY B 1 107 ? -10.562 13.539 -1.484 1 98.81 107 GLY B N 1
ATOM 2597 C CA . GLY B 1 107 ? -9.234 14.008 -1.854 1 98.81 107 GLY B CA 1
ATOM 2598 C C . GLY B 1 107 ? -8.25 12.883 -2.1 1 98.81 107 GLY B C 1
ATOM 2599 O O . GLY B 1 107 ? -8.391 11.797 -1.528 1 98.81 107 GLY B O 1
ATOM 2600 N N . LEU B 1 108 ? -7.305 13.172 -2.947 1 98.94 108 LEU B N 1
ATOM 2601 C CA . LEU B 1 108 ? -6.172 12.281 -3.191 1 98.94 108 LEU B CA 1
ATOM 2602 C C . LEU B 1 108 ? -4.852 13 -2.922 1 98.94 108 LEU B C 1
ATOM 2604 O O . LEU B 1 108 ? -4.621 14.094 -3.434 1 98.94 108 LEU B O 1
ATOM 2608 N N . TYR B 1 109 ? -4.078 12.453 -2.014 1 98.94 109 TYR B N 1
ATOM 2609 C CA . TYR B 1 109 ? -2.691 12.867 -1.831 1 98.94 109 TYR B CA 1
ATOM 2610 C C . TYR B 1 109 ? -1.735 11.883 -2.498 1 98.94 109 TYR B C 1
ATOM 2612 O O . TYR B 1 109 ? -1.935 10.672 -2.426 1 98.94 109 TYR B O 1
ATOM 2620 N N . LEU B 1 110 ? -0.682 12.414 -3.133 1 98.94 110 LEU B N 1
ATOM 2621 C CA . LEU B 1 110 ? 0.309 11.547 -3.768 1 98.94 110 LEU B CA 1
ATOM 2622 C C . LEU B 1 110 ? 1.661 11.672 -3.074 1 98.94 110 LEU B C 1
ATOM 2624 O O . LEU B 1 110 ? 2.113 12.781 -2.781 1 98.94 110 LEU B O 1
ATOM 2628 N N . VAL B 1 111 ? 2.275 10.602 -2.828 1 98.88 111 VAL B N 1
ATOM 2629 C CA . VAL B 1 111 ? 3.615 10.578 -2.246 1 98.88 111 VAL B CA 1
ATOM 2630 C C . VAL B 1 111 ? 4.645 10.969 -3.305 1 98.88 111 VAL B C 1
ATOM 2632 O O . VAL B 1 111 ? 4.711 10.352 -4.371 1 98.88 111 VAL B O 1
ATOM 2635 N N . LEU B 1 112 ? 5.453 11.906 -2.973 1 98.56 112 LEU B N 1
ATOM 2636 C CA . LEU B 1 112 ? 6.492 12.359 -3.887 1 98.56 112 LEU B CA 1
ATOM 2637 C C . LEU B 1 112 ? 7.879 12.047 -3.332 1 98.56 112 LEU B C 1
ATOM 2639 O O . LEU B 1 112 ? 8.844 11.906 -4.09 1 98.56 112 LEU B O 1
ATOM 2643 N N . SER B 1 113 ? 7.93 12.039 -2 1 98.25 113 SER B N 1
ATOM 2644 C CA . SER B 1 113 ? 9.195 11.758 -1.325 1 98.25 113 SER B CA 1
ATOM 2645 C C . SER B 1 113 ? 8.961 11.25 0.094 1 98.25 113 SER B C 1
ATOM 2647 O O . SER B 1 113 ? 8.25 11.891 0.878 1 98.25 113 SER B O 1
ATOM 2649 N N . MET B 1 114 ? 9.586 10.141 0.384 1 98 114 MET B N 1
ATOM 2650 C CA . MET B 1 114 ? 9.406 9.578 1.722 1 98 114 MET B CA 1
ATOM 2651 C C . MET B 1 114 ? 10.547 10 2.643 1 98 114 MET B C 1
ATOM 2653 O O . MET B 1 114 ? 11.625 10.367 2.174 1 98 114 MET B O 1
ATOM 2657 N N . SER B 1 115 ? 10.312 9.898 3.889 1 96.81 115 SER B N 1
ATOM 2658 C CA . SER B 1 115 ? 11.18 10.5 4.898 1 96.81 115 SER B CA 1
ATOM 2659 C C . SER B 1 115 ? 12.391 9.617 5.191 1 96.81 115 SER B C 1
ATOM 2661 O O . SER B 1 115 ? 13.391 10.086 5.73 1 96.81 115 SER B O 1
ATOM 2663 N N . HIS B 1 116 ? 12.305 8.32 4.836 1 96.94 116 HIS B N 1
ATOM 2664 C CA . HIS B 1 116 ? 13.352 7.402 5.266 1 96.94 116 HIS B CA 1
ATOM 2665 C C . HIS B 1 116 ? 14.531 7.434 4.309 1 96.94 116 HIS B C 1
ATOM 2667 O O . HIS B 1 116 ? 14.391 7.812 3.143 1 96.94 116 HIS B O 1
ATOM 2673 N N . LYS B 1 117 ? 15.68 6.984 4.73 1 95.56 117 LYS B N 1
ATOM 2674 C CA . LYS B 1 117 ? 16.953 7.09 4.039 1 95.56 117 LYS B CA 1
ATOM 2675 C C . LYS B 1 117 ? 16.938 6.312 2.727 1 95.56 117 LYS B C 1
ATOM 2677 O O . LYS B 1 117 ? 17.578 6.719 1.749 1 95.56 117 LYS B O 1
ATOM 2682 N N . GLY B 1 118 ? 16.203 5.289 2.68 1 97.5 118 GLY B N 1
ATOM 2683 C CA . GLY B 1 118 ? 16.234 4.383 1.543 1 97.5 118 GLY B CA 1
ATOM 2684 C C . GLY B 1 118 ? 15.445 4.887 0.351 1 97.5 118 GLY B C 1
ATOM 2685 O O . GLY B 1 118 ? 15.539 4.324 -0.743 1 97.5 118 GLY B O 1
ATOM 2686 N N . TRP B 1 119 ? 14.688 5.93 0.517 1 97.94 119 TRP B N 1
ATOM 2687 C CA . TRP B 1 119 ? 13.938 6.492 -0.602 1 97.94 119 TRP B CA 1
ATOM 2688 C C . TRP B 1 119 ? 14.875 7.102 -1.636 1 97.94 119 TRP B C 1
ATOM 2690 O O . TRP B 1 119 ? 15.852 7.777 -1.28 1 97.94 119 TRP B O 1
ATOM 2700 N N . ASN B 1 120 ? 14.594 6.875 -2.879 1 97.19 120 ASN B N 1
ATOM 2701 C CA . ASN B 1 120 ? 15.422 7.387 -3.967 1 97.19 120 ASN B CA 1
ATOM 2702 C C . ASN B 1 120 ? 14.797 8.625 -4.609 1 97.19 120 ASN B C 1
ATOM 2704 O O . ASN B 1 120 ? 13.891 8.516 -5.434 1 97.19 120 ASN B O 1
ATOM 2708 N N . ASP B 1 121 ? 15.312 9.75 -4.371 1 96.94 121 ASP B N 1
ATOM 2709 C CA . ASP B 1 121 ? 14.773 11.008 -4.871 1 96.94 121 ASP B CA 1
ATOM 2710 C C . ASP B 1 121 ? 15.18 11.242 -6.32 1 96.94 121 ASP B C 1
ATOM 2712 O O . ASP B 1 121 ? 14.727 12.203 -6.953 1 96.94 121 ASP B O 1
ATOM 2716 N N . ASP B 1 122 ? 15.961 10.32 -6.887 1 95.5 122 ASP B N 1
ATOM 2717 C CA . ASP B 1 122 ? 16.359 10.461 -8.281 1 95.5 122 ASP B CA 1
ATOM 2718 C C . ASP B 1 122 ? 15.156 10.336 -9.219 1 95.5 122 ASP B C 1
ATOM 2720 O O . ASP B 1 122 ? 15.227 10.727 -10.383 1 95.5 122 ASP B O 1
ATOM 2724 N N . TYR B 1 123 ? 14.07 9.906 -8.672 1 95.5 123 TYR B N 1
ATOM 2725 C CA . TYR B 1 123 ? 12.883 9.68 -9.492 1 95.5 123 TYR B CA 1
ATOM 2726 C C . TYR B 1 123 ? 11.938 10.875 -9.43 1 95.5 123 TYR B C 1
ATOM 2728 O O . TYR B 1 123 ? 10.844 10.836 -9.992 1 95.5 123 TYR B O 1
ATOM 2736 N N . TYR B 1 124 ? 12.383 11.891 -8.867 1 97.81 124 TYR B N 1
ATOM 2737 C CA . TYR B 1 124 ? 11.539 13.047 -8.625 1 97.81 124 TYR B CA 1
ATOM 2738 C C . TYR B 1 124 ? 10.938 13.57 -9.93 1 97.81 124 TYR B C 1
ATOM 2740 O O . TYR B 1 124 ? 9.766 13.938 -9.977 1 97.81 124 TYR B O 1
ATOM 2748 N N . LYS B 1 125 ? 11.727 13.641 -11 1 97.88 125 LYS B N 1
ATOM 2749 C CA . LYS B 1 125 ? 11.227 14.172 -12.266 1 97.88 125 LYS B CA 1
ATOM 2750 C C . LYS B 1 125 ? 10.031 13.359 -12.766 1 97.88 125 LYS B C 1
ATOM 2752 O O . LYS B 1 125 ? 9.047 13.93 -13.234 1 97.88 125 LYS B O 1
ATOM 2757 N N . TYR B 1 126 ? 10.164 12.062 -12.68 1 98.19 126 TYR B N 1
ATOM 2758 C CA . TYR B 1 126 ? 9.07 11.18 -13.07 1 98.19 126 TYR B CA 1
ATOM 2759 C C . TYR B 1 126 ? 7.852 11.398 -12.18 1 98.19 126 TYR B C 1
ATOM 2761 O O . TYR B 1 126 ? 6.734 11.57 -12.664 1 98.19 126 TYR B O 1
ATOM 2769 N N . LEU B 1 127 ? 8.086 11.406 -10.914 1 98.56 127 LEU B N 1
ATOM 2770 C CA . LEU B 1 127 ? 6.984 11.555 -9.969 1 98.56 127 LEU B CA 1
ATOM 2771 C C . LEU B 1 127 ? 6.289 12.898 -10.156 1 98.56 127 LEU B C 1
ATOM 2773 O O . LEU B 1 127 ? 5.066 12.992 -10.047 1 98.56 127 LEU B O 1
ATOM 2777 N N . LYS B 1 128 ? 7.094 13.93 -10.43 1 98.75 128 LYS B N 1
ATOM 2778 C CA . LYS B 1 128 ? 6.547 15.25 -10.734 1 98.75 128 LYS B CA 1
ATOM 2779 C C . LYS B 1 128 ? 5.594 15.188 -11.922 1 98.75 128 LYS B C 1
ATOM 2781 O O . LYS B 1 128 ? 4.516 15.789 -11.898 1 98.75 128 LYS B O 1
ATOM 2786 N N . SER B 1 129 ? 5.98 14.508 -12.977 1 98.75 129 SER B N 1
ATOM 2787 C CA . SER B 1 129 ? 5.133 14.383 -14.156 1 98.75 129 SER B CA 1
ATOM 2788 C C . SER B 1 129 ? 3.814 13.688 -13.82 1 98.75 129 SER B C 1
ATOM 2790 O O . SER B 1 129 ? 2.768 14.039 -14.367 1 98.75 129 SER B O 1
ATOM 2792 N N . ILE B 1 130 ? 3.83 12.688 -12.953 1 98.88 130 ILE B N 1
ATOM 2793 C CA . ILE B 1 130 ? 2.629 11.969 -12.531 1 98.88 130 ILE B CA 1
ATOM 2794 C C . ILE B 1 130 ? 1.713 12.922 -11.758 1 98.88 130 ILE B C 1
ATOM 2796 O O . ILE B 1 130 ? 0.497 12.922 -11.961 1 98.88 130 ILE B O 1
ATOM 2800 N N . VAL B 1 131 ? 2.281 13.734 -10.852 1 98.81 131 VAL B N 1
ATOM 2801 C CA . VAL B 1 131 ? 1.501 14.703 -10.094 1 98.81 131 VAL B CA 1
ATOM 2802 C C . VAL B 1 131 ? 0.842 15.695 -11.039 1 98.81 131 VAL B C 1
ATOM 2804 O O . VAL B 1 131 ? -0.333 16.031 -10.883 1 98.81 131 VAL B O 1
ATOM 2807 N N . ASN B 1 132 ? 1.59 16.141 -12.07 1 98.81 132 ASN B N 1
ATOM 2808 C CA . ASN B 1 132 ? 1.092 17.125 -13.031 1 98.81 132 ASN B CA 1
ATOM 2809 C C . ASN B 1 132 ? -0.131 16.609 -13.781 1 98.81 132 ASN B C 1
ATOM 2811 O O . ASN B 1 132 ? -1.07 17.359 -14.039 1 98.81 132 ASN B O 1
ATOM 2815 N N . VAL B 1 133 ? -0.114 15.336 -14.109 1 98.75 133 VAL B N 1
ATOM 2816 C CA . VAL B 1 133 ? -1.208 14.789 -14.906 1 98.75 133 VAL B CA 1
ATOM 2817 C C . VAL B 1 133 ? -2.363 14.391 -13.992 1 98.75 133 VAL B C 1
ATOM 2819 O O . VAL B 1 133 ? -3.533 14.523 -14.367 1 98.75 133 VAL B O 1
ATOM 2822 N N . THR B 1 134 ? -2.096 13.945 -12.758 1 98.81 134 THR B N 1
ATOM 2823 C CA . THR B 1 134 ? -3.123 13.445 -11.844 1 98.81 134 THR B CA 1
ATOM 2824 C C . THR B 1 134 ? -3.869 14.602 -11.188 1 98.81 134 THR B C 1
ATOM 2826 O O . THR B 1 134 ? -5.051 14.477 -10.859 1 98.81 134 THR B O 1
ATOM 2829 N N . LYS B 1 135 ? -3.172 15.742 -10.922 1 98.69 135 LYS B N 1
ATOM 2830 C CA . LYS B 1 135 ? -3.715 16.922 -10.258 1 98.69 135 LYS B CA 1
ATOM 2831 C C . LYS B 1 135 ? -4.355 16.547 -8.922 1 98.69 135 LYS B C 1
ATOM 2833 O O . LYS B 1 135 ? -5.527 16.859 -8.688 1 98.69 135 LYS B O 1
ATOM 2838 N N . PRO B 1 136 ? -3.59 15.969 -8.031 1 98.88 136 PRO B N 1
ATOM 2839 C CA . PRO B 1 136 ? -4.125 15.586 -6.719 1 98.88 136 PRO B CA 1
ATOM 2840 C C . PRO B 1 136 ? -4.457 16.797 -5.84 1 98.88 136 PRO B C 1
ATOM 2842 O O . PRO B 1 136 ? -4.074 17.922 -6.16 1 98.88 136 PRO B O 1
ATOM 2845 N N . LYS B 1 137 ? -5.203 16.547 -4.738 1 98.81 137 LYS B N 1
ATOM 2846 C CA . LYS B 1 137 ? -5.473 17.547 -3.717 1 98.81 137 LYS B CA 1
ATOM 2847 C C . LYS B 1 137 ? -4.184 18.031 -3.061 1 98.81 137 LYS B C 1
ATOM 2849 O O . LYS B 1 137 ? -4.051 19.219 -2.727 1 98.81 137 LYS B O 1
ATOM 2854 N N . GLY B 1 138 ? -3.252 17.094 -2.883 1 98.94 138 GLY B N 1
ATOM 2855 C CA . GLY B 1 138 ? -1.988 17.406 -2.234 1 98.94 138 GLY B CA 1
ATOM 2856 C C . GLY B 1 138 ? -0.904 16.391 -2.512 1 98.94 138 GLY B C 1
ATOM 2857 O O . GLY B 1 138 ? -1.133 15.406 -3.227 1 98.94 138 GLY B O 1
ATOM 2858 N N . ILE B 1 139 ? 0.276 16.719 -1.949 1 98.94 139 ILE B N 1
ATOM 2859 C CA . ILE B 1 139 ? 1.415 15.812 -2.113 1 98.94 139 ILE B CA 1
ATOM 2860 C C . ILE B 1 139 ? 2.1 15.594 -0.766 1 98.94 139 ILE B C 1
ATOM 2862 O O . ILE B 1 139 ? 1.946 16.406 0.152 1 98.94 139 ILE B O 1
ATOM 2866 N N . VAL B 1 140 ? 2.775 14.5 -0.638 1 98.94 140 VAL B N 1
ATOM 2867 C CA . VAL B 1 140 ? 3.5 14.117 0.571 1 98.94 140 VAL B CA 1
ATOM 2868 C C . VAL B 1 140 ? 5.004 14.219 0.326 1 98.94 140 VAL B C 1
ATOM 2870 O O . VAL B 1 140 ? 5.527 13.594 -0.603 1 98.94 140 VAL B O 1
ATOM 2873 N N . VAL B 1 141 ? 5.684 14.992 1.12 1 98.81 141 VAL B N 1
ATOM 2874 C CA . VAL B 1 141 ? 7.137 15.141 1.081 1 98.81 141 VAL B CA 1
ATOM 2875 C C . VAL B 1 141 ? 7.695 15.102 2.5 1 98.81 141 VAL B C 1
ATOM 2877 O O . VAL B 1 141 ? 7.242 15.844 3.375 1 98.81 141 VAL B O 1
ATOM 2880 N N . GLY B 1 142 ? 8.688 14.305 2.723 1 98.31 142 GLY B N 1
ATOM 2881 C CA . GLY B 1 142 ? 9.219 14.094 4.059 1 98.31 142 GLY B CA 1
ATOM 2882 C C . GLY B 1 142 ? 9.875 15.328 4.645 1 98.31 142 GLY B C 1
ATOM 2883 O O . GLY B 1 142 ? 10.602 16.047 3.953 1 98.31 142 GLY B O 1
ATOM 2884 N N . ALA B 1 143 ? 9.688 15.523 5.898 1 98.06 143 ALA B N 1
ATOM 2885 C CA . ALA B 1 143 ? 10.25 16.656 6.617 1 98.06 143 ALA B CA 1
ATOM 2886 C C . ALA B 1 143 ? 11.758 16.516 6.789 1 98.06 143 ALA B C 1
ATOM 2888 O O . ALA B 1 143 ? 12.461 17.5 7.043 1 98.06 143 ALA B O 1
ATOM 2889 N N . THR B 1 144 ? 12.219 15.32 6.656 1 97.5 144 THR B N 1
ATOM 2890 C CA . THR B 1 144 ? 13.641 15.023 6.793 1 97.5 144 THR B CA 1
ATOM 2891 C C . THR B 1 144 ? 14.406 15.43 5.535 1 97.5 144 THR B C 1
ATOM 2893 O O . THR B 1 144 ? 15.625 15.305 5.477 1 97.5 144 THR B O 1
ATOM 2896 N N . LYS B 1 145 ? 13.68 15.922 4.555 1 97.19 145 LYS B N 1
ATOM 2897 C CA . LYS B 1 145 ? 14.258 16.297 3.266 1 97.19 145 LYS B CA 1
ATOM 2898 C C . LYS B 1 145 ? 13.961 17.75 2.93 1 97.19 145 LYS B C 1
ATOM 2900 O O . LYS B 1 145 ? 13.242 18.047 1.972 1 97.19 145 LYS B O 1
ATOM 2905 N N . PRO B 1 146 ? 14.656 18.656 3.596 1 97.12 146 PRO B N 1
ATOM 2906 C CA . PRO B 1 146 ? 14.344 20.078 3.42 1 97.12 146 PRO B CA 1
ATOM 2907 C C . PRO B 1 146 ? 14.508 20.547 1.977 1 97.12 146 PRO B C 1
ATOM 2909 O O . PRO B 1 146 ? 13.695 21.328 1.48 1 97.12 146 PRO B O 1
ATOM 2912 N N . LEU B 1 147 ? 15.477 20.078 1.269 1 97.69 147 LEU B N 1
ATOM 2913 C CA . LEU B 1 147 ? 15.711 20.5 -0.109 1 97.69 147 LEU B CA 1
ATOM 2914 C C . LEU B 1 147 ? 14.609 19.984 -1.026 1 97.69 147 LEU B C 1
ATOM 2916 O O . LEU B 1 147 ? 14.203 20.688 -1.964 1 97.69 147 LEU B O 1
ATOM 2920 N N . MET B 1 148 ? 14.117 18.781 -0.768 1 98.38 148 MET B N 1
ATOM 2921 C CA . MET B 1 148 ? 13.016 18.219 -1.546 1 98.38 148 MET B CA 1
ATOM 2922 C C . MET B 1 148 ? 11.734 19 -1.306 1 98.38 148 MET B C 1
ATOM 2924 O O . MET B 1 148 ? 10.945 19.203 -2.229 1 98.38 148 MET B O 1
ATOM 2928 N N . LEU B 1 149 ? 11.547 19.422 -0.07 1 98.56 149 LEU B N 1
ATOM 2929 C CA . LEU B 1 149 ? 10.367 20.219 0.262 1 98.56 149 LEU B CA 1
ATOM 2930 C C . LEU B 1 149 ? 10.375 21.531 -0.507 1 98.56 149 LEU B C 1
ATOM 2932 O O . LEU B 1 149 ? 9.359 21.922 -1.091 1 98.56 149 LEU B O 1
ATOM 2936 N N . LYS B 1 150 ? 11.492 22.172 -0.518 1 98.5 150 LYS B N 1
ATOM 2937 C CA . LYS B 1 150 ? 11.625 23.438 -1.242 1 98.5 150 LYS B CA 1
ATOM 2938 C C . LYS B 1 150 ? 11.383 23.234 -2.736 1 98.5 150 LYS B C 1
ATOM 2940 O O . LYS B 1 150 ? 10.695 24.047 -3.369 1 98.5 150 LYS B O 1
ATOM 2945 N N . LEU B 1 151 ? 11.961 22.203 -3.24 1 98.75 151 LEU B N 1
ATOM 2946 C CA . LEU B 1 151 ? 11.805 21.875 -4.652 1 98.75 151 LEU B CA 1
ATOM 2947 C C . LEU B 1 151 ? 10.336 21.625 -4.992 1 98.75 151 LEU B C 1
ATOM 2949 O O . LEU B 1 151 ? 9.828 22.141 -5.984 1 98.75 151 LEU B O 1
ATOM 2953 N N . ALA B 1 152 ? 9.641 20.812 -4.23 1 98.81 152 ALA B N 1
ATOM 2954 C CA . ALA B 1 152 ? 8.234 20.5 -4.445 1 98.81 152 ALA B CA 1
ATOM 2955 C C . ALA B 1 152 ? 7.375 21.75 -4.375 1 98.81 152 ALA B C 1
ATOM 2957 O O . ALA B 1 152 ? 6.465 21.938 -5.191 1 98.81 152 ALA B O 1
ATOM 2958 N N . ARG B 1 153 ? 7.633 22.594 -3.406 1 98.75 153 ARG B N 1
ATOM 2959 C CA . ARG B 1 153 ? 6.871 23.828 -3.273 1 98.75 153 ARG B CA 1
ATOM 2960 C C . ARG B 1 153 ? 7.055 24.719 -4.496 1 98.75 153 ARG B C 1
ATOM 2962 O O . ARG B 1 153 ? 6.09 25.312 -4.996 1 98.75 153 ARG B O 1
ATOM 2969 N N . SER B 1 154 ? 8.258 24.812 -4.934 1 98.69 154 SER B N 1
ATOM 2970 C CA . SER B 1 154 ? 8.539 25.594 -6.133 1 98.69 154 SER B CA 1
ATOM 2971 C C . SER B 1 154 ? 7.773 25.047 -7.336 1 98.69 154 SER B C 1
ATOM 2973 O O . SER B 1 154 ? 7.207 25.812 -8.117 1 98.69 154 SER B O 1
ATOM 2975 N N . ASP B 1 155 ? 7.77 23.781 -7.516 1 98.75 155 ASP B N 1
ATOM 2976 C CA . ASP B 1 155 ? 7.152 23.125 -8.664 1 98.75 155 ASP B CA 1
ATOM 2977 C C . ASP B 1 155 ? 5.629 23.172 -8.562 1 98.75 155 ASP B C 1
ATOM 2979 O O . ASP B 1 155 ? 4.934 23.203 -9.578 1 98.75 155 ASP B O 1
ATOM 2983 N N . PHE B 1 156 ? 5.129 23.109 -7.312 1 98.75 156 PHE B N 1
ATOM 2984 C CA . PHE B 1 156 ? 3.691 23.078 -7.066 1 98.75 156 PHE B CA 1
ATOM 2985 C C . PHE B 1 156 ? 3.285 24.156 -6.074 1 98.75 156 PHE B C 1
ATOM 2987 O O . PHE B 1 156 ? 2.861 23.859 -4.957 1 98.75 156 PHE B O 1
ATOM 2994 N N . PRO B 1 157 ? 3.207 25.391 -6.434 1 98.44 157 PRO B N 1
ATOM 2995 C CA . PRO B 1 157 ? 3.035 26.531 -5.52 1 98.44 157 PRO B CA 1
ATOM 2996 C C . PRO B 1 157 ? 1.673 26.531 -4.832 1 98.44 157 PRO B C 1
ATOM 2998 O O . PRO B 1 157 ? 1.539 27.047 -3.723 1 98.44 157 PRO B O 1
ATOM 3001 N N . ASN B 1 158 ? 0.689 25.891 -5.441 1 98 158 ASN B N 1
ATOM 3002 C CA . ASN B 1 158 ? -0.66 26 -4.895 1 98 158 ASN B CA 1
ATOM 3003 C C . ASN B 1 158 ? -1.153 24.656 -4.363 1 98 158 ASN B C 1
ATOM 3005 O O . ASN B 1 158 ? -2.287 24.547 -3.889 1 98 158 ASN B O 1
ATOM 3009 N N . THR B 1 159 ? -0.361 23.594 -4.484 1 98.75 159 THR B N 1
ATOM 3010 C CA . THR B 1 159 ? -0.744 22.266 -4.035 1 98.75 159 THR B CA 1
ATOM 3011 C C . THR B 1 159 ? -0.453 22.094 -2.549 1 98.75 159 THR B C 1
ATOM 3013 O O . THR B 1 159 ? 0.587 22.531 -2.059 1 98.75 159 THR B O 1
ATOM 3016 N N . ILE B 1 160 ? -1.366 21.484 -1.817 1 98.88 160 ILE B N 1
ATOM 3017 C CA . ILE B 1 160 ? -1.156 21.234 -0.396 1 98.88 160 ILE B CA 1
ATOM 3018 C C . ILE B 1 160 ? -0.005 20.25 -0.212 1 98.88 160 ILE B C 1
ATOM 3020 O O . ILE B 1 160 ? 0.056 19.219 -0.892 1 98.88 160 ILE B O 1
ATOM 3024 N N . ILE B 1 161 ? 0.938 20.594 0.636 1 98.94 161 ILE B N 1
ATOM 3025 C CA . ILE B 1 161 ? 2.039 19.688 0.962 1 98.94 161 ILE B CA 1
ATOM 3026 C C . ILE B 1 161 ? 1.939 19.266 2.424 1 98.94 161 ILE B C 1
ATOM 3028 O O . ILE B 1 161 ? 1.935 20.109 3.324 1 98.94 161 ILE B O 1
ATOM 3032 N N . ILE B 1 162 ? 1.792 17.984 2.664 1 98.94 162 ILE B N 1
ATOM 3033 C CA . ILE B 1 162 ? 1.806 17.438 4.02 1 98.94 162 ILE B CA 1
ATOM 3034 C C . ILE B 1 162 ? 3.088 16.641 4.242 1 98.94 162 ILE B C 1
ATOM 3036 O O . ILE B 1 162 ? 3.586 15.984 3.322 1 98.94 162 ILE B O 1
ATOM 3040 N N . SER B 1 163 ? 3.635 16.75 5.469 1 98.81 163 SER B N 1
ATOM 3041 C CA . SER B 1 163 ? 5.02 16.328 5.633 1 98.81 163 SER B CA 1
ATOM 3042 C C . SER B 1 163 ? 5.176 15.422 6.852 1 98.81 163 SER B C 1
ATOM 3044 O O . SER B 1 163 ? 5.105 15.891 7.988 1 98.81 163 SER B O 1
ATOM 3046 N N . PRO B 1 164 ? 5.461 14.195 6.633 1 98.31 164 PRO B N 1
ATOM 3047 C CA . PRO B 1 164 ? 5.797 13.281 7.727 1 98.31 164 PRO B CA 1
ATOM 3048 C C . PRO B 1 164 ? 7.273 13.344 8.117 1 98.31 164 PRO B C 1
ATOM 3050 O O . PRO B 1 164 ? 8.07 14 7.438 1 98.31 164 PRO B O 1
ATOM 3053 N N . GLY B 1 165 ? 7.621 12.68 9.203 1 96.19 165 GLY B N 1
ATOM 3054 C CA . GLY B 1 165 ? 9.023 12.523 9.562 1 96.19 165 GLY B CA 1
ATOM 3055 C C . GLY B 1 165 ? 9.461 13.445 10.68 1 96.19 165 GLY B C 1
ATOM 3056 O O . GLY B 1 165 ? 10.641 13.484 11.031 1 96.19 165 GLY B O 1
ATOM 3057 N N . VAL B 1 166 ? 8.523 14.188 11.25 1 95.81 166 VAL B N 1
ATOM 3058 C CA . VAL B 1 166 ? 8.828 15.094 12.352 1 95.81 166 VAL B CA 1
ATOM 3059 C C . VAL B 1 166 ? 8.93 14.312 13.656 1 95.81 166 VAL B C 1
ATOM 3061 O O . VAL B 1 166 ? 8.102 13.438 13.93 1 95.81 166 VAL B O 1
ATOM 3064 N N . GLY B 1 167 ? 9.945 14.617 14.508 1 91.25 167 GLY B N 1
ATOM 3065 C CA . GLY B 1 167 ? 10.102 13.969 15.797 1 91.25 167 GLY B CA 1
ATOM 3066 C C . GLY B 1 167 ? 10.977 12.734 15.742 1 91.25 167 GLY B C 1
ATOM 3067 O O . GLY B 1 167 ? 12.203 12.836 15.641 1 91.25 167 GLY B O 1
ATOM 3068 N N . VAL B 1 168 ? 10.406 11.531 15.719 1 83.44 168 VAL B N 1
ATOM 3069 C CA . VAL B 1 168 ? 11.094 10.25 15.844 1 83.44 168 VAL B CA 1
ATOM 3070 C C . VAL B 1 168 ? 12.07 10.062 14.68 1 83.44 168 VAL B C 1
ATOM 3072 O O . VAL B 1 168 ? 13.172 9.547 14.867 1 83.44 168 VAL B O 1
ATOM 3075 N N . GLN B 1 169 ? 11.688 10.539 13.523 1 84.81 169 GLN B N 1
ATOM 3076 C CA . GLN B 1 169 ? 12.531 10.352 12.344 1 84.81 169 GLN B CA 1
ATOM 3077 C C . GLN B 1 169 ? 13.57 11.461 12.234 1 84.81 169 GLN B C 1
ATOM 3079 O O . GLN B 1 169 ? 14.422 11.43 11.344 1 84.81 169 GLN B O 1
ATOM 3084 N N . GLY B 1 170 ? 13.445 12.492 13.039 1 88.69 170 GLY B N 1
ATOM 3085 C CA . GLY B 1 170 ? 14.602 13.359 13.203 1 88.69 170 GLY B CA 1
ATOM 3086 C C . GLY B 1 170 ? 14.336 14.797 12.805 1 88.69 170 GLY B C 1
ATOM 3087 O O . GLY B 1 170 ? 15.109 15.695 13.141 1 88.69 170 GLY B O 1
ATOM 3088 N N . ALA B 1 171 ? 13.281 15.07 12.07 1 93.69 171 ALA B N 1
ATOM 3089 C CA . ALA B 1 171 ? 13.008 16.453 11.672 1 93.69 171 ALA B CA 1
ATOM 3090 C C . ALA B 1 171 ? 12.484 17.266 12.844 1 93.69 171 ALA B C 1
ATOM 3092 O O . ALA B 1 171 ? 11.695 16.766 13.648 1 93.69 171 ALA B O 1
ATOM 3093 N N . LYS B 1 172 ? 12.891 18.5 12.891 1 94.56 172 LYS B N 1
ATOM 3094 C CA . LYS B 1 172 ? 12.438 19.406 13.938 1 94.56 172 LYS B CA 1
ATOM 3095 C C . LYS B 1 172 ? 11.07 20 13.602 1 94.56 172 LYS B C 1
ATOM 3097 O O . LYS B 1 172 ? 10.805 20.359 12.461 1 94.56 172 LYS B O 1
ATOM 3102 N N . ILE B 1 173 ? 10.273 20.156 14.648 1 96.62 173 ILE B N 1
ATOM 3103 C CA . ILE B 1 173 ? 8.922 20.656 14.461 1 96.62 173 ILE B CA 1
ATOM 3104 C C . ILE B 1 173 ? 8.977 22.094 13.945 1 96.62 173 ILE B C 1
ATOM 3106 O O . ILE B 1 173 ? 9.789 22.906 14.406 1 96.62 173 ILE B O 1
ATOM 3110 N N . GLY B 1 174 ? 8.18 22.359 12.945 1 96.88 174 GLY B N 1
ATOM 3111 C CA . GLY B 1 174 ? 8.117 23.688 12.352 1 96.88 174 GLY B CA 1
ATOM 3112 C C . GLY B 1 174 ? 8.984 23.828 11.117 1 96.88 174 GLY B C 1
ATOM 3113 O O . GLY B 1 174 ? 8.695 24.641 10.234 1 96.88 174 GLY B O 1
ATOM 3114 N N . GLU B 1 175 ? 10.023 23.047 10.984 1 96.38 175 GLU B N 1
ATOM 3115 C CA . GLU B 1 175 ? 10.992 23.203 9.906 1 96.38 175 GLU B CA 1
ATOM 3116 C C . GLU B 1 175 ? 10.391 22.828 8.555 1 96.38 175 GLU B C 1
ATOM 3118 O O . GLU B 1 175 ? 10.734 23.406 7.531 1 96.38 175 GLU B O 1
ATOM 3123 N N . ALA B 1 176 ? 9.547 21.781 8.562 1 98.06 176 ALA B N 1
ATOM 3124 C CA . ALA B 1 176 ? 8.906 21.406 7.305 1 98.06 176 ALA B CA 1
ATOM 3125 C C . ALA B 1 176 ? 8.078 22.562 6.746 1 98.06 176 ALA B C 1
ATOM 3127 O O . ALA B 1 176 ? 8.055 22.797 5.531 1 98.06 176 ALA B O 1
ATOM 3128 N N . ILE B 1 177 ? 7.402 23.297 7.613 1 97.56 177 ILE B N 1
ATOM 3129 C CA . ILE B 1 177 ? 6.602 24.453 7.199 1 97.56 177 ILE B CA 1
ATOM 3130 C C . ILE B 1 177 ? 7.512 25.531 6.637 1 97.56 177 ILE B C 1
ATOM 3132 O O . ILE B 1 177 ? 7.223 26.109 5.59 1 97.56 177 ILE B O 1
ATOM 3136 N N . CYS B 1 178 ? 8.633 25.719 7.289 1 96.75 178 CYS B N 1
ATOM 3137 C CA . CYS B 1 178 ? 9.617 26.688 6.84 1 96.75 178 CYS B CA 1
ATOM 3138 C C . CYS B 1 178 ? 10.133 26.344 5.449 1 96.75 178 CYS B C 1
ATOM 3140 O O . CYS B 1 178 ? 10.477 27.25 4.672 1 96.75 178 CYS B O 1
ATOM 3142 N N . ASN B 1 179 ? 10.102 25.094 5.16 1 97.19 179 ASN B N 1
ATOM 3143 C CA . ASN B 1 179 ? 10.68 24.625 3.902 1 97.19 179 ASN B CA 1
ATOM 3144 C C . ASN B 1 179 ? 9.609 24.406 2.84 1 97.19 179 ASN B C 1
ATOM 3146 O O . ASN B 1 179 ? 9.906 23.938 1.739 1 97.19 179 ASN B O 1
ATOM 3150 N N . GLY B 1 180 ? 8.281 24.703 3.168 1 97.5 180 GLY B N 1
ATOM 3151 C CA . GLY B 1 180 ? 7.301 24.719 2.094 1 97.5 180 GLY B CA 1
ATOM 3152 C C . GLY B 1 180 ? 6.082 23.859 2.385 1 97.5 180 GLY B C 1
ATOM 3153 O O . GLY B 1 180 ? 5.082 23.922 1.662 1 97.5 180 GLY B O 1
ATOM 3154 N N . ALA B 1 181 ? 6.102 23.094 3.432 1 98.56 181 ALA B N 1
ATOM 3155 C CA . ALA B 1 181 ? 4.957 22.25 3.756 1 98.56 181 ALA B CA 1
ATOM 3156 C C . ALA B 1 181 ? 3.805 23.078 4.316 1 98.56 181 ALA B C 1
ATOM 3158 O O . ALA B 1 181 ? 4.02 24.172 4.844 1 98.56 181 ALA B O 1
ATOM 3159 N N . ASP B 1 182 ? 2.631 22.625 4.16 1 98.31 182 ASP B N 1
ATOM 3160 C CA . ASP B 1 182 ? 1.455 23.25 4.762 1 98.31 182 ASP B CA 1
ATOM 3161 C C . ASP B 1 182 ? 1.147 22.625 6.125 1 98.31 182 ASP B C 1
ATOM 3163 O O . ASP B 1 182 ? 0.663 23.312 7.027 1 98.31 182 ASP B O 1
ATOM 3167 N N . TYR B 1 183 ? 1.395 21.328 6.234 1 98.56 183 TYR B N 1
ATOM 3168 C CA . TYR B 1 183 ? 1.143 20.609 7.48 1 98.56 183 TYR B CA 1
ATOM 3169 C C . TYR B 1 183 ? 2.291 19.672 7.809 1 98.56 183 TYR B C 1
ATOM 3171 O O . TYR B 1 183 ? 2.945 19.141 6.906 1 98.56 183 TYR B O 1
ATOM 3179 N N . GLU B 1 184 ? 2.521 19.5 9.094 1 98.56 184 GLU B N 1
ATOM 3180 C CA . GLU B 1 184 ? 3.42 18.469 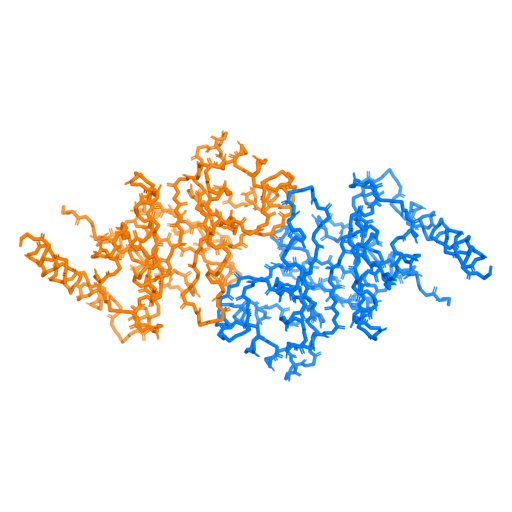9.602 1 98.56 184 GLU B CA 1
ATOM 3181 C C . GLU B 1 184 ? 2.637 17.281 10.172 1 98.56 184 GLU B C 1
ATOM 3183 O O . GLU B 1 184 ? 1.668 17.469 10.914 1 98.56 184 GLU B O 1
ATOM 3188 N N . ILE B 1 185 ? 2.996 16.109 9.812 1 98.69 185 ILE B N 1
ATOM 3189 C CA . ILE B 1 185 ? 2.369 14.883 10.312 1 98.69 185 ILE B CA 1
ATOM 3190 C C . ILE B 1 185 ? 3.184 14.328 11.477 1 98.69 185 ILE B C 1
ATOM 3192 O O . ILE B 1 185 ? 4.359 14 11.32 1 98.69 185 ILE B O 1
ATOM 3196 N N . ILE B 1 186 ? 2.555 14.211 12.617 1 98 186 ILE B N 1
ATOM 3197 C CA . ILE B 1 186 ? 3.234 13.781 13.836 1 98 186 ILE B CA 1
ATOM 3198 C C . ILE B 1 186 ? 2.381 12.742 14.562 1 98 186 ILE B C 1
ATOM 3200 O O . ILE B 1 186 ? 1.173 12.93 14.727 1 98 186 ILE B O 1
ATOM 3204 N N . GLY B 1 187 ? 2.982 11.648 14.938 1 96.88 187 GLY B N 1
ATOM 3205 C CA . GLY B 1 187 ? 2.254 10.594 15.625 1 96.88 187 GLY B CA 1
ATOM 3206 C C . GLY B 1 187 ? 2.885 10.195 16.938 1 96.88 187 GLY B C 1
ATOM 3207 O O . GLY B 1 187 ? 2.604 10.797 17.984 1 96.88 187 GLY B O 1
ATOM 3208 N N . ARG B 1 188 ? 3.871 9.391 17.016 1 94.75 188 ARG B N 1
ATOM 3209 C CA . ARG B 1 188 ? 4.48 8.703 18.156 1 94.75 188 ARG B CA 1
ATOM 3210 C C . ARG B 1 188 ? 5.078 9.703 19.141 1 94.75 188 ARG B C 1
ATOM 3212 O O . ARG B 1 188 ? 5.023 9.5 20.344 1 94.75 188 ARG B O 1
ATOM 3219 N N . SER B 1 189 ? 5.645 10.703 18.609 1 96.38 189 SER B N 1
ATOM 3220 C CA . SER B 1 189 ? 6.25 11.703 19.484 1 96.38 189 SER B CA 1
ATOM 3221 C C . SER B 1 189 ? 5.207 12.344 20.391 1 96.38 189 SER B C 1
ATOM 3223 O O . SER B 1 189 ? 5.543 12.867 21.453 1 96.38 189 SER B O 1
ATOM 3225 N N . ILE B 1 190 ? 3.943 12.266 19.922 1 97.38 190 ILE B N 1
ATOM 3226 C CA . ILE B 1 190 ? 2.867 12.844 20.719 1 97.38 190 ILE B CA 1
ATOM 3227 C C . ILE B 1 190 ? 2.26 11.766 21.625 1 97.38 190 ILE B C 1
ATOM 3229 O O . ILE B 1 190 ? 2.373 11.836 22.844 1 97.38 190 ILE B O 1
ATOM 3233 N N . TYR B 1 191 ? 1.764 10.641 21 1 96.19 191 TYR B N 1
ATOM 3234 C CA . TYR B 1 191 ? 0.891 9.773 21.781 1 96.19 191 TYR B CA 1
ATOM 3235 C C . TYR B 1 191 ? 1.701 8.734 22.562 1 96.19 191 TYR B C 1
ATOM 3237 O O . TYR B 1 191 ? 1.173 8.062 23.438 1 96.19 191 TYR B O 1
ATOM 3245 N N . ASP B 1 192 ? 2.998 8.625 22.297 1 95.25 192 ASP B N 1
ATOM 3246 C CA . ASP B 1 192 ? 3.814 7.734 23.125 1 95.25 192 ASP B CA 1
ATOM 3247 C C . ASP B 1 192 ? 4.465 8.484 24.281 1 95.25 192 ASP B C 1
ATOM 3249 O O . ASP B 1 192 ? 5.141 7.887 25.109 1 95.25 192 ASP B O 1
ATOM 3253 N N . SER B 1 193 ? 4.195 9.703 24.375 1 95.06 193 SER B N 1
ATOM 3254 C CA . SER B 1 193 ? 4.684 10.492 25.5 1 95.06 193 SER B CA 1
ATOM 3255 C C . SER B 1 193 ? 3.914 10.18 26.766 1 95.06 193 SER B C 1
ATOM 3257 O O . SER B 1 193 ? 2.855 9.547 26.719 1 95.06 193 SER B O 1
ATOM 3259 N N . GLY B 1 194 ? 4.445 10.516 27.922 1 94.56 194 GLY B N 1
ATOM 3260 C CA . GLY B 1 194 ? 3.771 10.305 29.188 1 94.56 194 GLY B CA 1
ATOM 3261 C C . GLY B 1 194 ? 2.502 11.125 29.328 1 94.56 194 GLY B C 1
ATOM 3262 O O . GLY B 1 194 ? 1.576 10.719 30.047 1 94.56 194 GLY B O 1
ATOM 3263 N N . GLU B 1 195 ? 2.428 12.289 28.641 1 97.69 195 GLU B N 1
ATOM 3264 C CA . GLU B 1 195 ? 1.281 13.188 28.641 1 97.69 195 GLU B CA 1
ATOM 3265 C C . GLU B 1 195 ? 0.956 13.672 27.234 1 97.69 195 GLU B C 1
ATOM 3267 O O . GLU B 1 195 ? 1.271 14.805 26.875 1 97.69 195 GLU B O 1
ATOM 3272 N N . PRO B 1 196 ? 0.141 13 26.5 1 98.12 196 PRO B N 1
ATOM 3273 C CA . PRO B 1 196 ? -0.04 13.258 25.062 1 98.12 196 PRO B CA 1
ATOM 3274 C C . PRO B 1 196 ? -0.651 14.633 24.781 1 98.12 196 PRO B C 1
ATOM 3276 O O . PRO B 1 196 ? -0.185 15.344 23.891 1 98.12 196 PRO B O 1
ATOM 3279 N N . LEU B 1 197 ? -1.683 15.008 25.531 1 97.81 197 LEU B N 1
ATOM 3280 C CA . LEU B 1 197 ? -2.324 16.297 25.297 1 97.81 197 LEU B CA 1
ATOM 3281 C C . LEU B 1 197 ? -1.36 17.438 25.578 1 97.81 197 LEU B C 1
ATOM 3283 O O . LEU B 1 197 ? -1.284 18.406 24.812 1 97.81 197 LEU B O 1
ATOM 3287 N N . LYS B 1 198 ? -0.646 17.344 26.656 1 98 198 LYS B N 1
ATOM 3288 C CA . LYS B 1 198 ? 0.35 18.359 27 1 98 198 LYS B CA 1
ATOM 3289 C C . LYS B 1 198 ? 1.435 18.453 25.938 1 98 198 LYS B C 1
ATOM 3291 O O . LYS B 1 198 ? 1.854 19.547 25.562 1 98 198 LYS B O 1
ATOM 3296 N N . THR B 1 199 ? 1.846 17.312 25.5 1 97.94 199 THR B N 1
ATOM 3297 C CA . THR B 1 199 ? 2.875 17.25 24.469 1 97.94 199 THR B CA 1
ATOM 3298 C C . THR B 1 199 ? 2.385 17.906 23.172 1 97.94 199 THR B C 1
ATOM 3300 O O . THR B 1 199 ? 3.123 18.641 22.531 1 97.94 199 THR B O 1
ATOM 3303 N N . LEU B 1 200 ? 1.143 17.656 22.812 1 97.75 200 LEU B N 1
ATOM 3304 C CA . LEU B 1 200 ? 0.571 18.266 21.625 1 97.75 200 LEU B CA 1
ATOM 3305 C C . LEU B 1 200 ? 0.588 19.797 21.734 1 97.75 200 LEU B C 1
ATOM 3307 O O . LEU B 1 200 ? 0.979 20.484 20.797 1 97.75 200 LEU B O 1
ATOM 3311 N N . ILE B 1 201 ? 0.177 20.281 22.875 1 97.38 201 ILE B N 1
ATOM 3312 C CA . ILE B 1 201 ? 0.12 21.719 23.094 1 97.38 201 ILE B CA 1
ATOM 3313 C C . ILE B 1 201 ? 1.524 22.312 23 1 97.38 201 ILE B C 1
ATOM 3315 O O . ILE B 1 201 ? 1.727 23.359 22.375 1 97.38 201 ILE B O 1
ATOM 3319 N N . GLU B 1 202 ? 2.455 21.609 23.594 1 97.19 202 GLU B N 1
ATOM 3320 C CA . GLU B 1 202 ? 3.848 22.031 23.516 1 97.19 202 GLU B CA 1
ATOM 3321 C C . GLU B 1 202 ? 4.336 22.047 22.062 1 97.19 202 GLU B C 1
ATOM 3323 O O . GLU B 1 202 ? 5.051 22.969 21.656 1 97.19 202 GLU B O 1
ATOM 3328 N N . PHE B 1 203 ? 4.047 21.062 21.328 1 97.38 203 PHE B N 1
ATOM 3329 C CA . PHE B 1 203 ? 4.449 20.969 19.922 1 97.38 203 PHE B CA 1
ATOM 3330 C C . PHE B 1 203 ? 3.844 22.094 19.109 1 97.38 203 PHE B C 1
ATOM 3332 O O . PHE B 1 203 ? 4.5 22.656 18.234 1 97.38 203 PHE B O 1
ATOM 3339 N N . ILE B 1 204 ? 2.574 22.469 19.375 1 97.44 204 ILE B N 1
ATOM 3340 C CA . ILE B 1 204 ? 1.902 23.562 18.703 1 97.44 204 ILE B CA 1
ATOM 3341 C C . ILE B 1 204 ? 2.645 24.875 18.969 1 97.44 204 ILE B C 1
ATOM 3343 O O . ILE B 1 204 ? 2.908 25.656 18.047 1 97.44 204 ILE B O 1
ATOM 3347 N N . ASP B 1 205 ? 2.998 25.031 20.203 1 96.81 205 ASP B N 1
ATOM 3348 C CA . ASP B 1 205 ? 3.73 26.234 20.578 1 96.81 205 ASP B CA 1
ATOM 3349 C C . ASP B 1 205 ? 5.105 26.266 19.922 1 96.81 205 ASP B C 1
ATOM 3351 O O . ASP B 1 205 ? 5.52 27.312 19.406 1 96.81 205 ASP B O 1
ATOM 3355 N N . ASN B 1 206 ? 5.801 25.141 19.969 1 96.44 206 ASN B N 1
ATOM 3356 C CA . ASN B 1 206 ? 7.117 25.047 19.344 1 96.44 206 ASN B CA 1
ATOM 3357 C C . ASN B 1 206 ? 7.043 25.297 17.844 1 96.44 206 ASN B C 1
ATOM 3359 O O . ASN B 1 206 ? 7.938 25.906 17.266 1 96.44 206 ASN B O 1
ATOM 3363 N N . GLN B 1 207 ? 6.016 24.766 17.219 1 96.69 207 GLN B N 1
ATOM 3364 C CA . GLN B 1 207 ? 5.82 24.984 15.789 1 96.69 207 GLN B CA 1
ATOM 3365 C C . GLN B 1 207 ? 5.68 26.469 15.461 1 96.69 207 GLN B C 1
ATOM 3367 O O . GLN B 1 207 ? 6.301 26.969 14.523 1 96.69 207 GLN B O 1
ATOM 3372 N N . LYS B 1 208 ? 4.875 27.203 16.281 1 94.94 208 LYS B N 1
ATOM 3373 C CA . LYS B 1 208 ? 4.664 28.625 16.094 1 94.94 208 LYS B CA 1
ATOM 3374 C C . LYS B 1 208 ? 5.973 29.406 16.219 1 94.94 208 LYS B C 1
ATOM 3376 O O . LYS B 1 208 ? 6.246 30.312 15.422 1 94.94 208 LYS B O 1
ATOM 3381 N N . VAL B 1 209 ? 6.719 29.016 17.125 1 95.31 209 VAL B N 1
ATOM 3382 C CA . VAL B 1 209 ? 7.992 29.688 17.375 1 95.31 209 VAL B CA 1
ATOM 3383 C C . VAL B 1 209 ? 8.922 29.484 16.172 1 95.31 209 VAL B C 1
ATOM 3385 O O . VAL B 1 209 ? 9.516 30.453 15.68 1 95.31 209 VAL B O 1
ATOM 3388 N N . THR B 1 210 ? 9.031 28.234 15.773 1 94.88 210 THR B N 1
ATOM 3389 C CA . THR B 1 210 ? 9.914 27.922 14.656 1 94.88 210 THR B CA 1
ATOM 3390 C C . THR B 1 210 ? 9.469 28.641 13.391 1 94.88 210 THR B C 1
ATOM 3392 O O . THR B 1 210 ? 10.305 29.172 12.648 1 94.88 210 THR B O 1
ATOM 3395 N N . ILE B 1 211 ? 8.203 28.719 13.125 1 93.62 211 ILE B N 1
ATOM 3396 C CA . ILE B 1 211 ? 7.656 29.375 11.945 1 93.62 211 ILE B CA 1
ATOM 3397 C C . ILE B 1 211 ? 7.98 30.859 11.992 1 93.62 211 ILE B C 1
ATOM 3399 O O . ILE B 1 211 ? 8.344 31.453 10.969 1 93.62 211 ILE B O 1
ATOM 3403 N N . ASN B 1 212 ? 7.852 31.453 13.141 1 92.88 212 ASN B N 1
ATOM 3404 C CA . ASN B 1 212 ? 8.156 32.875 13.312 1 92.88 212 ASN B CA 1
ATOM 3405 C C . ASN B 1 212 ? 9.633 33.156 13.062 1 92.88 212 ASN B C 1
ATOM 3407 O O . ASN B 1 212 ? 9.984 34.188 12.508 1 92.88 212 ASN B O 1
ATOM 3411 N N . GLU B 1 213 ? 10.422 32.219 13.469 1 91.81 213 GLU B N 1
ATOM 3412 C CA . GLU B 1 213 ? 11.859 32.375 13.297 1 91.81 213 GLU B CA 1
ATOM 3413 C C . GLU B 1 213 ? 12.242 32.344 11.82 1 91.81 213 GLU B C 1
ATOM 3415 O O . GLU B 1 213 ? 13.125 33.062 11.383 1 91.81 213 GLU B O 1
ATOM 3420 N N . CYS B 1 214 ? 11.641 31.438 11.102 1 89.31 214 CYS B N 1
ATOM 3421 C CA . CYS B 1 214 ? 12.047 31.312 9.703 1 89.31 214 CYS B CA 1
ATOM 3422 C C . CYS B 1 214 ? 11.391 32.406 8.852 1 89.31 214 CYS B C 1
ATOM 3424 O O . CYS B 1 214 ? 11.93 32.781 7.816 1 89.31 214 CYS B O 1
ATOM 3426 N N . LYS B 1 215 ? 10.344 33 9.117 1 84.31 215 LYS B N 1
ATOM 3427 C CA . LYS B 1 215 ? 9.781 34.156 8.422 1 84.31 215 LYS B CA 1
ATOM 3428 C C . LYS B 1 215 ? 10.703 35.375 8.516 1 84.31 215 LYS B C 1
ATOM 3430 O O . LYS B 1 215 ? 10.852 36.125 7.551 1 84.31 215 LYS B O 1
ATOM 3435 N N . VAL B 1 216 ? 11.297 35.469 9.617 1 76.06 216 VAL B N 1
ATOM 3436 C CA . VAL B 1 216 ? 12.203 36.562 9.844 1 76.06 216 VAL B CA 1
ATOM 3437 C C . VAL B 1 216 ? 13.469 36.375 9.008 1 76.06 216 VAL B C 1
ATOM 3439 O O . VAL B 1 216 ? 14.008 37.344 8.453 1 76.06 216 VAL B O 1
ATOM 3442 N N . ARG B 1 217 ? 13.891 35.125 8.82 1 70.75 217 ARG B N 1
ATOM 3443 C CA . ARG B 1 217 ? 15.102 34.812 8.062 1 70.75 217 ARG B CA 1
ATOM 3444 C C . ARG B 1 217 ? 14.891 35.062 6.574 1 70.75 217 ARG B C 1
ATOM 3446 O O . ARG B 1 217 ? 15.836 35.375 5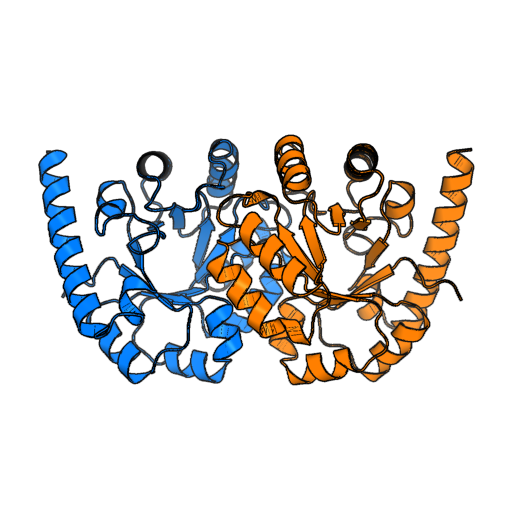.855 1 70.75 217 ARG B O 1
ATOM 3453 N N . GLN B 1 218 ? 13.711 34.906 6.129 1 66.06 218 GLN B N 1
ATOM 3454 C CA . GLN B 1 218 ? 13.43 35.031 4.703 1 66.06 218 GLN B CA 1
ATOM 3455 C C . GLN B 1 218 ? 13.148 36.5 4.336 1 66.06 218 GLN B C 1
ATOM 3457 O O . GLN B 1 218 ? 13.211 36.875 3.162 1 66.06 218 GLN B O 1
ATOM 3462 N N . THR B 1 219 ? 12.906 37.406 5.336 1 54 219 THR B N 1
ATOM 3463 C CA . THR B 1 219 ? 12.742 38.844 5.098 1 54 219 THR B CA 1
ATOM 3464 C C . THR B 1 219 ? 14.086 39.562 5.195 1 54 219 THR B C 1
ATOM 3466 O O . THR B 1 219 ? 14.914 39.219 6.047 1 54 219 THR B O 1
#